Protein AF-A0A3M5K558-F1 (afdb_monomer)

Structure (mmCIF, N/CA/C/O backbone):
data_AF-A0A3M5K558-F1
#
_entry.id   AF-A0A3M5K558-F1
#
loop_
_atom_site.group_PDB
_atom_site.id
_atom_site.type_symbol
_atom_site.label_atom_id
_atom_site.label_alt_id
_atom_site.label_comp_id
_atom_site.label_asym_id
_atom_s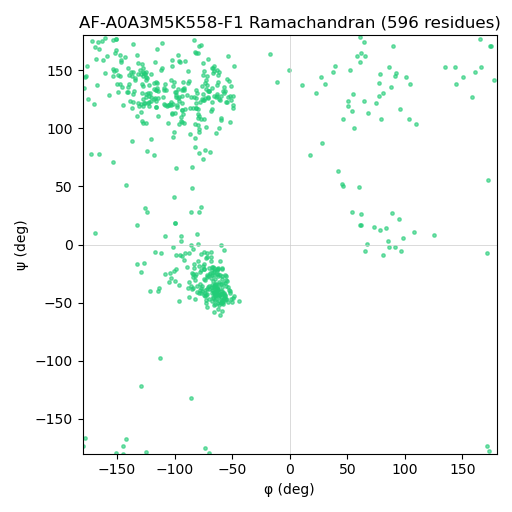ite.label_entity_id
_atom_site.label_seq_id
_atom_site.pdbx_PDB_ins_code
_atom_site.Cartn_x
_atom_site.Cartn_y
_atom_site.Cartn_z
_atom_site.occupancy
_atom_site.B_iso_or_equiv
_atom_site.auth_seq_id
_atom_site.auth_comp_id
_atom_site.auth_asym_id
_atom_site.auth_atom_id
_atom_site.pdbx_PDB_model_num
ATOM 1 N N . MET A 1 1 ? -67.107 19.507 48.117 1.00 39.09 1 MET A N 1
ATOM 2 C CA . MET A 1 1 ? -65.691 19.942 48.020 1.00 39.09 1 MET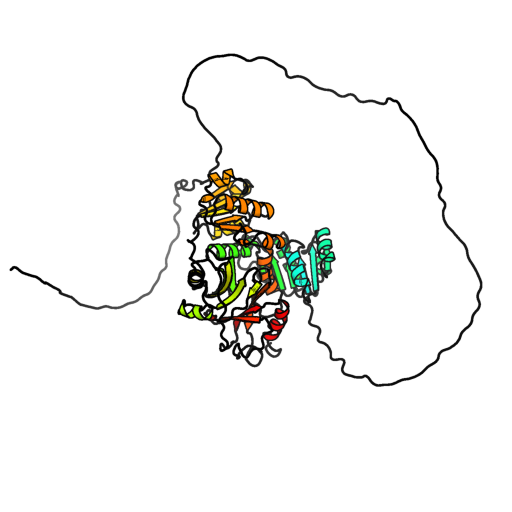 A CA 1
ATOM 3 C C . MET A 1 1 ? -65.473 20.635 46.674 1.00 39.09 1 MET A C 1
ATOM 5 O O . MET A 1 1 ? -66.310 20.473 45.795 1.00 39.09 1 MET A O 1
ATOM 9 N N . VAL A 1 2 ? -64.423 21.449 46.544 1.00 32.69 2 VAL A N 1
ATOM 10 C CA . VAL A 1 2 ? -64.138 22.358 45.405 1.00 32.69 2 VAL A CA 1
ATOM 11 C C . VAL A 1 2 ? -62.897 21.836 44.647 1.00 32.69 2 VAL A C 1
ATOM 13 O O . VAL A 1 2 ? -62.051 21.237 45.298 1.00 32.69 2 VAL A O 1
ATOM 16 N N . GLY A 1 3 ? -62.686 22.005 43.332 1.00 32.62 3 GLY A N 1
ATOM 17 C CA . GLY A 1 3 ? -63.546 22.524 42.250 1.00 32.62 3 GLY A CA 1
ATOM 18 C C . GLY A 1 3 ? -62.777 23.350 41.187 1.00 32.62 3 GLY A C 1
ATOM 19 O O . GLY A 1 3 ? -61.810 24.011 41.543 1.00 32.62 3 GLY A O 1
ATOM 20 N N . ARG A 1 4 ? -63.294 23.391 39.937 1.00 36.47 4 ARG A N 1
ATOM 21 C CA . ARG A 1 4 ? -62.955 24.312 38.801 1.00 36.47 4 ARG A CA 1
ATOM 22 C C . ARG A 1 4 ? -61.612 24.062 38.048 1.00 36.47 4 ARG A C 1
ATOM 24 O O . ARG A 1 4 ? -60.598 23.840 38.684 1.00 36.47 4 ARG A O 1
ATOM 31 N N . GLN A 1 5 ? -61.616 23.827 36.715 1.00 35.97 5 GLN A N 1
ATOM 32 C CA . GLN A 1 5 ? -61.606 24.745 35.523 1.00 35.97 5 GLN A CA 1
ATOM 33 C C . GLN A 1 5 ? -60.172 25.180 35.083 1.00 35.97 5 GLN A C 1
ATOM 35 O O . GLN A 1 5 ? -59.290 25.197 35.926 1.00 35.97 5 GLN A O 1
ATOM 40 N N . ALA A 1 6 ? -59.837 25.524 33.820 1.00 29.94 6 ALA A N 1
ATOM 41 C CA . ALA A 1 6 ? -60.615 25.707 32.571 1.00 29.94 6 ALA A CA 1
ATOM 42 C C . ALA A 1 6 ? -59.795 25.408 31.275 1.00 29.94 6 ALA A C 1
ATOM 44 O O . ALA A 1 6 ? -58.586 25.211 31.332 1.00 29.94 6 ALA A O 1
ATOM 45 N N . VAL A 1 7 ? -60.457 25.484 30.107 1.00 33.44 7 VAL A N 1
ATOM 46 C CA . VAL A 1 7 ? -59.899 25.499 28.727 1.00 33.44 7 VAL A CA 1
ATOM 47 C C . VAL A 1 7 ? -60.238 26.851 28.067 1.00 33.44 7 VAL A C 1
ATOM 49 O O . VAL A 1 7 ? -61.379 27.291 28.228 1.00 33.44 7 VAL A O 1
ATOM 52 N N . PRO A 1 8 ? -59.289 27.556 27.409 1.00 45.12 8 PRO A N 1
ATOM 53 C CA . PRO A 1 8 ? -59.367 27.865 25.951 1.00 45.12 8 PRO A CA 1
ATOM 54 C C . PRO A 1 8 ? -57.977 28.076 25.270 1.00 45.12 8 PRO A C 1
ATOM 56 O O . PRO A 1 8 ? -56.967 28.127 25.960 1.00 45.12 8 PRO A O 1
ATOM 59 N N . ALA A 1 9 ? -57.798 28.289 23.953 1.00 29.23 9 ALA A N 1
ATOM 60 C CA . ALA A 1 9 ? -58.548 27.947 22.727 1.00 29.23 9 ALA A CA 1
ATOM 61 C C . ALA A 1 9 ? -57.636 28.164 21.480 1.00 29.23 9 ALA A C 1
ATOM 63 O O . ALA A 1 9 ? -56.579 28.785 21.577 1.00 29.23 9 ALA A O 1
ATOM 64 N N . HIS A 1 10 ? -58.060 27.686 20.302 1.00 32.03 10 HIS A N 1
ATOM 65 C CA . HIS A 1 10 ? -57.429 27.964 18.993 1.00 32.03 10 HIS A CA 1
ATOM 66 C C . HIS A 1 10 ? -57.870 29.339 18.430 1.00 32.03 10 HIS A C 1
ATOM 68 O O . HIS A 1 10 ? -58.882 29.881 18.879 1.00 32.03 10 HIS A O 1
ATOM 74 N N . PRO A 1 11 ? -57.177 29.896 17.414 1.00 44.09 11 PRO A N 1
ATOM 75 C CA . PRO A 1 11 ? -57.730 29.816 16.048 1.00 44.09 11 PRO A CA 1
ATOM 76 C C . PRO A 1 11 ? -56.653 29.660 14.947 1.00 44.09 11 PRO A C 1
ATOM 78 O O . PRO A 1 11 ? -55.475 29.478 15.247 1.00 44.09 11 PRO A O 1
ATOM 81 N N . ALA A 1 12 ? -57.059 29.712 13.669 1.00 30.52 12 ALA A N 1
ATOM 82 C CA . ALA A 1 12 ? -56.186 29.553 12.498 1.00 30.52 12 ALA A CA 1
ATOM 83 C C . ALA A 1 12 ? -56.535 30.505 11.328 1.00 30.52 12 ALA A C 1
ATOM 85 O O . ALA A 1 12 ? -57.698 30.854 11.124 1.00 30.52 12 ALA A O 1
ATOM 86 N N . ARG A 1 13 ? -55.523 30.852 10.517 1.00 27.67 13 ARG A N 1
ATOM 87 C CA . ARG A 1 13 ? -55.567 31.351 9.117 1.00 27.67 13 ARG A CA 1
ATOM 88 C C . ARG A 1 13 ? -54.268 30.848 8.452 1.00 27.67 13 ARG A C 1
ATOM 90 O O . ARG A 1 13 ? -53.243 30.907 9.117 1.00 27.67 13 ARG A O 1
ATOM 97 N N . ARG A 1 14 ? -54.183 30.226 7.267 1.00 27.56 14 ARG A N 1
ATOM 98 C CA . ARG A 1 14 ? -54.961 30.184 6.003 1.00 27.56 14 ARG A CA 1
ATOM 99 C C . ARG A 1 14 ? -54.678 31.360 5.047 1.00 27.56 14 ARG A C 1
ATOM 101 O O . ARG A 1 14 ? -54.831 32.507 5.446 1.00 27.56 14 ARG A O 1
ATOM 108 N N . ALA A 1 15 ? -54.420 30.989 3.782 1.00 27.69 15 ALA A N 1
ATOM 109 C CA . ALA A 1 15 ? -54.191 31.782 2.557 1.00 27.69 15 ALA A CA 1
ATOM 110 C C . ALA A 1 15 ? -52.723 32.155 2.203 1.00 27.69 15 ALA A C 1
ATOM 112 O O . ALA A 1 15 ? -51.958 32.436 3.117 1.00 27.69 15 ALA A O 1
ATOM 113 N N . VAL A 1 16 ? -52.297 32.277 0.924 1.00 28.77 16 VAL A N 1
ATOM 114 C CA . VAL A 1 16 ? -52.492 31.461 -0.322 1.00 28.77 16 VAL A CA 1
ATOM 115 C C . VAL A 1 16 ? -51.789 32.145 -1.521 1.00 28.77 16 VAL A C 1
ATOM 117 O O . VAL A 1 16 ? -51.934 33.354 -1.651 1.00 28.77 16 VAL A O 1
ATOM 120 N N . LEU A 1 17 ? -51.160 31.362 -2.427 1.00 29.12 17 LEU A N 1
ATOM 121 C CA . LEU A 1 17 ? -50.519 31.784 -3.709 1.00 29.12 17 LEU A CA 1
ATOM 122 C C . LEU A 1 17 ? -49.384 32.830 -3.553 1.00 29.12 17 LEU A C 1
ATOM 124 O O . LEU A 1 17 ? -49.246 33.444 -2.504 1.00 29.12 17 LEU A O 1
ATOM 128 N N . GLY A 1 18 ? -48.482 33.071 -4.508 1.00 26.88 18 GLY A N 1
ATOM 129 C CA . GLY A 1 18 ? -48.136 32.516 -5.835 1.00 26.88 18 GLY A CA 1
ATOM 130 C C . GLY A 1 18 ? -46.931 33.348 -6.349 1.00 26.88 18 GLY A C 1
ATOM 131 O O . GLY A 1 18 ? -46.466 34.216 -5.617 1.00 26.88 18 GLY A O 1
ATOM 132 N N . ASP A 1 19 ? -46.376 33.265 -7.555 1.00 28.80 19 ASP A N 1
ATOM 133 C CA . ASP A 1 19 ? -46.347 32.336 -8.697 1.00 28.80 19 ASP A CA 1
ATOM 134 C C . ASP A 1 19 ? -45.382 33.020 -9.710 1.00 28.80 19 ASP A C 1
ATOM 136 O O . ASP A 1 19 ? -45.445 34.246 -9.808 1.00 28.80 19 ASP A O 1
ATOM 140 N N . ARG A 1 20 ? -44.554 32.290 -10.489 1.00 27.72 20 ARG A N 1
ATOM 141 C CA . ARG A 1 20 ? -43.717 32.830 -11.614 1.00 27.72 20 ARG A CA 1
ATOM 142 C C . ARG A 1 20 ? -42.587 33.835 -11.213 1.00 27.72 20 ARG A C 1
ATOM 144 O O . ARG A 1 20 ? -42.600 34.367 -10.113 1.00 27.72 20 ARG A O 1
ATOM 151 N N . ARG A 1 21 ? -41.544 34.138 -12.016 1.00 27.75 21 ARG A N 1
ATOM 152 C CA . ARG A 1 21 ? -41.014 33.619 -13.310 1.00 27.75 21 ARG A CA 1
ATOM 153 C C . ARG A 1 21 ? -39.550 34.071 -13.535 1.00 27.75 21 ARG A C 1
ATOM 155 O O . ARG A 1 21 ? -39.038 34.842 -12.737 1.00 27.75 21 ARG A O 1
ATOM 162 N N . ASP A 1 22 ? -38.945 33.580 -14.627 1.00 27.45 22 ASP A N 1
ATOM 163 C CA . ASP A 1 22 ? -38.102 34.265 -15.642 1.00 27.45 22 ASP A CA 1
ATOM 164 C C . ASP A 1 22 ? -37.243 35.497 -15.218 1.00 27.45 22 ASP A C 1
ATOM 166 O O . ASP A 1 22 ? -37.753 36.436 -14.626 1.00 27.45 22 ASP A O 1
ATOM 170 N N . SER A 1 23 ? -35.977 35.682 -15.636 1.00 26.41 23 SER A N 1
ATOM 171 C CA . SER A 1 23 ? -35.072 34.888 -16.500 1.00 26.41 23 SER A CA 1
ATOM 172 C C . SER A 1 23 ? -33.675 35.572 -16.613 1.00 26.41 23 SER A C 1
ATOM 174 O O . SER A 1 23 ? -33.357 36.459 -15.827 1.00 26.41 23 SER A O 1
ATOM 176 N N . SER A 1 24 ? -32.849 35.131 -17.578 1.00 26.11 24 SER A N 1
ATOM 177 C CA . SER A 1 24 ? -31.892 35.899 -18.424 1.00 26.11 24 SER A CA 1
ATOM 178 C C . SER A 1 24 ? -31.786 37.434 -18.243 1.00 26.11 24 SER A C 1
ATOM 180 O O . SER A 1 24 ? -32.801 38.093 -18.060 1.00 26.11 24 SER A O 1
ATOM 182 N N . SER A 1 25 ? -30.653 38.123 -18.463 1.00 26.06 25 SER A N 1
ATOM 183 C CA . SER A 1 25 ? -29.321 37.769 -19.021 1.00 26.06 25 SER A CA 1
ATOM 184 C C . SER A 1 25 ? -28.444 39.036 -19.137 1.00 26.06 25 SER A C 1
ATOM 186 O O . SER A 1 25 ? -29.000 40.130 -19.149 1.00 26.06 25 SER A O 1
ATOM 188 N N . SER A 1 26 ? -27.138 38.892 -19.440 1.00 26.05 26 SER A N 1
ATOM 189 C CA . SER A 1 26 ? -26.218 39.952 -19.951 1.00 26.05 26 SER A CA 1
ATOM 190 C C . SER A 1 26 ? -25.977 41.164 -19.018 1.00 26.05 26 SER A C 1
ATOM 192 O O . SER A 1 26 ? -26.685 41.336 -18.038 1.00 26.05 26 SER A O 1
ATOM 194 N N . GLY A 1 27 ? -24.968 42.027 -19.202 1.00 25.53 27 GLY A N 1
ATOM 195 C CA . GLY A 1 27 ? -23.797 42.048 -20.104 1.00 25.53 27 GLY A CA 1
ATOM 196 C C . GLY A 1 27 ? -22.530 42.483 -19.320 1.00 25.53 27 GLY A C 1
ATOM 197 O O . GLY A 1 27 ? -22.626 42.791 -18.140 1.00 25.53 27 GLY A O 1
ATOM 198 N N . HIS A 1 28 ? -21.290 42.452 -19.836 1.00 27.64 28 HIS A N 1
ATOM 199 C CA . HIS A 1 28 ? -20.801 43.314 -20.931 1.00 27.64 28 HIS A CA 1
ATOM 200 C C . HIS A 1 28 ? -21.222 44.781 -20.680 1.00 27.64 28 HIS A C 1
ATOM 202 O O . HIS A 1 28 ? -22.406 45.076 -20.752 1.00 27.64 28 HIS A O 1
ATOM 208 N N . GLN A 1 29 ? -20.333 45.720 -20.322 1.00 27.67 29 GLN A N 1
ATOM 209 C CA . GLN A 1 29 ? -19.121 46.134 -21.058 1.00 27.67 29 GLN A CA 1
ATOM 210 C C . GLN A 1 29 ? -18.182 47.046 -20.218 1.00 27.67 29 GLN A C 1
ATOM 212 O O . GLN A 1 29 ? -18.676 47.756 -19.350 1.00 27.67 29 GLN A O 1
ATOM 217 N N . THR A 1 30 ? -16.893 47.137 -20.610 1.00 26.33 30 THR A N 1
ATOM 218 C CA . THR A 1 30 ? -15.993 48.337 -20.529 1.00 26.33 30 THR A CA 1
ATOM 219 C C . THR A 1 30 ? -15.665 48.972 -19.147 1.00 26.33 30 THR A C 1
ATOM 221 O O . THR A 1 30 ? -16.396 48.806 -18.184 1.00 26.33 30 THR A O 1
ATOM 224 N N . ASP A 1 31 ? -14.567 49.717 -18.934 1.00 25.64 31 ASP A N 1
ATOM 225 C CA . ASP A 1 31 ? -13.365 49.950 -19.758 1.00 25.64 31 ASP A CA 1
ATOM 226 C C . ASP A 1 31 ? -12.085 50.092 -18.893 1.00 25.64 31 ASP A C 1
ATOM 228 O O . ASP A 1 31 ? -12.082 50.010 -17.666 1.00 25.64 31 ASP A O 1
ATOM 232 N N . SER A 1 32 ? -10.988 50.304 -19.606 1.00 26.34 32 SER A N 1
ATOM 233 C CA . SER A 1 32 ? -9.602 50.551 -19.250 1.00 26.34 32 SER A CA 1
ATOM 234 C C . SER A 1 32 ? -9.270 51.703 -18.281 1.00 26.34 32 SER A C 1
ATOM 236 O O . SER A 1 32 ? -9.945 52.720 -18.156 1.00 26.34 32 SER A O 1
ATOM 238 N N . SER A 1 33 ? -8.042 51.580 -17.757 1.00 27.92 33 SER A N 1
ATOM 239 C CA . SER A 1 33 ? -7.151 52.644 -17.263 1.00 27.92 33 SER A CA 1
ATOM 240 C C . SER A 1 33 ? -7.429 53.252 -15.874 1.00 27.92 33 SER A C 1
ATOM 242 O O . SER A 1 33 ? -8.515 53.709 -15.543 1.00 27.92 33 SER A O 1
ATOM 244 N N . GLY A 1 34 ? -6.386 53.281 -15.030 1.00 26.42 34 GLY A N 1
ATOM 245 C CA . GLY A 1 34 ? -6.501 53.785 -13.656 1.00 26.42 34 GLY A CA 1
ATOM 246 C C . GLY A 1 34 ? -5.267 53.572 -12.774 1.00 26.42 34 GLY A C 1
ATOM 247 O O . GLY A 1 34 ? -5.370 52.981 -11.701 1.00 26.42 34 GLY A O 1
ATOM 248 N N . ARG A 1 35 ? -4.080 54.048 -13.186 1.00 30.39 35 ARG A N 1
ATOM 249 C CA . ARG A 1 35 ? -2.891 54.062 -12.304 1.00 30.39 35 ARG A CA 1
ATOM 250 C C . ARG A 1 35 ? -3.171 54.908 -11.049 1.00 30.39 35 ARG A C 1
ATOM 252 O O . ARG A 1 35 ? -3.159 56.134 -11.133 1.00 30.39 35 ARG A O 1
ATOM 259 N N . ARG A 1 36 ? -3.322 54.283 -9.876 1.00 28.36 36 ARG A N 1
ATOM 260 C CA . ARG A 1 36 ? -3.203 54.951 -8.565 1.00 28.36 36 ARG A CA 1
ATOM 261 C C . ARG A 1 36 ? -2.425 54.101 -7.561 1.00 28.36 36 ARG A C 1
ATOM 263 O O . ARG A 1 36 ? -2.437 52.876 -7.614 1.00 28.36 36 ARG A O 1
ATOM 270 N N . HIS A 1 37 ? -1.716 54.789 -6.667 1.00 28.44 37 HIS A N 1
ATOM 271 C CA . HIS A 1 37 ? -0.814 54.203 -5.676 1.00 28.44 37 HIS A CA 1
ATOM 272 C C . HIS A 1 37 ? -1.507 53.171 -4.773 1.00 28.44 37 HIS A C 1
ATOM 274 O O . HIS A 1 37 ? -2.507 53.490 -4.131 1.00 28.44 37 HIS A O 1
ATOM 280 N N . ARG A 1 38 ? -0.886 51.999 -4.585 1.00 27.56 38 ARG A N 1
ATOM 281 C CA . ARG A 1 38 ? -1.040 51.254 -3.328 1.00 27.56 38 ARG A CA 1
ATOM 282 C C . ARG A 1 38 ? -0.035 51.802 -2.315 1.00 27.56 38 ARG A C 1
ATOM 284 O O . ARG A 1 38 ? 1.169 51.747 -2.547 1.00 27.56 38 ARG A O 1
ATOM 291 N N . ARG A 1 39 ? -0.539 52.359 -1.210 1.00 28.52 39 ARG A N 1
ATOM 292 C CA . ARG A 1 39 ? 0.260 52.619 -0.001 1.00 28.52 39 ARG A CA 1
ATOM 293 C C . ARG A 1 39 ? 0.605 51.292 0.683 1.00 28.52 39 ARG A C 1
ATOM 295 O O . ARG A 1 39 ? -0.082 50.294 0.479 1.00 28.52 39 ARG A O 1
ATOM 302 N N . ALA A 1 40 ? 1.645 51.304 1.513 1.00 31.28 40 ALA A N 1
ATOM 303 C CA . ALA A 1 40 ? 1.978 50.180 2.380 1.00 31.28 40 ALA A CA 1
ATOM 304 C C . ALA A 1 40 ? 0.900 49.949 3.459 1.00 31.28 40 ALA A C 1
ATOM 306 O O . ALA A 1 40 ? 0.292 50.899 3.954 1.00 31.28 40 ALA A O 1
ATOM 307 N N . GLY A 1 41 ? 0.712 48.683 3.834 1.00 25.52 41 GLY A N 1
ATOM 308 C CA . GLY A 1 41 ? -0.188 48.223 4.893 1.00 25.52 41 GLY A CA 1
ATOM 309 C C . GLY A 1 41 ? -0.546 46.750 4.677 1.00 25.52 41 GLY A C 1
ATOM 310 O O . GLY A 1 41 ? -0.959 46.395 3.578 1.00 25.52 41 GLY A O 1
ATOM 311 N N . GLY A 1 42 ? -0.359 45.894 5.692 1.00 26.44 42 GLY A N 1
ATOM 312 C CA . GLY A 1 42 ? -0.737 44.470 5.618 1.00 26.44 42 GLY A CA 1
ATOM 313 C C . GLY A 1 42 ? 0.345 43.420 5.918 1.00 26.44 42 GLY A C 1
ATOM 314 O O . GLY A 1 42 ? 0.074 42.238 5.744 1.00 26.44 42 GLY A O 1
ATOM 315 N N . LEU A 1 43 ? 1.541 43.789 6.397 1.00 26.97 43 LEU A N 1
ATOM 316 C CA . LEU A 1 43 ? 2.546 42.826 6.896 1.00 26.97 43 LEU A CA 1
ATOM 317 C C . LEU A 1 43 ? 2.509 42.716 8.430 1.00 26.97 43 LEU A C 1
ATOM 319 O O . LEU A 1 43 ? 3.438 43.110 9.127 1.00 26.97 43 LEU A O 1
ATOM 323 N N . ALA A 1 44 ? 1.396 42.191 8.947 1.00 29.19 44 ALA A N 1
ATOM 324 C CA . ALA A 1 44 ? 1.190 41.891 10.366 1.00 29.19 44 ALA A CA 1
ATOM 325 C C . ALA A 1 44 ? 0.168 40.745 10.515 1.00 29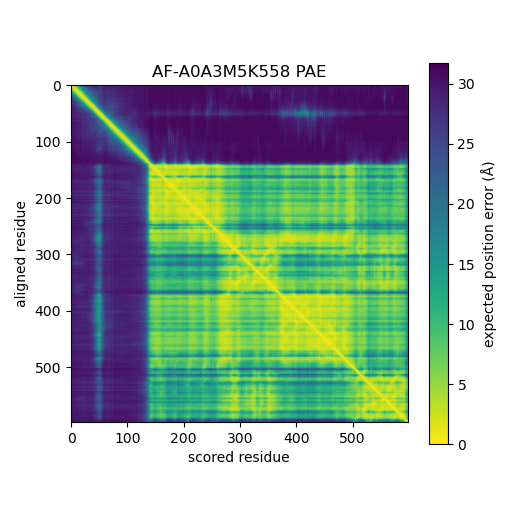.19 44 ALA A C 1
ATOM 327 O O . ALA A 1 44 ? -0.983 40.972 10.877 1.00 29.19 44 ALA A O 1
ATOM 328 N N . GLY A 1 45 ? 0.564 39.518 10.149 1.00 29.67 45 GLY A N 1
ATOM 329 C CA . GLY A 1 45 ? -0.376 38.384 10.079 1.00 29.67 45 GLY A CA 1
ATOM 330 C C . GLY A 1 45 ? 0.218 36.981 9.890 1.00 29.67 45 GLY A C 1
ATOM 331 O O . GLY A 1 45 ? -0.536 36.049 9.643 1.00 29.67 45 GLY A O 1
ATOM 332 N N . ARG A 1 46 ? 1.542 36.801 10.000 1.00 32.19 46 ARG A N 1
ATOM 333 C CA . ARG A 1 46 ? 2.200 35.480 10.035 1.00 32.19 46 ARG A CA 1
ATOM 334 C C . ARG A 1 46 ? 3.290 35.483 11.112 1.00 32.19 46 ARG A C 1
ATOM 336 O O . ARG A 1 46 ? 4.429 35.849 10.848 1.00 32.19 46 ARG A O 1
ATOM 343 N N . ALA A 1 47 ? 2.911 35.130 12.341 1.00 27.62 47 ALA A N 1
ATOM 344 C CA . ALA A 1 47 ? 3.833 34.905 13.453 1.00 27.62 47 ALA A CA 1
ATOM 345 C C . ALA A 1 47 ? 4.000 33.392 13.650 1.00 27.62 47 ALA A C 1
ATOM 347 O O . ALA A 1 47 ? 3.040 32.705 13.997 1.00 27.62 47 ALA A O 1
ATOM 348 N N . ALA A 1 48 ? 5.197 32.870 13.380 1.00 30.31 48 ALA A N 1
ATOM 349 C CA . ALA A 1 48 ? 5.451 31.432 13.370 1.00 30.31 48 ALA A CA 1
ATOM 350 C C . ALA A 1 48 ? 5.345 30.807 14.772 1.00 30.31 48 ALA A C 1
ATOM 352 O O . ALA A 1 48 ? 5.949 31.296 15.729 1.00 30.31 48 ALA A O 1
ATOM 353 N N . ARG A 1 49 ? 4.653 29.665 14.882 1.00 34.44 49 ARG A N 1
ATOM 354 C CA . ARG A 1 49 ? 4.694 28.797 16.071 1.00 34.44 49 ARG A CA 1
ATOM 355 C C . ARG A 1 49 ? 5.890 27.845 16.006 1.00 34.44 49 ARG A C 1
ATOM 357 O O . ARG A 1 49 ? 5.728 26.637 15.907 1.00 34.44 49 ARG A O 1
ATOM 364 N N . CYS A 1 50 ? 7.094 28.405 16.085 1.00 25.03 50 CYS A N 1
ATOM 365 C CA . CYS A 1 50 ? 8.317 27.629 16.272 1.00 25.03 50 CYS A CA 1
ATOM 366 C C . CYS A 1 50 ? 8.725 27.693 17.751 1.00 25.03 50 CYS A C 1
ATOM 368 O O . CYS A 1 50 ? 9.318 28.677 18.197 1.00 25.03 50 CYS A O 1
ATOM 370 N N . VAL A 1 51 ? 8.357 26.673 18.534 1.00 30.03 51 VAL A N 1
ATOM 371 C CA . VAL A 1 51 ? 8.733 26.575 19.955 1.00 30.03 51 VAL A CA 1
ATOM 372 C C . VAL A 1 51 ? 10.143 25.996 20.050 1.00 30.03 51 VAL A C 1
ATOM 374 O O . VAL A 1 51 ? 10.341 24.800 20.233 1.00 30.03 51 VAL A O 1
ATOM 377 N N . VAL A 1 52 ? 11.148 26.861 19.911 1.00 26.89 52 VAL A N 1
ATOM 378 C CA . VAL A 1 52 ? 12.544 26.503 20.197 1.00 26.89 52 VAL A CA 1
ATOM 379 C C . VAL A 1 52 ? 12.777 26.633 21.701 1.00 26.89 52 VAL A C 1
ATOM 381 O O . VAL A 1 52 ? 13.109 27.708 22.202 1.00 26.89 52 VAL A O 1
ATOM 384 N N . ALA A 1 53 ? 12.575 25.540 22.434 1.00 27.41 53 ALA A N 1
ATOM 385 C CA . ALA A 1 53 ? 12.840 25.486 23.865 1.00 27.41 53 ALA A CA 1
ATOM 386 C C . ALA A 1 53 ? 14.357 25.475 24.140 1.00 27.41 53 ALA A C 1
ATOM 388 O O . ALA A 1 53 ? 15.014 24.446 24.024 1.00 27.41 53 ALA A O 1
ATOM 389 N N . TYR A 1 54 ? 14.922 26.624 24.524 1.00 26.06 54 TYR A N 1
ATOM 390 C CA . TYR A 1 54 ? 16.250 26.703 25.144 1.00 26.06 54 TYR A CA 1
ATOM 391 C C . TYR A 1 54 ? 16.259 27.734 26.283 1.00 26.06 54 TYR A C 1
ATOM 393 O O . TYR A 1 54 ? 15.642 28.795 26.197 1.00 26.06 54 TYR A O 1
ATOM 401 N N . ALA A 1 55 ? 16.917 27.387 27.391 1.00 29.03 55 ALA A N 1
ATOM 402 C CA . ALA A 1 55 ? 16.662 28.001 28.694 1.00 29.03 55 ALA A CA 1
ATOM 403 C C . ALA A 1 55 ? 17.205 29.436 28.865 1.00 29.03 55 ALA A C 1
ATOM 405 O O . ALA A 1 55 ? 18.352 29.733 28.532 1.00 29.03 55 ALA A O 1
ATOM 406 N N . ALA A 1 56 ? 16.405 30.303 29.501 1.00 26.36 56 ALA A N 1
ATOM 407 C CA . ALA A 1 56 ? 16.764 31.690 29.823 1.00 26.36 56 ALA A CA 1
ATOM 408 C C . ALA A 1 56 ? 16.231 32.151 31.202 1.00 26.36 56 ALA A C 1
ATOM 410 O O . ALA A 1 56 ? 15.589 33.194 31.328 1.00 26.36 56 ALA A O 1
ATOM 411 N N . GLY A 1 57 ? 16.489 31.377 32.263 1.00 25.17 57 GLY A N 1
ATOM 412 C CA . GLY A 1 57 ? 16.074 31.732 33.627 1.00 25.17 57 GLY A CA 1
ATOM 413 C C . GLY A 1 57 ? 16.806 32.965 34.179 1.00 25.17 57 GLY A C 1
ATOM 414 O O . GLY A 1 57 ? 18.020 32.931 34.386 1.00 25.17 57 GLY A O 1
ATOM 415 N N . ARG A 1 58 ? 16.076 34.053 34.473 1.00 27.89 58 ARG A N 1
ATOM 416 C CA . ARG A 1 58 ? 16.614 35.236 35.171 1.00 27.89 58 ARG A CA 1
ATOM 417 C C . ARG A 1 58 ? 16.165 35.299 36.637 1.00 27.89 58 ARG A C 1
ATOM 419 O O . ARG A 1 58 ? 14.983 35.387 36.933 1.00 27.89 58 ARG A O 1
ATOM 426 N N . ARG A 1 59 ? 17.181 35.309 37.507 1.00 27.59 59 ARG A N 1
ATOM 427 C CA . ARG A 1 59 ? 17.265 35.785 38.906 1.00 27.59 59 ARG A CA 1
ATOM 428 C C . ARG A 1 59 ? 16.077 36.624 39.418 1.00 27.59 59 ARG A C 1
ATOM 430 O O . ARG A 1 59 ? 15.741 37.612 38.777 1.00 27.59 59 ARG A O 1
ATOM 437 N N . HIS A 1 60 ? 15.663 36.394 40.671 1.00 26.92 60 HIS A N 1
ATOM 438 C CA . HIS A 1 60 ? 15.948 37.327 41.785 1.00 26.92 60 HIS A CA 1
ATOM 439 C C . HIS A 1 60 ? 15.483 36.797 43.158 1.00 26.92 60 HIS A C 1
ATOM 441 O O . HIS A 1 60 ? 14.300 36.526 43.316 1.00 26.92 60 HIS A O 1
ATOM 447 N N . ALA A 1 61 ? 16.395 36.727 44.143 1.00 27.25 61 ALA A N 1
ATOM 448 C CA . ALA A 1 61 ? 16.204 36.996 45.588 1.00 27.25 61 ALA A CA 1
ATOM 449 C C . ALA A 1 61 ? 17.402 36.461 46.408 1.00 27.25 61 ALA A C 1
ATOM 451 O O . ALA A 1 61 ? 18.026 35.484 46.006 1.00 27.25 61 ALA A O 1
ATOM 452 N N . GLY A 1 62 ? 17.679 37.066 47.572 1.00 24.48 62 GLY A N 1
ATOM 453 C CA . GLY A 1 62 ? 18.625 36.548 48.575 1.00 24.48 62 GLY A CA 1
ATOM 454 C C . GLY A 1 62 ? 20.045 37.125 48.498 1.00 24.48 62 GLY A C 1
ATOM 455 O O . GLY A 1 62 ? 20.763 36.924 47.524 1.00 24.48 62 GLY A O 1
ATOM 456 N N . VAL A 1 63 ? 20.463 37.822 49.558 1.00 24.94 63 VAL A N 1
ATOM 457 C CA . VAL A 1 63 ? 21.835 38.315 49.770 1.00 24.94 63 VAL A CA 1
ATOM 458 C C . VAL A 1 63 ? 22.320 37.799 51.120 1.00 24.94 63 VAL A C 1
ATOM 460 O O . VAL A 1 63 ? 21.638 38.070 52.107 1.00 24.94 63 VAL A O 1
ATOM 463 N N . ARG A 1 64 ? 23.486 37.131 51.162 1.00 24.86 64 ARG A N 1
ATOM 464 C CA . ARG A 1 64 ? 24.544 37.332 52.179 1.00 24.86 64 ARG A CA 1
ATOM 465 C C . ARG A 1 64 ? 25.797 36.455 51.971 1.00 24.86 64 ARG A C 1
ATOM 467 O O . ARG A 1 64 ? 25.688 35.254 51.774 1.00 24.86 64 ARG A O 1
ATOM 474 N N . ASP A 1 65 ? 26.937 37.132 52.115 1.00 26.38 65 ASP A N 1
ATOM 475 C CA . ASP A 1 65 ? 28.152 36.755 52.860 1.00 26.38 65 ASP A CA 1
ATOM 476 C C . ASP A 1 65 ? 29.216 35.741 52.355 1.00 26.38 65 ASP A C 1
ATOM 478 O O . ASP A 1 65 ? 28.938 34.678 51.818 1.00 26.38 65 ASP A O 1
ATOM 482 N N . LEU A 1 66 ? 30.466 36.165 52.628 1.00 25.34 66 LEU A N 1
ATOM 483 C CA . LEU A 1 66 ? 31.801 35.527 52.626 1.00 25.34 66 LEU A CA 1
ATOM 484 C C . LEU A 1 66 ? 32.361 34.824 51.362 1.00 25.34 66 LEU A C 1
ATOM 486 O O . LEU A 1 66 ? 32.086 33.667 51.077 1.00 25.34 66 LEU A O 1
ATOM 490 N N . LEU A 1 67 ? 33.237 35.569 50.664 1.00 24.50 67 LEU A N 1
ATOM 491 C CA . LEU A 1 67 ? 34.719 35.438 50.634 1.00 24.50 67 LEU A CA 1
ATOM 492 C C . LEU A 1 67 ? 35.417 34.054 50.624 1.00 24.50 67 LEU A C 1
ATOM 494 O O . LEU A 1 67 ? 34.969 33.095 51.231 1.00 24.50 67 LEU A O 1
ATOM 498 N N . ASP A 1 68 ? 36.630 34.078 50.044 1.00 24.88 68 ASP A N 1
ATOM 499 C CA . ASP A 1 68 ? 37.702 33.063 50.055 1.00 24.88 68 ASP A CA 1
ATOM 500 C C . ASP A 1 68 ? 37.394 31.705 49.375 1.00 24.88 68 ASP A C 1
ATOM 502 O O . ASP A 1 68 ? 36.459 30.997 49.712 1.00 24.88 68 ASP A O 1
ATOM 506 N N . THR A 1 69 ? 38.162 31.219 48.392 1.00 26.88 69 THR A N 1
ATOM 507 C CA . THR A 1 69 ? 39.559 31.508 48.003 1.00 26.88 69 THR A CA 1
ATOM 508 C C . THR A 1 69 ? 39.762 31.415 46.485 1.00 26.88 69 THR A C 1
ATOM 510 O O . THR A 1 69 ? 39.065 30.681 45.787 1.00 26.88 69 THR A O 1
ATOM 513 N N . ALA A 1 70 ? 40.794 32.093 45.975 1.00 24.36 70 ALA A N 1
ATOM 514 C CA . ALA A 1 70 ? 41.345 31.838 44.646 1.00 24.36 70 ALA A CA 1
ATOM 515 C C . ALA A 1 70 ? 42.864 31.654 44.741 1.00 24.36 70 ALA A C 1
ATOM 517 O O . ALA A 1 70 ? 43.559 32.585 45.145 1.00 24.36 70 ALA A O 1
ATOM 518 N N . ASP A 1 71 ? 43.396 30.498 44.324 1.00 24.70 71 ASP A N 1
ATOM 519 C CA . ASP A 1 71 ? 44.829 30.389 44.043 1.00 24.70 71 ASP A CA 1
ATOM 520 C C . ASP A 1 71 ? 45.205 29.314 43.002 1.00 24.70 71 ASP A C 1
ATOM 522 O O . ASP A 1 71 ? 44.544 28.292 42.864 1.00 24.70 71 ASP A O 1
ATOM 526 N N . ARG A 1 72 ? 46.297 29.606 42.275 1.00 24.88 72 ARG A N 1
ATOM 527 C CA . ARG A 1 72 ? 47.288 28.715 41.615 1.00 24.88 72 ARG A CA 1
ATOM 528 C C . ARG A 1 72 ? 46.864 27.261 41.259 1.00 24.88 72 ARG A C 1
ATOM 530 O O . ARG A 1 72 ? 46.581 26.455 42.130 1.00 24.88 72 ARG A O 1
ATOM 537 N N . LYS A 1 73 ? 47.083 26.769 40.023 1.00 27.22 73 LYS A N 1
ATOM 538 C CA . LYS A 1 73 ? 48.386 26.828 39.309 1.00 27.22 73 LYS A CA 1
ATOM 539 C C . LYS A 1 73 ? 48.329 26.468 37.798 1.00 27.22 73 LYS A C 1
ATOM 541 O O . LYS A 1 73 ? 47.808 25.434 37.417 1.00 27.22 73 LYS A O 1
ATOM 546 N N . TYR A 1 74 ? 49.049 27.271 37.004 1.00 25.52 74 TYR A N 1
ATOM 547 C CA . TYR A 1 74 ? 49.907 26.904 35.852 1.00 25.52 74 TYR A CA 1
ATOM 548 C C . TYR A 1 74 ? 49.345 26.331 34.523 1.00 25.52 74 TYR A C 1
ATOM 550 O O . TYR A 1 74 ? 48.999 25.165 34.382 1.00 25.52 74 TYR A O 1
ATOM 558 N N . ARG A 1 75 ? 49.493 27.159 33.472 1.00 25.92 75 ARG A N 1
ATOM 559 C CA . ARG A 1 75 ? 49.774 26.769 32.069 1.00 25.92 75 ARG A CA 1
ATOM 560 C C . ARG A 1 75 ? 51.290 26.532 31.857 1.00 25.92 75 ARG A C 1
ATOM 562 O O . ARG A 1 75 ? 52.075 26.980 32.688 1.00 25.92 75 ARG A O 1
ATOM 569 N N . ARG A 1 76 ? 51.653 26.082 30.634 1.00 28.80 76 ARG A N 1
ATOM 570 C CA . ARG A 1 76 ? 52.984 26.059 29.945 1.00 28.80 76 ARG A CA 1
ATOM 571 C C . ARG A 1 76 ? 53.694 24.683 29.978 1.00 28.80 76 ARG A C 1
ATOM 573 O O . ARG A 1 76 ? 53.584 23.992 30.976 1.00 28.80 76 ARG A O 1
ATOM 580 N N . HIS A 1 77 ? 54.423 24.245 28.934 1.00 27.20 77 HIS A N 1
ATOM 581 C CA . HIS A 1 77 ? 54.758 24.895 27.642 1.00 27.20 77 HIS A CA 1
ATOM 582 C C . HIS A 1 77 ? 54.984 23.894 26.478 1.00 27.20 77 HIS A C 1
ATOM 584 O O . HIS A 1 77 ? 54.880 22.687 26.657 1.00 27.20 77 HIS A O 1
ATOM 590 N N . ARG A 1 78 ? 55.295 24.440 25.287 1.00 26.84 78 ARG A N 1
ATOM 591 C CA . ARG A 1 78 ? 55.848 23.770 24.075 1.00 26.84 78 ARG A CA 1
ATOM 592 C C . ARG A 1 78 ? 57.064 22.879 24.449 1.00 26.84 78 ARG A C 1
ATOM 594 O O . ARG A 1 78 ? 57.718 23.191 25.434 1.00 26.84 78 ARG A O 1
ATOM 601 N N . GLY A 1 79 ? 57.470 21.802 23.765 1.00 24.27 79 GLY A N 1
ATOM 602 C CA . GLY A 1 79 ? 57.395 21.435 22.342 1.00 24.27 79 GLY A CA 1
ATOM 603 C C . GLY A 1 79 ? 58.773 21.603 21.664 1.00 24.27 79 GLY A C 1
ATOM 604 O O . GLY A 1 79 ? 59.416 22.608 21.949 1.00 24.27 79 GLY A O 1
ATOM 605 N N . VAL A 1 80 ? 59.194 20.654 20.798 1.00 27.89 80 VAL A N 1
ATOM 606 C CA . VAL A 1 80 ? 59.963 20.793 19.516 1.00 27.89 80 VAL A CA 1
ATOM 607 C C . VAL A 1 80 ? 60.641 19.455 19.099 1.00 27.89 80 VAL A C 1
ATOM 609 O O . VAL A 1 80 ? 60.983 18.646 19.950 1.00 27.89 80 VAL A O 1
ATOM 612 N N . SER A 1 81 ? 60.762 19.245 17.777 1.00 26.38 81 SER A N 1
ATOM 613 C CA . SER A 1 81 ? 61.468 18.238 16.932 1.00 26.38 81 SER A CA 1
ATOM 614 C C . SER A 1 81 ? 62.602 17.345 17.492 1.00 26.38 81 SER A C 1
ATOM 616 O O . SER A 1 81 ? 63.304 17.760 18.405 1.00 26.38 81 SER A O 1
ATOM 618 N N . GLY A 1 82 ? 62.961 16.239 16.787 1.00 24.89 82 GLY A N 1
ATOM 619 C CA . GLY A 1 82 ? 64.409 15.905 16.750 1.00 24.89 82 GLY A CA 1
ATOM 620 C C . GLY A 1 82 ? 65.046 14.611 16.187 1.00 24.89 82 GLY A C 1
ATOM 621 O O . GLY A 1 82 ? 66.259 14.646 16.058 1.00 24.89 82 GLY A O 1
ATOM 622 N N . ALA A 1 83 ? 64.348 13.538 15.780 1.00 26.36 83 ALA A N 1
ATOM 623 C CA . ALA A 1 83 ? 64.912 12.416 14.970 1.00 26.36 83 ALA A CA 1
ATOM 624 C C . ALA A 1 83 ? 66.098 11.531 15.516 1.00 26.36 83 ALA A C 1
ATOM 626 O O . ALA A 1 83 ? 66.631 11.734 16.597 1.00 26.36 83 ALA A O 1
ATOM 627 N N . TYR A 1 84 ? 66.484 10.531 14.693 1.00 25.39 84 TYR A N 1
ATOM 628 C CA . TYR A 1 84 ? 67.712 9.683 14.661 1.00 25.39 84 TYR A CA 1
ATOM 629 C C . TYR A 1 84 ? 67.961 8.452 15.601 1.00 25.39 84 TYR A C 1
ATOM 631 O O . TYR A 1 84 ? 68.358 8.561 16.749 1.00 25.39 84 TYR A O 1
ATOM 639 N N . LEU A 1 85 ? 67.878 7.261 14.967 1.00 26.59 85 LEU A N 1
ATOM 640 C CA . LEU A 1 85 ? 68.668 5.997 15.070 1.00 26.59 85 LEU A CA 1
ATOM 641 C C . LEU A 1 85 ? 68.996 5.234 16.397 1.00 26.59 85 LEU A C 1
ATOM 643 O O . LEU A 1 85 ? 69.823 5.639 17.198 1.00 26.59 85 LEU A O 1
ATOM 647 N N . ARG A 1 86 ? 68.582 3.946 16.386 1.00 24.25 86 ARG A N 1
ATOM 648 C CA . ARG A 1 86 ? 69.323 2.682 16.709 1.00 24.25 86 ARG A CA 1
ATOM 649 C C . ARG A 1 86 ? 70.075 2.475 18.055 1.00 24.25 86 ARG A C 1
ATOM 651 O O . ARG A 1 86 ? 71.223 2.871 18.206 1.00 24.25 86 ARG A O 1
ATOM 658 N N . GLY A 1 87 ? 69.569 1.510 18.837 1.00 24.67 87 GLY A N 1
ATOM 659 C CA . GLY A 1 87 ? 70.309 0.586 19.735 1.00 24.67 87 GLY A CA 1
ATOM 660 C C . GLY A 1 87 ? 69.334 -0.498 20.240 1.00 24.67 87 GLY A C 1
ATOM 661 O O . GLY A 1 87 ? 68.223 -0.154 20.611 1.00 24.67 87 GLY A O 1
ATOM 662 N N . GLN A 1 88 ? 69.516 -1.813 20.030 1.00 28.42 88 GLN A N 1
ATOM 663 C CA . GLN A 1 88 ? 70.443 -2.754 20.702 1.00 28.42 88 GLN A CA 1
ATOM 664 C C . GLN A 1 88 ? 70.288 -2.769 22.246 1.00 28.42 88 GLN A C 1
ATOM 666 O O . GLN A 1 88 ? 70.361 -1.711 22.849 1.00 28.42 88 GLN A O 1
ATOM 671 N N . ARG A 1 89 ? 70.136 -3.912 22.949 1.00 28.38 89 ARG A N 1
ATOM 672 C CA . ARG A 1 89 ? 70.200 -5.341 22.540 1.00 28.38 89 ARG A CA 1
ATOM 673 C C . ARG A 1 89 ? 69.630 -6.298 23.623 1.00 28.38 89 ARG A C 1
ATOM 675 O O . ARG A 1 89 ? 69.471 -5.902 24.768 1.00 28.38 89 ARG A O 1
ATOM 682 N N . THR A 1 90 ? 69.556 -7.589 23.251 1.00 28.50 90 THR A N 1
ATOM 683 C CA . THR A 1 90 ? 69.303 -8.84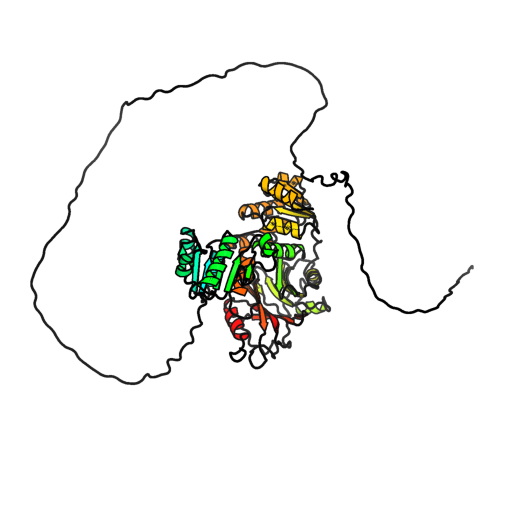7 24.023 1.00 28.50 90 THR A CA 1
ATOM 684 C C . THR A 1 90 ? 67.831 -9.278 24.110 1.00 28.50 90 THR A C 1
ATOM 686 O O . THR A 1 90 ? 66.958 -8.428 24.110 1.00 28.50 90 THR A O 1
ATOM 689 N N . GLY A 1 91 ? 67.449 -10.564 24.103 1.00 27.91 91 GLY A N 1
ATOM 690 C CA . GLY A 1 91 ? 68.140 -11.874 24.153 1.00 27.91 91 GLY A CA 1
ATOM 691 C C . GLY A 1 91 ? 67.174 -12.868 24.849 1.00 27.91 91 GLY A C 1
ATOM 692 O O . GLY A 1 91 ? 66.448 -12.429 25.724 1.00 27.91 91 GLY A O 1
ATOM 693 N N . TYR A 1 92 ? 67.035 -14.165 24.536 1.00 29.06 92 TYR A N 1
ATOM 694 C CA . TYR A 1 92 ? 67.978 -15.160 24.001 1.00 29.06 92 TYR A CA 1
ATOM 695 C C . TYR A 1 92 ? 67.228 -16.377 23.368 1.00 29.06 92 TYR A C 1
ATOM 697 O O . TYR A 1 92 ? 66.195 -16.747 23.898 1.00 29.06 92 TYR A O 1
ATOM 705 N N . ARG A 1 93 ? 67.798 -17.002 22.307 1.00 28.19 93 ARG A N 1
ATOM 706 C CA . ARG A 1 93 ? 67.833 -18.457 21.894 1.00 28.19 93 ARG A CA 1
ATOM 707 C C . ARG A 1 93 ? 66.597 -19.390 22.094 1.00 28.19 93 ARG A C 1
ATOM 709 O O . ARG A 1 93 ? 65.955 -19.333 23.122 1.00 28.19 93 ARG A O 1
ATOM 716 N N . ARG A 1 94 ? 66.296 -20.423 21.275 1.00 30.39 94 ARG A N 1
ATOM 717 C CA . ARG A 1 94 ? 66.804 -21.076 20.018 1.00 30.39 94 ARG A CA 1
ATOM 718 C C . ARG A 1 94 ? 65.707 -22.091 19.555 1.00 30.39 94 ARG A C 1
ATOM 720 O O . ARG A 1 94 ? 64.835 -22.381 20.356 1.00 30.39 94 ARG A O 1
ATOM 727 N N . ALA A 1 95 ? 65.680 -22.740 18.379 1.00 29.69 95 ALA A N 1
ATOM 728 C CA . ALA A 1 95 ? 66.509 -22.724 17.155 1.00 29.69 95 ALA A CA 1
ATOM 729 C C . ALA A 1 95 ? 65.584 -22.555 15.903 1.00 29.69 95 ALA A C 1
ATOM 731 O O . ALA A 1 95 ? 64.907 -21.538 15.882 1.00 29.69 95 ALA A O 1
ATOM 732 N N . GLY A 1 96 ? 65.452 -23.369 14.831 1.00 28.38 96 GLY A N 1
ATOM 733 C CA . GLY A 1 96 ? 66.147 -24.558 14.273 1.00 28.38 96 GLY A CA 1
ATOM 734 C C . GLY A 1 96 ? 65.164 -25.555 13.604 1.00 28.38 96 GLY A C 1
ATOM 735 O O . GLY A 1 96 ? 64.117 -25.797 14.182 1.00 28.38 96 GLY A O 1
ATOM 736 N N . ARG A 1 97 ? 65.421 -26.184 12.439 1.00 30.53 97 ARG A N 1
ATOM 737 C CA . ARG A 1 97 ? 66.496 -26.002 11.430 1.00 30.53 97 ARG A CA 1
ATOM 738 C C . ARG A 1 97 ? 66.039 -26.535 10.037 1.00 30.53 97 ARG A C 1
ATOM 740 O O . ARG A 1 97 ? 65.684 -27.698 9.970 1.00 30.53 97 ARG A O 1
ATOM 747 N N . THR A 1 98 ? 66.161 -25.723 8.966 1.00 29.27 98 THR A N 1
ATOM 748 C CA . THR A 1 98 ? 66.477 -26.069 7.530 1.00 29.27 98 THR A CA 1
ATOM 749 C C . THR A 1 98 ? 65.681 -27.139 6.727 1.00 29.27 98 THR A C 1
ATOM 751 O O . THR A 1 98 ? 65.329 -28.165 7.277 1.00 29.27 98 THR A O 1
ATOM 754 N N . ALA A 1 99 ? 65.513 -27.087 5.386 1.00 30.33 99 ALA A N 1
ATOM 755 C CA . ALA A 1 99 ? 65.617 -26.025 4.353 1.00 30.33 99 ALA A CA 1
ATOM 756 C C . ALA A 1 99 ? 65.195 -26.545 2.936 1.00 30.33 99 ALA A C 1
ATOM 758 O O . ALA A 1 99 ? 65.377 -27.720 2.662 1.00 30.33 99 ALA A O 1
ATOM 759 N N . THR A 1 100 ? 64.716 -25.643 2.052 1.00 27.45 100 THR A N 1
ATOM 760 C CA . THR A 1 100 ? 64.808 -25.561 0.549 1.00 27.45 100 THR A CA 1
ATOM 761 C C . THR A 1 100 ? 64.971 -26.829 -0.338 1.00 27.45 100 THR A C 1
ATOM 763 O O . THR A 1 100 ? 65.821 -27.660 -0.054 1.00 27.45 100 THR A O 1
ATOM 766 N N . ARG A 1 101 ? 64.388 -26.935 -1.556 1.00 27.97 101 ARG A N 1
ATOM 767 C CA . ARG A 1 101 ? 64.691 -26.107 -2.769 1.00 27.97 101 ARG A CA 1
ATOM 768 C C . ARG A 1 101 ? 63.700 -26.340 -3.952 1.00 27.97 101 ARG A C 1
ATOM 770 O O . ARG A 1 101 ? 62.845 -27.210 -3.878 1.00 27.97 101 ARG A O 1
ATOM 777 N N . ARG A 1 102 ? 63.838 -25.562 -5.046 1.00 26.77 102 ARG A N 1
ATOM 778 C CA . ARG A 1 102 ? 63.090 -25.649 -6.338 1.00 26.77 102 ARG A CA 1
ATOM 779 C C . ARG A 1 102 ? 63.620 -26.753 -7.280 1.00 26.77 102 ARG A C 1
ATOM 781 O O . ARG A 1 102 ? 64.799 -27.068 -7.164 1.00 26.77 102 ARG A O 1
ATOM 788 N N . TYR A 1 103 ? 62.845 -27.133 -8.315 1.00 27.77 103 TYR A N 1
ATOM 789 C CA . TYR A 1 103 ? 63.302 -27.175 -9.732 1.00 27.77 103 TYR A CA 1
ATOM 790 C C . TYR A 1 103 ? 62.130 -27.175 -10.754 1.00 27.77 103 TYR A C 1
ATOM 792 O O . TYR A 1 103 ? 60.974 -27.102 -10.342 1.00 27.77 103 TYR A O 1
ATOM 800 N N . GLN A 1 104 ? 62.420 -27.168 -12.067 1.00 27.19 104 GLN A N 1
ATOM 801 C CA . GLN A 1 104 ? 61.473 -26.969 -13.185 1.00 27.19 104 GLN A CA 1
ATOM 802 C C . GLN A 1 104 ? 61.622 -28.028 -14.306 1.00 27.19 104 GLN A C 1
ATOM 804 O O . GLN A 1 104 ? 62.737 -28.422 -14.616 1.00 27.19 104 GLN A O 1
ATOM 809 N N . ALA A 1 105 ? 60.486 -28.364 -14.935 1.00 25.91 105 ALA A N 1
ATOM 810 C CA . ALA A 1 105 ? 60.239 -28.655 -16.365 1.00 25.91 105 ALA A CA 1
ATOM 811 C C . ALA A 1 105 ? 61.091 -29.661 -17.200 1.00 25.91 105 ALA A C 1
ATOM 813 O O . ALA A 1 105 ? 62.223 -29.365 -17.556 1.00 25.91 105 ALA A O 1
ATOM 814 N N . SER A 1 106 ? 60.380 -30.700 -17.695 1.00 25.95 106 SER A N 1
ATOM 815 C CA . SER A 1 106 ? 60.381 -31.254 -19.083 1.00 25.95 106 SER A CA 1
ATOM 816 C C . SER A 1 106 ? 61.664 -31.898 -19.673 1.00 25.95 106 SER A C 1
ATOM 818 O O . SER A 1 106 ? 62.726 -31.824 -19.064 1.00 25.95 106 SER A O 1
ATOM 820 N N . PRO A 1 107 ? 61.626 -32.500 -20.892 1.00 46.41 107 PRO A N 1
ATOM 821 C CA . PRO A 1 107 ? 60.584 -33.305 -21.581 1.00 46.41 107 PRO A CA 1
ATOM 822 C C . PRO A 1 107 ? 61.111 -34.705 -22.036 1.00 46.41 107 PRO A C 1
ATOM 824 O O . PRO A 1 107 ? 62.288 -34.979 -21.849 1.00 46.41 107 PRO A O 1
ATOM 827 N N . TRP A 1 108 ? 60.292 -35.552 -22.703 1.00 25.56 108 TRP A N 1
ATOM 828 C CA . TRP A 1 108 ? 60.603 -36.237 -23.999 1.00 25.56 108 TRP A CA 1
ATOM 829 C C . TRP A 1 108 ? 59.532 -37.266 -24.460 1.00 25.56 108 TRP A C 1
ATOM 831 O O . TRP A 1 108 ? 58.577 -37.587 -23.758 1.00 25.56 108 TRP A O 1
ATOM 841 N N . SER A 1 109 ? 59.687 -37.738 -25.699 1.00 25.06 109 SER A N 1
ATOM 842 C CA . SER A 1 109 ? 58.991 -38.817 -26.442 1.00 25.06 109 SER A CA 1
ATOM 843 C C . SER A 1 109 ? 60.027 -39.390 -27.456 1.00 25.06 109 SER A C 1
ATOM 845 O O . SER A 1 109 ? 61.113 -38.803 -27.493 1.00 25.06 109 SER A O 1
ATOM 847 N N . PRO A 1 110 ? 59.806 -40.441 -28.297 1.00 40.66 110 PRO A N 1
ATOM 848 C CA . PRO A 1 110 ? 58.542 -41.094 -28.703 1.00 40.66 110 PRO A CA 1
ATOM 849 C C . PRO A 1 110 ? 58.604 -42.648 -28.872 1.00 40.66 110 PRO A C 1
ATOM 851 O O . PRO A 1 110 ? 59.601 -43.270 -28.525 1.00 40.66 110 PRO A O 1
ATOM 854 N N . ALA A 1 111 ? 57.559 -43.243 -29.488 1.00 27.53 111 ALA A N 1
ATOM 855 C CA . ALA A 1 111 ? 57.620 -44.189 -30.639 1.00 27.53 111 ALA A CA 1
ATOM 856 C C . ALA A 1 111 ? 56.754 -45.482 -30.574 1.00 27.53 111 ALA A C 1
ATOM 858 O O . ALA A 1 111 ? 56.529 -46.061 -29.519 1.00 27.53 111 ALA A O 1
ATOM 859 N N . ALA A 1 112 ? 56.398 -45.957 -31.782 1.00 26.78 112 ALA A N 1
ATOM 860 C CA . ALA A 1 112 ? 55.890 -47.287 -32.178 1.00 26.78 112 ALA A CA 1
ATOM 861 C C . ALA A 1 112 ? 54.404 -47.675 -31.935 1.00 26.78 112 ALA A C 1
ATOM 863 O O . ALA A 1 112 ? 53.744 -47.275 -30.984 1.00 26.78 112 ALA A O 1
ATOM 864 N N . CYS A 1 113 ? 53.883 -48.483 -32.871 1.00 25.12 113 CYS A N 1
ATOM 865 C CA . CYS A 1 113 ? 52.519 -49.033 -32.985 1.00 25.12 113 CYS A CA 1
ATOM 866 C C . CYS A 1 113 ? 52.634 -50.483 -33.532 1.00 25.12 113 CYS A C 1
ATOM 868 O O . CYS A 1 113 ? 53.688 -50.788 -34.100 1.00 25.12 113 CYS A O 1
ATOM 870 N N . PRO A 1 114 ? 51.625 -51.385 -33.416 1.00 36.91 114 PRO A N 1
ATOM 871 C CA . PRO A 1 114 ? 50.731 -51.568 -34.578 1.00 36.91 114 PRO A CA 1
ATOM 872 C C . PRO A 1 114 ? 49.275 -52.070 -34.327 1.00 36.91 114 PRO A C 1
ATOM 874 O O . PRO A 1 114 ? 48.999 -52.947 -33.517 1.00 36.91 114 PRO A O 1
ATOM 877 N N . ALA A 1 115 ? 48.369 -51.549 -35.163 1.00 28.89 115 ALA A N 1
ATOM 878 C CA . ALA A 1 115 ? 47.103 -52.076 -35.719 1.00 28.89 115 ALA A CA 1
ATOM 879 C C . ALA A 1 115 ? 46.409 -53.385 -35.229 1.00 28.89 115 ALA A C 1
ATOM 881 O O . ALA A 1 115 ? 46.977 -54.473 -35.294 1.00 28.89 115 ALA A O 1
ATOM 882 N N . ARG A 1 116 ? 45.064 -53.310 -35.083 1.00 26.58 116 ARG A N 1
ATOM 883 C CA . ARG A 1 116 ? 44.063 -54.258 -35.664 1.00 26.58 116 ARG A CA 1
ATOM 884 C C . ARG A 1 116 ? 42.625 -53.672 -35.687 1.00 26.58 116 ARG A C 1
ATOM 886 O O . ARG A 1 116 ? 42.327 -52.741 -34.951 1.00 26.58 116 ARG A O 1
ATOM 893 N N . ARG A 1 117 ? 41.739 -54.205 -36.551 1.00 29.91 117 ARG A N 1
ATOM 894 C CA . ARG A 1 117 ? 40.273 -53.920 -36.650 1.00 29.91 117 ARG A CA 1
ATOM 895 C C . ARG A 1 117 ? 39.465 -55.200 -36.346 1.00 29.91 117 ARG A C 1
ATOM 897 O O . ARG A 1 117 ? 40.002 -56.281 -36.588 1.00 29.91 117 ARG A O 1
ATOM 904 N N . PRO A 1 118 ? 38.186 -55.112 -35.917 1.00 36.06 118 PRO A N 1
ATOM 905 C CA . PRO A 1 118 ? 37.072 -55.452 -36.838 1.00 36.06 118 PRO A CA 1
ATOM 906 C C . PRO A 1 118 ? 35.785 -54.593 -36.638 1.00 36.06 118 PRO A C 1
ATOM 908 O O . PRO A 1 118 ? 35.457 -54.204 -35.529 1.00 36.06 118 PRO A O 1
ATOM 911 N N . ARG A 1 119 ? 35.145 -54.110 -37.720 1.00 28.67 119 ARG A N 1
ATOM 912 C CA . ARG A 1 119 ? 33.878 -54.572 -38.373 1.00 28.67 119 ARG A CA 1
ATOM 913 C C . ARG A 1 119 ? 32.557 -53.968 -37.838 1.00 28.67 119 ARG A C 1
ATOM 915 O O . ARG A 1 119 ? 32.311 -53.913 -36.645 1.00 28.67 119 ARG A O 1
ATOM 922 N N . ARG A 1 120 ? 31.682 -53.576 -38.781 1.00 27.11 120 ARG A N 1
ATOM 923 C CA . ARG A 1 120 ? 30.249 -53.264 -38.578 1.00 27.11 120 ARG A CA 1
ATOM 924 C C . ARG A 1 120 ? 29.432 -54.551 -38.402 1.00 27.11 120 ARG A C 1
ATOM 926 O O . ARG A 1 120 ? 29.772 -55.561 -39.015 1.00 27.11 120 ARG A O 1
ATOM 933 N N . PHE A 1 121 ? 28.281 -54.442 -37.740 1.00 27.38 121 PHE A N 1
ATOM 934 C CA . PHE A 1 121 ? 27.097 -55.260 -38.025 1.00 27.38 121 PHE A CA 1
ATOM 935 C C . PHE A 1 121 ? 25.852 -54.363 -38.121 1.00 27.38 121 PHE A C 1
ATOM 937 O O . PHE A 1 121 ? 25.903 -53.194 -37.739 1.00 27.38 121 PHE A O 1
ATOM 944 N N . LEU A 1 122 ? 24.774 -54.880 -38.710 1.00 28.55 122 LEU A N 1
ATOM 945 C CA . LEU A 1 122 ? 23.589 -54.122 -39.123 1.00 28.55 122 LEU A CA 1
ATOM 946 C C . LEU A 1 122 ? 22.340 -54.960 -38.822 1.00 28.55 122 LEU A C 1
ATOM 948 O O . LEU A 1 122 ? 22.330 -56.140 -39.159 1.00 28.55 122 LEU A O 1
ATOM 952 N N . LEU A 1 123 ? 21.293 -54.363 -38.250 1.00 27.58 123 LEU A N 1
ATOM 953 C CA . LEU A 1 123 ? 19.953 -54.956 -38.183 1.00 27.58 123 LEU A CA 1
ATOM 954 C C . LEU A 1 123 ? 18.879 -53.855 -38.212 1.00 27.58 123 LEU A C 1
ATOM 956 O O . LEU A 1 123 ? 19.101 -52.753 -37.716 1.00 27.58 123 LEU A O 1
ATOM 960 N N . ARG A 1 124 ? 17.733 -54.157 -38.833 1.00 26.41 124 ARG A N 1
ATOM 961 C CA . ARG A 1 124 ? 16.555 -53.280 -38.948 1.00 26.41 124 ARG A CA 1
ATOM 962 C C . ARG A 1 124 ? 15.434 -53.781 -38.042 1.00 26.41 124 ARG A C 1
ATOM 964 O O . ARG A 1 124 ? 15.041 -54.933 -38.188 1.00 26.41 124 ARG A O 1
ATOM 971 N N . GLN A 1 125 ? 14.832 -52.875 -37.282 1.00 28.17 125 GLN A N 1
ATOM 972 C CA . GLN A 1 125 ? 13.430 -52.888 -36.839 1.00 28.17 125 GLN A CA 1
ATOM 973 C C . GLN A 1 125 ? 13.032 -51.407 -36.681 1.00 28.17 125 GLN A C 1
ATOM 975 O O . GLN A 1 125 ? 13.855 -50.645 -36.184 1.00 28.17 125 GLN A O 1
ATOM 980 N N . THR A 1 126 ? 11.883 -50.847 -37.054 1.00 27.58 126 THR A N 1
ATOM 981 C CA . THR A 1 126 ? 10.674 -51.172 -37.842 1.00 27.58 126 THR A CA 1
ATOM 982 C C . THR A 1 126 ? 9.862 -49.861 -37.799 1.00 27.58 126 THR A C 1
ATOM 984 O O . THR A 1 126 ? 9.900 -49.177 -36.776 1.00 27.58 126 THR A O 1
ATOM 987 N N . ASP A 1 127 ? 9.129 -49.477 -38.847 1.00 32.28 127 ASP A N 1
ATOM 988 C CA . ASP A 1 127 ? 8.228 -48.311 -38.767 1.00 32.28 127 ASP A CA 1
ATOM 989 C C . ASP A 1 127 ? 7.045 -48.599 -37.831 1.00 32.28 127 ASP A C 1
ATOM 991 O O . ASP A 1 127 ? 6.213 -49.438 -38.170 1.00 32.28 127 ASP A O 1
ATOM 995 N N . GLN A 1 128 ? 6.940 -47.881 -36.705 1.00 32.41 128 GLN A N 1
ATOM 996 C CA . GLN A 1 128 ? 5.675 -47.592 -36.005 1.00 32.41 128 GLN A CA 1
ATOM 997 C C . GLN A 1 128 ? 5.888 -46.588 -34.855 1.00 32.41 128 GLN A C 1
ATOM 999 O O . GLN A 1 128 ? 5.934 -46.973 -33.696 1.00 32.41 128 GLN A O 1
ATOM 1004 N N . ASP A 1 129 ? 6.010 -45.290 -35.177 1.00 27.61 129 ASP A N 1
ATOM 1005 C CA . ASP A 1 129 ? 5.464 -44.224 -34.310 1.00 27.61 129 ASP A CA 1
ATOM 1006 C C . ASP A 1 129 ? 5.398 -42.848 -35.012 1.00 27.61 129 ASP A C 1
ATOM 1008 O O . ASP A 1 129 ? 6.213 -41.945 -34.811 1.00 27.61 129 ASP A O 1
ATOM 1012 N N . ARG A 1 130 ? 4.387 -42.659 -35.872 1.00 30.08 130 ARG A N 1
ATOM 1013 C CA . ARG A 1 130 ? 3.973 -41.324 -36.359 1.00 30.08 130 ARG A CA 1
ATOM 1014 C C . ARG A 1 130 ? 2.732 -40.819 -35.607 1.00 30.08 130 ARG A C 1
ATOM 1016 O O . ARG A 1 130 ? 1.830 -40.230 -36.196 1.00 30.08 130 ARG A O 1
ATOM 1023 N N . GLY A 1 131 ? 2.703 -41.048 -34.293 1.00 25.05 131 GLY A N 1
ATOM 1024 C CA . GLY A 1 131 ? 1.664 -40.575 -33.379 1.00 25.05 131 GLY A CA 1
ATOM 1025 C C . GLY A 1 131 ? 1.848 -39.108 -32.977 1.00 25.05 131 GLY A C 1
ATOM 1026 O O . GLY A 1 131 ? 2.762 -38.763 -32.234 1.00 25.05 131 GLY A O 1
ATOM 1027 N N . SER A 1 132 ? 0.968 -38.240 -33.481 1.00 29.27 132 SER A N 1
ATOM 1028 C CA . SER A 1 132 ? 0.600 -36.918 -32.940 1.00 29.27 132 SER A CA 1
ATOM 1029 C C . SER A 1 132 ? 1.545 -36.264 -31.905 1.00 29.27 132 SER A C 1
ATOM 1031 O O . SER A 1 132 ? 1.198 -36.135 -30.726 1.00 29.27 132 SER A O 1
ATOM 1033 N N . ARG A 1 133 ? 2.678 -35.693 -32.347 1.00 26.80 133 ARG A N 1
ATOM 1034 C CA . ARG A 1 133 ? 3.340 -34.612 -31.588 1.00 26.80 133 ARG A CA 1
ATOM 1035 C C . ARG A 1 133 ? 2.479 -33.351 -31.646 1.00 26.80 133 ARG A C 1
ATOM 1037 O O . ARG A 1 133 ? 2.736 -32.434 -32.425 1.00 26.80 133 ARG A O 1
ATOM 1044 N N . SER A 1 134 ? 1.440 -33.326 -30.812 1.00 27.39 134 SER A N 1
ATOM 1045 C CA . SER A 1 134 ? 0.646 -32.130 -30.548 1.00 27.39 134 SER A CA 1
ATOM 1046 C C . SER A 1 134 ? 1.586 -30.986 -30.174 1.00 27.39 134 SER A C 1
ATOM 1048 O O . SER A 1 134 ? 2.396 -31.109 -29.249 1.00 27.39 134 SER A O 1
ATOM 1050 N N . ARG A 1 135 ? 1.496 -29.869 -30.904 1.00 28.47 135 ARG A N 1
ATOM 1051 C CA . ARG A 1 135 ? 2.183 -28.631 -30.534 1.00 28.47 135 ARG A CA 1
ATOM 1052 C C . ARG A 1 135 ? 1.589 -28.156 -29.210 1.00 28.47 135 ARG A C 1
ATOM 1054 O O . ARG A 1 135 ? 0.580 -27.453 -29.212 1.00 28.47 135 ARG A O 1
ATOM 1061 N N . ARG A 1 136 ? 2.237 -28.495 -28.088 1.00 30.05 136 ARG A N 1
ATOM 1062 C CA . ARG A 1 136 ? 2.067 -27.754 -26.832 1.00 30.05 136 ARG A CA 1
ATOM 1063 C C . ARG A 1 136 ? 2.306 -26.282 -27.169 1.00 30.05 136 ARG A C 1
ATOM 1065 O O . ARG A 1 136 ? 3.442 -25.896 -27.432 1.00 30.05 136 ARG A O 1
ATOM 1072 N N . ARG A 1 137 ? 1.235 -25.483 -27.221 1.00 33.09 137 ARG A N 1
ATOM 1073 C CA . ARG A 1 137 ? 1.334 -24.022 -27.279 1.00 33.09 137 ARG A CA 1
ATOM 1074 C C . ARG A 1 137 ? 2.034 -23.603 -25.992 1.00 33.09 137 ARG A C 1
ATOM 1076 O O . ARG A 1 137 ? 1.409 -23.608 -24.935 1.00 33.09 137 ARG A O 1
ATOM 1083 N N . GLY A 1 138 ? 3.332 -23.323 -26.075 1.00 33.00 138 GLY A N 1
ATOM 1084 C CA . GLY A 1 138 ? 4.052 -22.711 -24.968 1.00 33.00 138 GLY A CA 1
ATOM 1085 C C . GLY A 1 138 ? 3.361 -21.398 -24.623 1.00 33.00 138 GLY A C 1
ATOM 1086 O O . GLY A 1 138 ? 3.064 -20.606 -25.518 1.00 33.00 138 GLY A O 1
ATOM 1087 N N . SER A 1 139 ? 3.068 -21.186 -23.344 1.00 44.84 139 SER A N 1
ATOM 1088 C CA . SER A 1 139 ? 2.708 -19.862 -22.846 1.00 44.84 139 SER A CA 1
ATOM 1089 C C . SER A 1 139 ? 3.839 -18.905 -23.214 1.00 44.84 139 SER A C 1
ATOM 1091 O O . SER A 1 139 ? 4.984 -19.168 -22.845 1.00 44.84 139 SER A O 1
ATOM 1093 N N . LYS A 1 140 ? 3.538 -17.830 -23.956 1.00 55.25 140 LYS A N 1
ATOM 1094 C CA . LYS A 1 140 ? 4.527 -16.791 -24.270 1.00 55.25 140 LYS A CA 1
ATOM 1095 C C . LYS A 1 140 ? 5.010 -16.206 -22.939 1.00 55.25 140 LYS A C 1
ATOM 1097 O O . LYS A 1 140 ? 4.234 -15.517 -22.280 1.00 55.25 140 LYS A O 1
ATOM 1102 N N . GLN A 1 141 ? 6.243 -16.523 -22.538 1.00 68.62 141 GLN A N 1
ATOM 1103 C CA . GLN A 1 141 ? 6.862 -15.927 -21.353 1.00 68.62 141 GLN A CA 1
ATOM 1104 C C . GLN A 1 141 ? 6.878 -14.408 -21.531 1.00 68.62 141 GLN A C 1
ATOM 1106 O O . GLN A 1 141 ? 7.159 -13.920 -22.629 1.00 68.62 141 GLN A O 1
ATOM 1111 N N . VAL A 1 142 ? 6.521 -13.677 -20.477 1.00 82.00 142 VAL A N 1
ATOM 1112 C CA . VAL A 1 142 ? 6.515 -12.212 -20.508 1.00 82.00 142 VAL A CA 1
ATOM 1113 C C . VAL A 1 142 ? 7.936 -11.726 -20.274 1.00 82.00 142 VAL A C 1
ATOM 1115 O O . VAL A 1 142 ? 8.544 -12.109 -19.276 1.00 82.00 142 VAL A O 1
ATOM 1118 N N . LYS A 1 143 ? 8.458 -10.894 -21.178 1.00 89.12 143 LYS A N 1
ATOM 1119 C CA . LYS A 1 143 ? 9.794 -10.297 -21.039 1.00 89.12 143 LYS A CA 1
ATOM 1120 C C . LYS A 1 143 ? 9.726 -8.960 -20.310 1.00 89.12 143 LYS A C 1
ATOM 1122 O O . LYS A 1 143 ? 9.111 -8.021 -20.820 1.00 89.12 143 LYS A O 1
ATOM 1127 N N . ILE A 1 144 ? 10.350 -8.877 -19.137 1.00 91.44 144 ILE A N 1
ATOM 1128 C CA . ILE A 1 144 ? 10.246 -7.740 -18.216 1.00 91.44 144 ILE A CA 1
ATOM 1129 C C . ILE A 1 144 ? 11.646 -7.221 -17.876 1.00 91.44 144 ILE A C 1
ATOM 1131 O O . ILE A 1 144 ? 12.475 -7.947 -17.328 1.00 91.44 144 ILE A O 1
ATOM 1135 N N . ILE A 1 145 ? 11.898 -5.943 -18.158 1.00 94.56 145 ILE A N 1
ATOM 1136 C CA . ILE A 1 145 ? 13.131 -5.259 -17.753 1.00 94.56 145 ILE A CA 1
ATOM 1137 C C . ILE A 1 145 ? 12.833 -4.371 -16.544 1.00 94.56 145 ILE A C 1
ATOM 1139 O O . ILE A 1 145 ? 11.988 -3.480 -16.620 1.00 94.56 145 ILE A O 1
ATOM 1143 N N . ILE A 1 146 ? 13.546 -4.584 -15.438 1.00 94.44 146 ILE A N 1
ATOM 1144 C CA . ILE A 1 146 ? 13.430 -3.795 -14.204 1.00 94.44 146 ILE A CA 1
ATOM 1145 C C . ILE A 1 146 ? 14.683 -2.926 -14.066 1.00 94.44 146 ILE A C 1
ATOM 1147 O O . ILE A 1 146 ? 15.796 -3.443 -13.990 1.00 94.44 146 ILE A O 1
ATOM 1151 N N . LEU A 1 147 ? 14.521 -1.603 -14.018 1.00 94.75 147 LEU A N 1
ATOM 1152 C CA . LEU A 1 147 ? 15.624 -0.662 -13.810 1.00 94.75 147 LEU A CA 1
ATOM 1153 C C . LEU A 1 147 ? 15.663 -0.223 -12.343 1.00 94.75 147 LEU A C 1
ATOM 1155 O O . LEU A 1 147 ? 14.774 0.493 -11.880 1.00 94.75 147 LEU A O 1
ATOM 1159 N N . GLY A 1 148 ? 16.721 -0.617 -11.640 1.00 92.31 148 GLY A N 1
ATOM 1160 C CA . GLY A 1 148 ? 16.965 -0.340 -10.229 1.00 92.31 148 GLY A CA 1
ATOM 1161 C C . GLY A 1 148 ? 16.842 -1.591 -9.356 1.00 92.31 148 GLY A C 1
ATOM 1162 O O . GLY A 1 148 ? 15.743 -1.963 -8.958 1.00 92.31 148 GLY A O 1
ATOM 1163 N N . ALA A 1 149 ? 17.976 -2.155 -8.938 1.00 89.44 149 ALA A N 1
ATOM 1164 C CA . ALA A 1 149 ? 18.108 -3.167 -7.883 1.00 89.44 149 ALA A CA 1
ATOM 1165 C C . ALA A 1 149 ? 17.990 -2.547 -6.467 1.00 89.44 149 ALA A C 1
ATOM 1167 O O . ALA A 1 149 ? 18.635 -2.966 -5.504 1.00 89.44 149 ALA A O 1
ATOM 1168 N N . GLY A 1 150 ? 17.183 -1.491 -6.329 1.00 85.12 150 GLY A N 1
ATOM 1169 C CA . GLY A 1 150 ? 16.755 -0.965 -5.035 1.00 85.12 150 GLY A CA 1
ATOM 1170 C C . GLY A 1 150 ? 15.628 -1.814 -4.443 1.00 85.12 150 GLY A C 1
ATOM 1171 O O . GLY A 1 150 ? 15.045 -2.635 -5.140 1.00 85.12 150 GLY A O 1
ATOM 1172 N N . GLN A 1 151 ? 15.271 -1.562 -3.179 1.00 78.25 151 GLN A N 1
ATOM 1173 C CA . GLN A 1 151 ? 14.267 -2.335 -2.424 1.00 78.25 151 GLN A CA 1
ATOM 1174 C C . GLN A 1 151 ? 12.992 -2.663 -3.232 1.00 78.25 151 GLN A C 1
ATOM 1176 O O . GLN A 1 151 ? 12.601 -3.816 -3.316 1.00 78.25 151 GLN A O 1
ATOM 1181 N N . VAL A 1 152 ? 12.388 -1.679 -3.914 1.00 82.00 152 VAL A N 1
ATOM 1182 C CA . VAL A 1 152 ? 11.172 -1.908 -4.726 1.00 82.00 152 VAL A CA 1
ATOM 1183 C C . VAL A 1 152 ? 11.424 -2.830 -5.928 1.00 82.00 152 VAL A C 1
ATOM 1185 O O . VAL A 1 152 ? 10.596 -3.689 -6.208 1.00 82.00 152 VAL A O 1
ATOM 1188 N N . GLY A 1 153 ? 12.542 -2.669 -6.643 1.00 86.31 153 GLY A N 1
ATOM 1189 C CA . GLY A 1 153 ? 12.852 -3.472 -7.832 1.00 86.31 153 GLY A CA 1
ATOM 1190 C C . GLY A 1 153 ? 13.359 -4.876 -7.503 1.00 86.31 153 GLY A C 1
ATOM 1191 O O . GLY A 1 153 ? 13.018 -5.818 -8.212 1.00 86.31 153 GLY A O 1
ATOM 1192 N N . GLY A 1 154 ? 1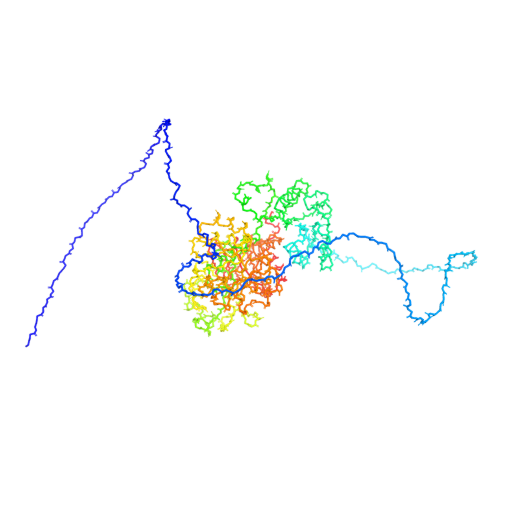4.095 -5.030 -6.398 1.00 85.75 154 GLY A N 1
ATOM 1193 C CA . GLY A 1 154 ? 14.507 -6.328 -5.861 1.00 85.75 154 GLY A CA 1
ATOM 1194 C C . GLY A 1 154 ? 13.301 -7.178 -5.467 1.00 85.75 154 GLY A C 1
ATOM 1195 O O . GLY A 1 154 ? 13.114 -8.257 -6.019 1.00 85.75 154 GLY A O 1
ATOM 1196 N N . THR A 1 155 ? 12.418 -6.667 -4.605 1.00 79.38 155 THR A N 1
ATOM 1197 C CA . THR A 1 155 ? 11.231 -7.420 -4.163 1.00 79.38 155 THR A CA 1
ATOM 1198 C C . THR A 1 155 ? 10.215 -7.629 -5.300 1.00 79.38 155 THR A C 1
ATOM 1200 O O . THR A 1 155 ? 9.538 -8.654 -5.343 1.00 79.38 155 THR A O 1
ATOM 1203 N N . LEU A 1 156 ? 10.146 -6.721 -6.287 1.00 82.81 156 LEU A N 1
ATOM 1204 C CA . LEU A 1 156 ? 9.393 -6.959 -7.528 1.00 82.81 156 LEU A CA 1
ATOM 1205 C C . LEU A 1 156 ? 9.984 -8.126 -8.340 1.00 82.81 156 LEU A C 1
ATOM 1207 O O . LEU A 1 156 ? 9.228 -8.968 -8.822 1.00 82.81 156 LEU A O 1
ATOM 1211 N N . ALA A 1 157 ? 11.313 -8.202 -8.473 1.00 86.56 157 ALA A N 1
ATOM 1212 C CA . ALA A 1 157 ? 11.982 -9.323 -9.129 1.00 86.56 157 ALA A CA 1
ATOM 1213 C C . ALA A 1 157 ? 11.763 -10.641 -8.364 1.00 86.56 157 ALA A C 1
ATOM 1215 O O . ALA A 1 157 ? 11.445 -11.641 -8.996 1.00 86.56 157 ALA A O 1
ATOM 1216 N N . GLU A 1 158 ? 11.836 -10.641 -7.026 1.00 82.44 158 GLU A N 1
ATOM 1217 C CA . GLU A 1 158 ? 11.529 -11.817 -6.191 1.00 82.44 158 GLU A CA 1
ATOM 1218 C C . GLU A 1 158 ? 10.104 -12.342 -6.443 1.00 82.44 158 GLU A C 1
ATOM 1220 O O . GLU A 1 158 ? 9.913 -13.533 -6.694 1.00 82.44 158 GLU A O 1
ATOM 1225 N N . HIS A 1 159 ? 9.103 -11.454 -6.441 1.00 76.00 159 HIS A N 1
ATOM 1226 C CA . HIS A 1 159 ? 7.708 -11.828 -6.698 1.00 76.00 159 HIS A CA 1
ATOM 1227 C C . HIS A 1 159 ? 7.476 -12.339 -8.129 1.00 76.00 159 HIS A C 1
ATOM 1229 O O . HIS A 1 159 ? 6.727 -13.297 -8.320 1.00 76.00 159 HIS A O 1
ATOM 1235 N N . LEU A 1 160 ? 8.099 -11.717 -9.135 1.00 78.25 160 LEU A N 1
ATOM 1236 C CA . LEU A 1 160 ? 7.897 -12.081 -10.540 1.00 78.25 160 LEU A CA 1
ATOM 1237 C C . LEU A 1 160 ? 8.732 -13.291 -10.988 1.00 78.25 160 LEU A C 1
ATOM 1239 O O . LEU A 1 160 ? 8.316 -13.974 -11.922 1.00 78.25 160 LEU A O 1
ATOM 1243 N N . ALA A 1 161 ? 9.869 -13.581 -10.346 1.00 77.31 161 ALA A N 1
ATOM 1244 C CA . ALA A 1 161 ? 10.710 -14.749 -10.641 1.00 77.31 161 ALA A CA 1
ATOM 1245 C C . ALA A 1 161 ? 10.105 -16.062 -10.110 1.00 77.31 161 ALA A C 1
ATOM 1247 O O . ALA A 1 161 ? 10.387 -17.136 -10.633 1.00 77.31 161 ALA A O 1
ATOM 1248 N N . GLY A 1 162 ? 9.200 -15.985 -9.126 1.00 66.19 162 GLY A N 1
ATOM 1249 C CA . GLY A 1 162 ? 8.304 -17.095 -8.778 1.00 66.19 162 GLY A CA 1
ATOM 1250 C C . GLY A 1 162 ? 7.250 -17.399 -9.858 1.00 66.19 162 GLY A C 1
ATOM 1251 O O . GLY A 1 162 ? 6.498 -18.372 -9.744 1.00 66.19 162 GLY A O 1
ATOM 1252 N N . GLU A 1 163 ? 7.171 -16.578 -10.909 1.00 69.06 163 GLU A N 1
ATOM 1253 C CA . GLU A 1 163 ? 6.255 -16.732 -12.030 1.00 69.06 163 GLU A CA 1
ATOM 1254 C C . GLU A 1 163 ? 6.966 -17.111 -13.351 1.00 69.06 163 GLU A C 1
ATOM 1256 O O . GLU A 1 163 ? 8.182 -17.192 -13.432 1.00 69.06 163 GLU A O 1
ATOM 1261 N N . ALA A 1 164 ? 6.204 -17.411 -14.412 1.00 67.19 164 ALA A N 1
ATOM 1262 C CA . ALA A 1 164 ? 6.740 -17.904 -15.690 1.00 67.19 164 ALA A CA 1
ATOM 1263 C C . ALA A 1 164 ? 7.189 -16.752 -16.617 1.00 67.19 164 ALA A C 1
ATOM 1265 O O . ALA A 1 164 ? 6.810 -16.697 -17.791 1.00 67.19 164 ALA A O 1
ATOM 1266 N N . ASN A 1 165 ? 7.963 -15.822 -16.061 1.00 80.12 165 ASN A N 1
ATOM 1267 C CA . ASN A 1 165 ? 8.403 -14.584 -16.698 1.00 80.12 165 ASN A CA 1
ATOM 1268 C C . ASN A 1 165 ? 9.916 -14.628 -16.968 1.00 80.12 165 ASN A C 1
ATOM 1270 O O . ASN A 1 165 ? 10.653 -15.307 -16.263 1.00 80.12 165 ASN A O 1
ATOM 1274 N N . ASP A 1 166 ? 10.373 -13.914 -17.994 1.00 87.00 166 ASP A N 1
ATOM 1275 C CA . ASP A 1 166 ? 11.793 -13.715 -18.301 1.00 87.00 166 ASP A CA 1
ATOM 1276 C C . ASP A 1 166 ? 12.178 -12.307 -17.827 1.00 87.00 166 ASP A C 1
ATOM 1278 O O . ASP A 1 166 ? 11.639 -11.309 -18.316 1.00 87.00 166 ASP A O 1
ATOM 1282 N N . ILE A 1 167 ? 13.029 -12.231 -16.802 1.00 91.75 167 ILE A N 1
ATOM 1283 C CA . ILE A 1 167 ? 13.288 -11.005 -16.040 1.00 91.75 167 ILE A CA 1
ATOM 1284 C C . ILE A 1 167 ? 14.745 -10.600 -16.196 1.00 91.75 167 ILE A C 1
ATOM 1286 O O . ILE A 1 167 ? 15.654 -11.366 -15.875 1.00 91.75 167 ILE A O 1
ATOM 1290 N N . THR A 1 168 ? 14.964 -9.353 -16.617 1.00 94.38 168 THR A N 1
ATOM 1291 C CA . THR A 1 168 ? 16.288 -8.726 -16.603 1.00 94.38 168 THR A CA 1
ATOM 1292 C C . THR A 1 168 ? 16.315 -7.523 -15.662 1.00 94.38 168 THR A C 1
ATOM 1294 O O . THR A 1 168 ? 15.612 -6.540 -15.890 1.00 94.38 168 THR A O 1
ATOM 1297 N N . VAL A 1 169 ? 17.151 -7.570 -14.621 1.00 95.56 169 VAL A N 1
ATOM 1298 C CA . VAL A 1 169 ? 17.367 -6.451 -13.687 1.00 95.56 169 VAL A CA 1
ATOM 1299 C C . VAL A 1 169 ? 18.613 -5.656 -14.085 1.00 95.56 169 VAL A C 1
ATOM 1301 O O . VAL A 1 169 ? 19.673 -6.223 -14.360 1.00 95.56 169 VAL A O 1
ATOM 1304 N N . VAL A 1 170 ? 18.490 -4.328 -14.104 1.00 95.88 170 VAL A N 1
ATOM 1305 C CA . VAL A 1 170 ? 19.552 -3.387 -14.483 1.00 95.88 170 VAL A CA 1
ATOM 1306 C C . VAL A 1 170 ? 19.851 -2.436 -13.327 1.00 95.88 170 VAL A C 1
ATOM 1308 O O . VAL A 1 170 ? 18.960 -1.714 -12.886 1.00 95.88 170 VAL A O 1
ATOM 1311 N N . ASP A 1 171 ? 21.101 -2.367 -12.872 1.00 95.44 171 ASP A N 1
ATOM 1312 C CA . ASP A 1 171 ? 21.561 -1.358 -11.903 1.00 95.44 171 ASP A CA 1
ATOM 1313 C C . ASP A 1 171 ? 23.028 -0.972 -12.148 1.00 95.44 171 ASP A C 1
ATOM 1315 O O . ASP A 1 171 ? 23.782 -1.669 -12.820 1.00 95.44 171 ASP A O 1
ATOM 1319 N N . THR A 1 172 ? 23.455 0.149 -11.585 1.00 93.62 172 THR A N 1
ATOM 1320 C CA . THR A 1 172 ? 24.864 0.532 -11.464 1.00 93.62 172 THR A CA 1
ATOM 1321 C C . THR A 1 172 ? 25.621 -0.256 -10.388 1.00 93.62 172 THR A C 1
ATOM 1323 O O . THR A 1 172 ? 26.827 -0.461 -10.535 1.00 93.62 172 THR A O 1
ATOM 1326 N N . ASP A 1 173 ? 24.939 -0.694 -9.327 1.00 93.69 173 ASP A N 1
ATOM 1327 C CA . ASP A 1 173 ? 25.498 -1.452 -8.204 1.00 93.69 173 ASP A CA 1
ATOM 1328 C C . ASP A 1 173 ? 25.711 -2.926 -8.597 1.00 93.69 173 ASP A C 1
ATOM 1330 O O . ASP A 1 173 ? 24.765 -3.690 -8.788 1.00 93.69 173 ASP A O 1
ATOM 1334 N N . GLY A 1 174 ? 26.977 -3.316 -8.760 1.00 92.88 174 GLY A N 1
ATOM 1335 C CA . GLY A 1 174 ? 27.354 -4.664 -9.184 1.00 92.88 174 GLY A CA 1
ATOM 1336 C C . GLY A 1 174 ? 27.317 -5.714 -8.073 1.00 92.88 174 GLY A C 1
ATOM 1337 O O . GLY A 1 174 ? 27.354 -6.900 -8.393 1.00 92.88 174 GLY A O 1
ATOM 1338 N N . ASP A 1 175 ? 27.249 -5.311 -6.802 1.00 92.75 175 ASP A N 1
ATOM 1339 C CA . ASP A 1 175 ? 27.139 -6.236 -5.671 1.00 92.75 175 ASP A CA 1
ATOM 1340 C C . ASP A 1 175 ? 25.679 -6.659 -5.488 1.00 92.75 175 ASP A C 1
ATOM 1342 O O . ASP A 1 175 ? 25.385 -7.850 -5.520 1.00 92.75 175 ASP A O 1
ATOM 1346 N N . ARG A 1 176 ? 24.732 -5.710 -5.503 1.00 90.62 176 ARG A N 1
ATOM 1347 C CA . ARG A 1 176 ? 23.288 -6.034 -5.465 1.00 90.62 176 ARG A CA 1
ATOM 1348 C C . ARG A 1 176 ? 22.827 -6.903 -6.633 1.00 90.62 176 ARG A C 1
ATOM 1350 O O . ARG A 1 176 ? 21.927 -7.723 -6.475 1.00 90.62 176 ARG A O 1
ATOM 1357 N N . LEU A 1 177 ? 23.420 -6.719 -7.815 1.00 92.62 177 LEU A N 1
ATOM 1358 C CA . LEU A 1 177 ? 23.128 -7.557 -8.981 1.00 92.62 177 LEU A CA 1
ATOM 1359 C C . LEU A 1 177 ? 23.694 -8.981 -8.847 1.00 92.62 177 LEU A C 1
ATOM 1361 O O . LEU A 1 177 ? 23.121 -9.895 -9.436 1.00 92.62 177 LEU A O 1
ATOM 1365 N N . ARG A 1 178 ? 24.771 -9.188 -8.074 1.00 91.75 178 ARG A N 1
ATOM 1366 C CA . ARG A 1 178 ? 25.215 -10.534 -7.677 1.00 91.75 178 ARG A CA 1
ATOM 1367 C C . ARG A 1 178 ? 24.252 -11.123 -6.652 1.00 91.75 178 ARG A C 1
ATOM 1369 O O . ARG A 1 178 ? 23.665 -12.159 -6.927 1.00 91.75 178 ARG A O 1
ATOM 1376 N N . ASP A 1 179 ? 23.984 -10.407 -5.561 1.00 90.88 179 ASP A N 1
ATOM 1377 C CA . ASP A 1 179 ? 23.106 -10.872 -4.477 1.00 90.88 179 ASP A CA 1
ATOM 1378 C C . ASP A 1 179 ? 21.698 -11.266 -4.963 1.00 90.88 179 ASP A C 1
ATOM 1380 O O . ASP A 1 179 ? 21.104 -12.212 -4.448 1.00 90.88 179 ASP A O 1
ATOM 1384 N N . LEU A 1 180 ? 21.143 -10.558 -5.956 1.00 89.38 180 LEU A N 1
ATOM 1385 C CA . LEU A 1 180 ? 19.866 -10.921 -6.581 1.00 89.38 180 LEU A CA 1
ATOM 1386 C C . LEU A 1 180 ? 19.994 -12.093 -7.569 1.00 89.38 180 LEU A C 1
ATOM 1388 O O . LEU A 1 180 ? 19.129 -12.964 -7.564 1.00 89.38 180 LEU A O 1
ATOM 1392 N N . GLY A 1 181 ? 21.048 -12.134 -8.392 1.00 89.56 181 GLY A N 1
ATOM 1393 C CA . GLY A 1 181 ? 21.270 -13.204 -9.377 1.00 89.56 181 GLY A CA 1
ATOM 1394 C C . GLY A 1 181 ? 21.671 -14.553 -8.764 1.00 89.56 181 GLY A C 1
ATOM 1395 O O . GLY A 1 181 ? 21.339 -15.596 -9.312 1.00 89.56 181 GLY A O 1
ATOM 1396 N N . ASP A 1 182 ? 22.317 -14.547 -7.597 1.00 90.31 182 ASP A N 1
ATOM 1397 C CA . ASP A 1 182 ? 22.639 -15.760 -6.833 1.00 90.31 182 ASP A CA 1
ATOM 1398 C C . ASP A 1 182 ? 21.414 -16.297 -6.057 1.00 90.31 182 ASP A C 1
ATOM 1400 O O . ASP A 1 182 ? 21.393 -17.459 -5.643 1.00 90.31 182 ASP A O 1
ATOM 1404 N N . ARG A 1 183 ? 20.379 -15.464 -5.852 1.00 88.25 183 ARG A N 1
ATOM 1405 C CA . ARG A 1 183 ? 19.138 -15.809 -5.127 1.00 88.25 183 ARG A CA 1
ATOM 1406 C C . ARG A 1 183 ? 17.947 -16.136 -6.031 1.00 88.25 183 ARG A C 1
ATOM 1408 O O . ARG A 1 183 ? 17.014 -16.784 -5.558 1.00 88.25 183 ARG A O 1
ATOM 1415 N N . LEU A 1 184 ? 17.940 -15.672 -7.280 1.00 86.69 184 LEU A N 1
ATOM 1416 C CA . LEU A 1 184 ? 16.805 -15.753 -8.204 1.00 86.69 184 LEU A CA 1
ATOM 1417 C C . LEU A 1 184 ? 17.265 -16.164 -9.608 1.00 86.69 184 LEU A C 1
ATOM 1419 O O . LEU A 1 184 ? 18.302 -15.706 -10.077 1.00 86.69 184 LEU A O 1
ATOM 1423 N N . ASP A 1 185 ? 16.446 -16.946 -10.315 1.00 86.75 185 ASP A N 1
ATOM 1424 C CA . ASP A 1 185 ? 16.664 -17.290 -11.730 1.00 86.75 185 ASP A CA 1
ATOM 1425 C C . ASP A 1 185 ? 16.304 -16.091 -12.631 1.00 86.75 185 ASP A C 1
ATOM 1427 O O . ASP A 1 185 ? 15.238 -16.026 -13.244 1.00 86.75 185 ASP A O 1
ATOM 1431 N N . ILE A 1 186 ? 17.169 -15.074 -12.613 1.00 91.31 186 ILE A N 1
ATOM 1432 C CA . ILE A 1 186 ? 17.021 -13.816 -13.349 1.00 91.31 186 ILE A CA 1
ATOM 1433 C C . ILE A 1 186 ? 18.304 -13.455 -14.090 1.00 91.31 186 ILE A C 1
ATOM 1435 O O . ILE A 1 186 ? 19.419 -13.795 -13.693 1.00 91.31 186 ILE A O 1
ATOM 1439 N N . ARG A 1 187 ? 18.157 -12.660 -15.146 1.00 93.19 187 ARG A N 1
ATOM 1440 C CA . ARG A 1 187 ? 19.283 -12.050 -15.842 1.00 93.19 187 ARG A CA 1
ATOM 1441 C C . ARG A 1 187 ? 19.641 -10.716 -15.189 1.00 93.19 187 ARG A C 1
ATOM 1443 O O . ARG A 1 187 ? 18.762 -9.932 -14.838 1.00 93.19 187 ARG A O 1
ATOM 1450 N N . THR A 1 188 ? 20.930 -10.409 -15.076 1.00 94.81 188 THR A N 1
ATOM 1451 C CA . THR A 1 188 ? 21.399 -9.124 -14.537 1.00 94.81 188 THR A CA 1
ATOM 1452 C C . THR A 1 188 ? 22.332 -8.402 -15.506 1.00 94.81 188 THR A C 1
ATOM 1454 O O . THR A 1 188 ? 23.086 -9.019 -16.261 1.00 94.81 188 THR A O 1
ATOM 1457 N N . VAL A 1 189 ? 22.243 -7.069 -15.538 1.00 95.56 189 VAL A N 1
ATOM 1458 C CA . VAL A 1 189 ? 23.046 -6.202 -16.416 1.00 95.56 189 VAL A CA 1
ATOM 1459 C C . VAL A 1 189 ? 23.532 -4.990 -15.626 1.00 95.56 189 VAL A C 1
ATOM 1461 O O . VAL A 1 189 ? 22.730 -4.168 -15.187 1.00 95.56 189 VAL A O 1
ATOM 1464 N N . GLN A 1 190 ? 24.850 -4.845 -15.474 1.00 96.06 190 GLN A N 1
ATOM 1465 C CA . GLN A 1 190 ? 25.413 -3.678 -14.798 1.00 96.06 190 GLN A CA 1
ATOM 1466 C C . GLN A 1 190 ? 25.490 -2.474 -15.752 1.00 96.06 190 GLN A C 1
ATOM 1468 O O . GLN A 1 190 ? 26.151 -2.531 -16.788 1.00 96.06 190 GLN A O 1
ATOM 1473 N N . GLY A 1 191 ? 24.836 -1.366 -15.401 1.00 93.50 191 GLY A N 1
ATOM 1474 C CA . GLY A 1 191 ? 24.850 -0.129 -16.178 1.00 93.50 191 GLY A CA 1
ATOM 1475 C C . GLY A 1 191 ? 23.767 0.874 -15.776 1.00 93.50 191 GLY A C 1
ATOM 1476 O O . GLY A 1 191 ? 22.919 0.620 -14.925 1.00 93.50 191 GLY A O 1
ATOM 1477 N N . LYS A 1 192 ? 23.775 2.048 -16.417 1.00 92.31 192 LYS A N 1
ATOM 1478 C CA . LYS A 1 192 ? 22.704 3.045 -16.266 1.00 92.31 192 LYS A CA 1
ATOM 1479 C C . LYS A 1 192 ? 21.526 2.685 -17.170 1.00 92.31 192 LYS A C 1
ATOM 1481 O O . LYS A 1 192 ? 21.663 2.726 -18.390 1.00 92.31 192 LYS A O 1
ATOM 1486 N N . GLY A 1 193 ? 20.364 2.406 -16.580 1.00 89.62 193 GLY A N 1
ATOM 1487 C CA . GLY A 1 193 ? 19.146 2.014 -17.305 1.00 89.62 193 GLY A CA 1
ATOM 1488 C C . GLY A 1 193 ? 18.601 3.041 -18.310 1.00 89.62 193 GLY A C 1
ATOM 1489 O O . GLY A 1 193 ? 17.801 2.683 -19.162 1.00 89.62 193 GLY A O 1
ATOM 1490 N N . SER A 1 194 ? 19.054 4.296 -18.265 1.00 92.25 194 SER A N 1
ATOM 1491 C CA . SER A 1 194 ? 18.715 5.332 -19.251 1.00 92.25 194 SER A CA 1
ATOM 1492 C C . SER A 1 194 ? 19.589 5.318 -20.516 1.00 92.25 194 SER A C 1
ATOM 1494 O O . SER A 1 194 ? 19.357 6.111 -21.426 1.00 92.25 194 SER A O 1
ATOM 1496 N N . TYR A 1 195 ? 20.613 4.459 -20.601 1.00 94.81 195 TYR A N 1
ATOM 1497 C CA . TYR A 1 195 ? 21.542 4.431 -21.736 1.00 94.81 195 TYR A CA 1
ATOM 1498 C C . TYR A 1 195 ? 21.101 3.400 -22.800 1.00 94.81 195 TYR A C 1
ATOM 1500 O O . TYR A 1 195 ? 20.962 2.220 -22.467 1.00 94.81 195 TYR A O 1
ATOM 1508 N N . PRO A 1 196 ? 20.984 3.773 -24.096 1.00 94.31 196 PRO A N 1
ATOM 1509 C CA . PRO A 1 196 ? 20.547 2.866 -25.166 1.00 94.31 196 PRO A CA 1
ATOM 1510 C C . PRO A 1 196 ? 21.327 1.547 -25.261 1.00 94.31 196 PRO A C 1
ATOM 1512 O O . PRO A 1 196 ? 20.742 0.496 -25.499 1.00 94.31 196 PRO A O 1
ATOM 1515 N N . ALA A 1 197 ? 22.648 1.580 -25.051 1.00 95.38 197 ALA A N 1
ATOM 1516 C CA . ALA A 1 197 ? 23.484 0.379 -25.095 1.00 95.38 197 ALA A CA 1
ATOM 1517 C C . ALA A 1 197 ? 23.160 -0.609 -23.958 1.00 95.38 197 ALA A C 1
ATOM 1519 O O . ALA A 1 197 ? 23.168 -1.817 -24.179 1.00 95.38 197 ALA A O 1
ATOM 1520 N N . VAL A 1 198 ? 22.827 -0.096 -22.768 1.00 95.12 198 VAL A N 1
ATOM 1521 C CA . VAL A 1 198 ? 22.476 -0.904 -21.589 1.00 95.12 198 VAL A CA 1
ATOM 1522 C C . VAL A 1 198 ? 21.080 -1.507 -21.758 1.00 95.12 198 VAL A C 1
ATOM 1524 O O . VAL A 1 198 ? 20.899 -2.693 -21.504 1.00 95.12 198 VAL A O 1
ATOM 1527 N N . LEU A 1 199 ? 20.116 -0.732 -22.270 1.00 94.25 199 LEU A N 1
ATOM 1528 C CA . LEU A 1 199 ? 18.776 -1.232 -22.601 1.00 94.25 199 LEU A CA 1
ATOM 1529 C C . LEU A 1 199 ? 18.820 -2.328 -23.678 1.00 94.25 199 LEU A C 1
ATOM 1531 O O . LEU A 1 199 ? 18.206 -3.378 -23.501 1.00 94.25 199 LEU A O 1
ATOM 1535 N N . ARG A 1 200 ? 19.621 -2.153 -24.740 1.00 94.19 200 ARG A N 1
ATOM 1536 C CA . ARG A 1 200 ? 19.860 -3.211 -25.739 1.00 94.19 200 ARG A CA 1
ATOM 1537 C C . ARG A 1 200 ? 20.504 -4.452 -25.123 1.00 94.19 200 ARG A C 1
ATOM 1539 O O . ARG A 1 200 ? 20.055 -5.565 -25.373 1.00 94.19 200 ARG A O 1
ATOM 1546 N N . GLN A 1 201 ? 21.524 -4.282 -24.278 1.00 93.50 201 GLN A N 1
ATOM 1547 C CA . GLN A 1 201 ? 22.142 -5.401 -23.561 1.00 93.50 201 GLN A CA 1
ATOM 1548 C C . GLN A 1 201 ? 21.120 -6.141 -22.681 1.00 93.50 201 GLN A C 1
ATOM 1550 O O . GLN A 1 201 ? 21.158 -7.371 -22.621 1.00 93.50 201 GLN A O 1
ATOM 1555 N N . ALA A 1 202 ? 20.180 -5.421 -22.066 1.00 92.81 202 ALA A N 1
ATOM 1556 C CA . ALA A 1 202 ? 19.086 -5.974 -21.272 1.00 92.81 202 ALA A CA 1
ATOM 1557 C C . ALA A 1 202 ? 17.950 -6.623 -22.092 1.00 92.81 202 ALA A C 1
ATOM 1559 O O . ALA A 1 202 ? 17.096 -7.275 -21.503 1.00 92.81 202 ALA A O 1
ATOM 1560 N N . GLY A 1 203 ? 17.962 -6.529 -23.428 1.00 92.38 203 GLY A N 1
ATOM 1561 C CA . GLY A 1 203 ? 16.938 -7.122 -24.299 1.00 92.38 203 GLY A CA 1
ATOM 1562 C C . GLY A 1 203 ? 15.731 -6.219 -24.574 1.00 92.38 203 GLY A C 1
ATOM 1563 O O . GLY A 1 203 ? 14.642 -6.720 -24.829 1.00 92.38 203 GLY A O 1
ATOM 1564 N N . ALA A 1 204 ? 15.890 -4.891 -24.519 1.00 92.44 204 ALA A N 1
ATOM 1565 C CA . ALA A 1 204 ? 14.779 -3.964 -24.750 1.00 92.44 204 ALA A CA 1
ATOM 1566 C C . ALA A 1 204 ? 14.130 -4.116 -26.138 1.00 92.44 204 ALA A C 1
ATOM 1568 O O . ALA A 1 204 ? 12.936 -3.852 -26.262 1.00 92.44 204 ALA A O 1
ATOM 1569 N N . ASP A 1 205 ? 14.880 -4.583 -27.148 1.00 91.50 205 ASP A N 1
ATOM 1570 C CA . ASP A 1 205 ? 14.391 -4.825 -28.513 1.00 91.50 205 ASP A CA 1
ATOM 1571 C C . ASP A 1 205 ? 13.283 -5.910 -28.589 1.00 91.50 205 ASP A C 1
ATOM 1573 O O . ASP A 1 205 ? 12.539 -5.932 -29.568 1.00 91.50 205 ASP A O 1
ATOM 1577 N N . ASP A 1 206 ? 13.141 -6.795 -27.584 1.00 91.00 206 ASP A N 1
ATOM 1578 C CA . ASP A 1 206 ? 12.054 -7.793 -27.510 1.00 91.00 206 ASP A CA 1
ATOM 1579 C C . ASP A 1 206 ? 11.329 -7.878 -26.147 1.00 91.00 206 ASP A C 1
ATOM 1581 O O . ASP A 1 206 ? 10.575 -8.822 -25.887 1.00 91.00 206 ASP A O 1
ATOM 1585 N N . ALA A 1 207 ? 11.494 -6.858 -25.300 1.00 91.00 207 ALA A N 1
ATOM 1586 C CA . ALA A 1 207 ? 10.792 -6.731 -24.026 1.00 91.00 207 ALA A CA 1
ATOM 1587 C C . ALA A 1 207 ? 9.292 -6.430 -24.211 1.00 91.00 207 ALA A C 1
ATOM 1589 O O . ALA A 1 207 ? 8.909 -5.500 -24.920 1.00 91.00 207 ALA A O 1
ATOM 1590 N N . ASP A 1 208 ? 8.430 -7.171 -23.505 1.00 88.38 208 ASP A N 1
ATOM 1591 C CA . ASP A 1 208 ? 7.004 -6.842 -23.395 1.00 88.38 208 ASP A CA 1
ATOM 1592 C C . ASP A 1 208 ? 6.787 -5.620 -22.472 1.00 88.38 208 ASP A C 1
ATOM 1594 O O . ASP A 1 208 ? 5.831 -4.865 -22.667 1.00 88.38 208 ASP A O 1
ATOM 1598 N N . MET A 1 209 ? 7.658 -5.423 -21.469 1.00 90.31 209 MET A N 1
ATOM 1599 C CA . MET A 1 209 ? 7.514 -4.382 -20.445 1.00 90.31 209 MET A CA 1
ATOM 1600 C C . MET A 1 209 ? 8.849 -3.822 -19.923 1.00 90.31 209 MET A C 1
ATOM 1602 O O . MET A 1 209 ? 9.810 -4.563 -19.712 1.00 90.31 209 MET A O 1
ATOM 1606 N N . LEU A 1 210 ? 8.860 -2.519 -19.621 1.00 93.56 210 LEU A N 1
ATOM 1607 C CA . LEU A 1 210 ? 9.885 -1.830 -18.832 1.00 93.56 210 LEU A CA 1
ATOM 1608 C C . LEU A 1 210 ? 9.292 -1.300 -17.517 1.00 93.56 210 LEU A C 1
ATOM 1610 O O . LEU A 1 210 ? 8.245 -0.653 -17.528 1.00 93.56 210 LEU A O 1
ATOM 1614 N N . VAL A 1 211 ? 9.997 -1.503 -16.403 1.00 93.00 211 VAL A N 1
ATOM 1615 C CA . VAL A 1 211 ? 9.650 -0.977 -15.075 1.00 93.00 211 VAL A CA 1
ATOM 1616 C C . VAL A 1 211 ? 10.826 -0.177 -14.508 1.00 93.00 211 VAL A C 1
ATOM 1618 O O . VAL A 1 211 ? 11.823 -0.741 -14.065 1.00 93.00 211 VAL A O 1
ATOM 1621 N N . ALA A 1 212 ? 10.727 1.152 -14.524 1.00 93.81 212 ALA A N 1
ATOM 1622 C CA . ALA A 1 212 ? 11.774 2.065 -14.078 1.00 93.81 212 ALA A CA 1
ATOM 1623 C C . ALA A 1 212 ? 11.550 2.521 -12.625 1.00 93.81 212 ALA A C 1
ATOM 1625 O O . ALA A 1 212 ? 10.695 3.362 -12.353 1.00 93.81 212 ALA A O 1
ATOM 1626 N N . VAL A 1 213 ? 12.312 1.963 -11.679 1.00 91.56 213 VAL A N 1
ATOM 1627 C CA . VAL A 1 213 ? 12.131 2.129 -10.220 1.00 91.56 213 VAL A CA 1
ATOM 1628 C C . VAL A 1 213 ? 13.404 2.614 -9.509 1.00 91.56 213 VAL A C 1
ATOM 1630 O O . VAL A 1 213 ? 13.639 2.305 -8.338 1.00 91.56 213 VAL A O 1
ATOM 1633 N N . THR A 1 214 ? 14.227 3.409 -10.202 1.00 91.00 214 THR A N 1
ATOM 1634 C CA . THR A 1 214 ? 15.520 3.895 -9.691 1.00 91.00 214 THR A CA 1
ATOM 1635 C C . THR A 1 214 ? 15.384 4.989 -8.609 1.00 91.00 214 THR A C 1
ATOM 1637 O O . THR A 1 214 ? 14.294 5.324 -8.123 1.00 91.00 214 THR A O 1
ATOM 1640 N N . SER A 1 215 ? 16.518 5.547 -8.177 1.00 86.38 215 SER A N 1
ATOM 1641 C CA . SER A 1 215 ? 16.597 6.652 -7.214 1.00 86.38 215 SER A CA 1
ATOM 1642 C C . SER A 1 215 ? 16.228 8.029 -7.780 1.00 86.38 215 SER A C 1
ATOM 1644 O O . SER A 1 215 ? 15.928 8.910 -6.981 1.00 86.38 215 SER A O 1
ATOM 1646 N N . SER A 1 216 ? 16.226 8.214 -9.105 1.00 90.56 216 SER A N 1
ATOM 1647 C CA . SER A 1 216 ? 15.978 9.498 -9.780 1.00 90.56 216 SER A CA 1
ATOM 1648 C C . SER A 1 216 ? 14.769 9.390 -10.710 1.00 90.56 216 SER A C 1
ATOM 1650 O O . SER A 1 216 ? 14.705 8.506 -11.568 1.00 90.56 216 SER A O 1
ATOM 1652 N N . ASP A 1 217 ? 13.819 10.307 -10.544 1.00 90.56 217 ASP A N 1
ATOM 1653 C CA . ASP A 1 217 ? 12.614 10.386 -11.373 1.00 90.56 217 ASP A CA 1
ATOM 1654 C C . ASP A 1 217 ? 12.984 10.750 -12.821 1.00 90.56 217 ASP A C 1
ATOM 1656 O O . ASP A 1 217 ? 12.431 10.204 -13.773 1.00 90.56 217 ASP A O 1
ATOM 1660 N N . GLU A 1 218 ? 13.997 11.599 -13.002 1.00 92.44 218 GLU A N 1
ATOM 1661 C CA . GLU A 1 218 ? 14.550 12.000 -14.296 1.00 92.44 218 GLU A CA 1
ATOM 1662 C C . GLU A 1 218 ? 15.189 10.813 -15.027 1.00 92.44 218 GLU A C 1
ATOM 1664 O O . GLU A 1 218 ? 14.970 10.623 -16.224 1.00 92.44 218 GLU A O 1
ATOM 1669 N N . ALA A 1 219 ? 15.939 9.971 -14.310 1.00 93.44 219 ALA A N 1
ATOM 1670 C CA . ALA A 1 219 ? 16.503 8.745 -14.864 1.00 93.44 219 ALA A CA 1
ATOM 1671 C C . ALA A 1 219 ? 15.405 7.756 -15.289 1.00 93.44 219 ALA A C 1
ATOM 1673 O O . ALA A 1 219 ? 15.549 7.115 -16.332 1.00 93.44 219 ALA A O 1
ATOM 1674 N N . ASN A 1 220 ? 14.304 7.671 -14.532 1.00 94.06 220 ASN A N 1
ATOM 1675 C CA . ASN A 1 220 ? 13.150 6.841 -14.883 1.00 94.06 220 ASN A CA 1
ATOM 1676 C C . ASN A 1 220 ? 12.435 7.380 -16.139 1.00 94.06 220 ASN A C 1
ATOM 1678 O O . ASN A 1 220 ? 12.222 6.628 -17.090 1.00 94.06 220 ASN A O 1
ATOM 1682 N N . MET A 1 221 ? 12.139 8.686 -16.190 1.00 93.19 221 MET A N 1
ATOM 1683 C CA . MET A 1 221 ? 11.505 9.345 -17.342 1.00 93.19 221 MET A CA 1
ATOM 1684 C C . MET A 1 221 ? 12.329 9.192 -18.629 1.00 93.19 221 MET A C 1
ATOM 1686 O O . MET A 1 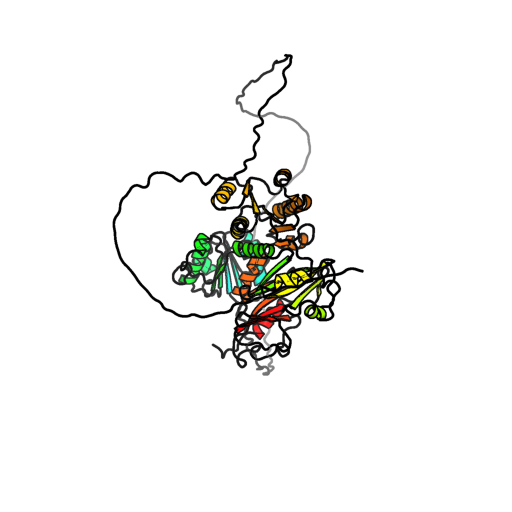221 ? 11.794 8.787 -19.662 1.00 93.19 221 MET A O 1
ATOM 1690 N N . ILE A 1 222 ? 13.641 9.448 -18.572 1.00 94.75 222 ILE A N 1
ATOM 1691 C CA . ILE A 1 222 ? 14.527 9.316 -19.739 1.00 94.75 222 ILE A CA 1
ATOM 1692 C C . ILE A 1 222 ? 14.683 7.851 -20.170 1.00 94.75 222 ILE A C 1
ATOM 1694 O O . ILE A 1 222 ? 14.751 7.580 -21.367 1.00 94.75 222 ILE A O 1
ATOM 1698 N N . ALA A 1 223 ? 14.690 6.887 -19.244 1.00 95.06 223 ALA A N 1
ATOM 1699 C CA . ALA A 1 223 ? 14.718 5.475 -19.621 1.00 95.06 223 ALA A CA 1
ATOM 1700 C C . ALA A 1 223 ? 13.448 5.048 -20.378 1.00 95.06 223 ALA A C 1
ATOM 1702 O O . ALA A 1 223 ? 13.554 4.399 -21.420 1.00 95.06 223 ALA A O 1
ATOM 1703 N N . CYS A 1 224 ? 12.264 5.476 -19.925 1.00 94.50 224 CYS A N 1
ATOM 1704 C CA . CYS A 1 224 ? 11.006 5.245 -20.642 1.00 94.50 224 CYS A CA 1
ATOM 1705 C C . CYS A 1 224 ? 10.984 5.939 -22.014 1.00 94.50 224 CYS A C 1
ATOM 1707 O O . CYS A 1 224 ? 10.567 5.322 -22.996 1.00 94.50 224 CYS A O 1
ATOM 1709 N N . GLN A 1 225 ? 11.515 7.165 -22.122 1.00 94.19 225 GLN A N 1
ATOM 1710 C CA . GLN A 1 225 ? 11.694 7.848 -23.407 1.00 94.19 225 GLN A CA 1
ATOM 1711 C C . GLN A 1 225 ? 12.562 7.032 -24.372 1.00 94.19 225 GLN A C 1
ATOM 1713 O O . GLN A 1 225 ? 12.157 6.790 -25.505 1.00 94.19 225 GLN A O 1
ATOM 1718 N N . VAL A 1 226 ? 13.745 6.587 -23.939 1.00 94.00 226 VAL A N 1
ATOM 1719 C CA . VAL A 1 226 ? 14.679 5.826 -24.785 1.00 94.00 226 VAL A CA 1
ATOM 1720 C C . VAL A 1 226 ? 14.083 4.475 -25.195 1.00 94.00 226 VAL A C 1
ATOM 1722 O O . VAL A 1 226 ? 14.200 4.086 -26.359 1.00 94.00 226 VAL A O 1
ATOM 1725 N N . ALA A 1 227 ? 13.402 3.789 -24.274 1.00 94.00 227 ALA A N 1
ATOM 1726 C CA . ALA A 1 227 ? 12.689 2.542 -24.542 1.00 94.00 227 ALA A CA 1
ATOM 1727 C C . ALA A 1 227 ? 11.566 2.717 -25.573 1.00 94.00 227 ALA A C 1
ATOM 1729 O O . ALA A 1 227 ? 11.462 1.929 -26.510 1.00 94.00 227 ALA A O 1
ATOM 1730 N N . HIS A 1 228 ? 10.772 3.784 -25.465 1.00 93.25 228 HIS A N 1
ATOM 1731 C CA . HIS A 1 228 ? 9.744 4.091 -26.455 1.00 93.25 228 HIS A CA 1
ATOM 1732 C C . HIS A 1 228 ? 10.347 4.438 -27.825 1.00 93.25 228 HIS A C 1
ATOM 1734 O O . HIS A 1 228 ? 9.988 3.816 -28.820 1.00 93.25 228 HIS A O 1
ATOM 1740 N N . THR A 1 229 ? 11.294 5.382 -27.875 1.00 92.06 229 THR A N 1
ATOM 1741 C CA . THR A 1 229 ? 11.813 5.950 -29.131 1.00 92.06 229 THR A CA 1
ATOM 1742 C C . THR A 1 229 ? 12.673 4.974 -29.939 1.00 92.06 229 THR A C 1
ATOM 1744 O O . THR A 1 229 ? 12.657 5.028 -31.166 1.00 92.06 229 THR A O 1
ATOM 1747 N N . LEU A 1 230 ? 13.463 4.112 -29.286 1.00 92.38 230 LEU A N 1
ATOM 1748 C CA . LEU A 1 230 ? 14.405 3.219 -29.982 1.00 92.38 230 LEU A CA 1
ATOM 1749 C C . LEU A 1 230 ? 13.933 1.765 -30.050 1.00 92.38 230 LEU A C 1
ATOM 1751 O O . LEU A 1 230 ? 14.256 1.069 -31.011 1.00 92.38 230 LEU A O 1
ATOM 1755 N N . PHE A 1 231 ? 13.195 1.307 -29.038 1.00 92.12 231 PHE A N 1
ATOM 1756 C CA . PHE A 1 231 ? 12.847 -0.104 -28.855 1.00 92.12 231 PHE A CA 1
ATOM 1757 C C . PHE A 1 231 ? 11.336 -0.366 -28.932 1.00 92.12 231 PHE A C 1
ATOM 1759 O O . PHE A 1 231 ? 10.920 -1.518 -28.958 1.00 92.12 231 PHE A O 1
ATOM 1766 N N . HIS A 1 232 ? 10.513 0.688 -29.011 1.00 91.38 232 HIS A N 1
ATOM 1767 C CA . HIS A 1 232 ? 9.052 0.617 -29.114 1.00 91.38 232 HIS A CA 1
ATOM 1768 C C . HIS A 1 232 ? 8.390 -0.216 -27.996 1.00 91.38 232 HIS A C 1
ATOM 1770 O O . HIS A 1 232 ? 7.309 -0.770 -28.191 1.00 91.38 232 HIS A O 1
ATOM 1776 N N . THR A 1 233 ? 9.023 -0.291 -26.814 1.00 89.69 233 THR A N 1
ATOM 1777 C CA . THR A 1 233 ? 8.599 -1.167 -25.709 1.00 89.69 233 THR A CA 1
ATOM 1778 C C . THR A 1 233 ? 7.128 -0.911 -25.332 1.00 89.69 233 THR A C 1
ATOM 1780 O O . THR A 1 233 ? 6.794 0.240 -25.004 1.00 89.69 233 THR A O 1
ATOM 1783 N N . PRO A 1 234 ? 6.241 -1.934 -25.365 1.00 86.31 234 PRO A N 1
ATOM 1784 C CA . PRO A 1 234 ? 4.794 -1.733 -25.270 1.00 86.31 234 PRO A CA 1
ATOM 1785 C C . PRO A 1 234 ? 4.359 -1.029 -23.986 1.00 86.31 234 PRO A C 1
ATOM 1787 O O . PRO A 1 234 ? 3.787 0.057 -24.064 1.00 86.31 234 PRO A O 1
ATOM 1790 N N . THR A 1 235 ? 4.698 -1.592 -22.823 1.00 89.19 235 THR A N 1
ATOM 1791 C CA . THR A 1 235 ? 4.302 -1.061 -21.510 1.00 89.19 235 THR A CA 1
ATOM 1792 C C . THR A 1 235 ? 5.507 -0.490 -20.768 1.00 89.19 235 THR A C 1
ATOM 1794 O O . THR A 1 235 ? 6.520 -1.170 -20.603 1.00 89.19 235 THR A O 1
ATOM 1797 N N . LYS A 1 236 ? 5.402 0.760 -20.313 1.00 92.06 236 LYS A N 1
ATOM 1798 C CA . LYS A 1 236 ? 6.462 1.519 -19.634 1.00 92.06 236 LYS A CA 1
ATOM 1799 C C . LYS A 1 236 ? 5.923 2.075 -18.317 1.00 92.06 236 LYS A C 1
ATOM 1801 O O . LYS A 1 236 ? 5.157 3.037 -18.311 1.00 92.06 236 LYS A O 1
ATOM 1806 N N . ILE A 1 237 ? 6.324 1.458 -17.210 1.00 91.25 237 ILE A N 1
ATOM 1807 C CA . ILE A 1 237 ? 5.957 1.854 -15.846 1.00 91.25 237 ILE A CA 1
ATOM 1808 C C . ILE A 1 237 ? 7.110 2.671 -15.253 1.00 91.25 237 ILE A C 1
ATOM 1810 O O . ILE A 1 237 ? 8.253 2.219 -15.306 1.00 91.25 237 ILE A O 1
ATOM 1814 N N . ALA A 1 238 ? 6.843 3.839 -14.664 1.00 91.56 238 ALA A N 1
ATOM 1815 C CA . ALA A 1 238 ? 7.870 4.659 -14.015 1.00 91.56 238 ALA A CA 1
ATOM 1816 C C . ALA A 1 238 ? 7.500 5.037 -12.576 1.00 91.56 238 ALA A C 1
ATOM 1818 O O . ALA A 1 238 ? 6.381 5.473 -12.295 1.00 91.56 238 ALA A O 1
ATOM 1819 N N . ARG A 1 239 ? 8.477 4.936 -11.666 1.00 89.12 239 ARG A N 1
ATOM 1820 C CA . ARG A 1 239 ? 8.396 5.556 -10.344 1.00 89.12 239 ARG A CA 1
ATOM 1821 C C . ARG A 1 239 ? 8.625 7.058 -10.467 1.00 89.12 239 ARG A C 1
ATOM 1823 O O . ARG A 1 239 ? 9.688 7.461 -10.935 1.00 89.12 239 ARG A O 1
ATOM 1830 N N . ILE A 1 240 ? 7.668 7.841 -9.974 1.00 88.62 240 ILE A N 1
ATOM 1831 C CA . ILE A 1 240 ? 7.772 9.293 -9.802 1.00 88.62 240 ILE A CA 1
ATOM 1832 C C . ILE A 1 240 ? 7.425 9.632 -8.346 1.00 88.62 240 ILE A C 1
ATOM 1834 O O . ILE A 1 240 ? 6.355 9.284 -7.840 1.00 88.62 240 ILE A O 1
ATOM 1838 N N . ARG A 1 241 ? 8.354 10.277 -7.645 1.00 81.62 241 ARG A N 1
ATOM 1839 C CA . ARG A 1 241 ? 8.269 10.659 -6.229 1.00 81.62 241 ARG A CA 1
ATOM 1840 C C . ARG A 1 241 ? 7.889 12.123 -6.052 1.00 81.62 241 ARG A C 1
ATOM 1842 O O . ARG A 1 241 ? 7.264 12.465 -5.048 1.00 81.62 241 ARG A O 1
ATOM 1849 N N . GLU A 1 242 ? 8.287 12.974 -6.991 1.00 82.31 242 GLU A N 1
ATOM 1850 C CA . GLU A 1 242 ? 8.125 14.423 -6.900 1.00 82.31 242 GLU A CA 1
ATOM 1851 C C . GLU A 1 242 ? 6.714 14.872 -7.338 1.00 82.31 242 GLU A C 1
ATOM 1853 O O . GLU A 1 242 ? 6.227 14.532 -8.419 1.00 82.31 242 GLU A O 1
ATOM 1858 N N . ALA A 1 243 ? 6.031 15.647 -6.487 1.00 74.69 243 ALA A N 1
ATOM 1859 C CA . ALA A 1 243 ? 4.689 16.170 -6.753 1.00 74.69 243 ALA A CA 1
ATOM 1860 C C . ALA A 1 243 ? 4.679 17.192 -7.903 1.00 74.69 243 ALA A C 1
ATOM 1862 O O . ALA A 1 243 ? 3.702 17.269 -8.655 1.00 74.69 243 ALA A O 1
ATOM 1863 N N . ALA A 1 244 ? 5.769 17.945 -8.079 1.00 80.38 244 ALA A N 1
ATOM 1864 C CA . ALA A 1 244 ? 5.892 18.942 -9.145 1.00 80.38 244 ALA A CA 1
ATOM 1865 C C . ALA A 1 244 ? 5.730 18.349 -10.562 1.00 80.38 244 ALA A C 1
ATOM 1867 O O . ALA A 1 244 ? 5.218 19.032 -11.449 1.00 80.38 244 ALA A O 1
ATOM 1868 N N . TYR A 1 245 ? 6.098 17.079 -10.779 1.00 82.62 245 TYR A N 1
ATOM 1869 C CA . TYR A 1 245 ? 5.856 16.399 -12.057 1.00 82.62 245 TYR A CA 1
ATOM 1870 C C . TYR A 1 245 ? 4.403 15.924 -12.197 1.00 82.62 245 TYR A C 1
ATOM 1872 O O . TYR A 1 245 ? 3.795 16.094 -13.252 1.00 82.62 245 TYR A O 1
ATOM 1880 N N . LEU A 1 246 ? 3.817 15.372 -11.128 1.00 75.31 246 LEU A N 1
ATOM 1881 C CA . LEU A 1 246 ? 2.463 14.800 -11.147 1.00 75.31 246 LEU A CA 1
ATOM 1882 C C . LEU A 1 246 ? 1.350 15.852 -11.306 1.00 75.31 246 LEU A C 1
ATOM 1884 O O . LEU A 1 246 ? 0.281 15.544 -11.821 1.00 75.31 246 LEU A O 1
ATOM 1888 N N . THR A 1 247 ? 1.592 17.101 -10.900 1.00 72.06 247 THR A N 1
ATOM 1889 C CA . THR A 1 247 ? 0.616 18.206 -11.022 1.00 72.06 247 THR A CA 1
ATOM 1890 C C . THR A 1 247 ? 0.494 18.784 -12.440 1.00 72.06 247 THR A C 1
ATOM 1892 O O . THR A 1 247 ? -0.386 19.611 -12.691 1.00 72.06 247 THR A O 1
ATOM 1895 N N . ARG A 1 248 ? 1.354 18.381 -13.388 1.00 73.56 248 ARG A N 1
ATOM 1896 C CA . ARG A 1 248 ? 1.423 18.978 -14.729 1.00 73.56 248 ARG A CA 1
ATOM 1897 C C . ARG A 1 248 ? 0.714 18.117 -15.780 1.00 73.56 248 ARG A C 1
ATOM 1899 O O . ARG A 1 248 ? 1.317 17.243 -16.399 1.00 73.56 248 ARG A O 1
ATOM 1906 N N . ALA A 1 249 ? -0.567 18.406 -16.016 1.00 68.56 249 ALA A N 1
ATOM 1907 C CA . ALA A 1 249 ? -1.347 17.777 -17.086 1.00 68.56 249 ALA A CA 1
ATOM 1908 C C . ALA A 1 249 ? -0.617 17.846 -18.447 1.00 68.56 249 ALA A C 1
ATOM 1910 O O . ALA A 1 249 ? -0.040 18.878 -18.795 1.00 68.56 249 ALA A O 1
ATOM 1911 N N . GLY A 1 250 ? -0.632 16.735 -19.189 1.00 75.12 250 GLY A N 1
ATOM 1912 C CA . GLY A 1 250 ? 0.031 16.577 -20.490 1.00 75.12 250 GLY A CA 1
ATOM 1913 C C . GLY A 1 250 ? 1.539 16.274 -20.453 1.00 75.12 250 GLY A C 1
ATOM 1914 O O . GLY A 1 250 ? 2.110 15.932 -21.484 1.00 75.12 250 GLY A O 1
ATOM 1915 N N . LEU A 1 251 ? 2.214 16.343 -19.294 1.00 83.00 251 LEU A N 1
ATOM 1916 C CA . LEU A 1 251 ? 3.657 16.045 -19.210 1.00 83.00 251 LEU A CA 1
ATOM 1917 C C . LEU A 1 251 ? 3.983 14.592 -19.602 1.00 83.00 251 LEU A C 1
ATOM 1919 O O . LEU A 1 251 ? 4.989 14.338 -20.262 1.00 83.00 251 LEU A O 1
ATOM 1923 N N . PHE A 1 252 ? 3.112 13.661 -19.214 1.00 82.94 252 PHE A N 1
ATOM 1924 C CA . PHE A 1 252 ? 3.249 12.222 -19.456 1.00 82.94 252 PHE A CA 1
ATOM 1925 C C . PHE A 1 252 ? 2.419 11.724 -20.653 1.00 82.94 252 PHE A C 1
ATOM 1927 O O . PHE A 1 252 ? 2.151 10.530 -20.777 1.00 82.94 252 PHE A O 1
ATOM 1934 N N . ASP A 1 253 ? 2.000 12.627 -21.546 1.00 81.06 253 ASP A N 1
ATOM 1935 C CA . ASP A 1 253 ? 1.384 12.222 -22.810 1.00 81.06 253 ASP A CA 1
ATOM 1936 C C . ASP A 1 253 ? 2.386 11.431 -23.661 1.00 81.06 253 ASP A C 1
ATOM 1938 O O . ASP A 1 253 ? 3.588 11.698 -23.660 1.00 81.06 253 ASP A O 1
ATOM 1942 N N . LYS A 1 254 ? 1.884 10.501 -24.483 1.00 73.19 254 LYS A N 1
ATOM 1943 C CA . LYS A 1 254 ? 2.714 9.652 -25.364 1.00 73.19 254 LYS A CA 1
ATOM 1944 C C . LYS A 1 254 ? 3.571 10.441 -26.368 1.00 73.19 254 LYS A C 1
ATOM 1946 O O . LYS A 1 254 ? 4.578 9.926 -26.839 1.00 73.19 254 LYS A O 1
ATOM 1951 N N . ASN A 1 255 ? 3.193 11.690 -26.651 1.00 78.31 255 ASN A N 1
ATOM 1952 C CA . ASN A 1 255 ? 3.929 12.622 -27.513 1.00 78.31 255 ASN A CA 1
ATOM 1953 C C . ASN A 1 255 ? 4.944 13.502 -26.748 1.00 78.31 255 ASN A C 1
ATOM 1955 O O . ASN A 1 255 ? 5.681 14.257 -27.379 1.00 78.31 255 ASN A O 1
ATOM 1959 N N . ALA A 1 256 ? 4.949 13.442 -25.413 1.00 84.81 256 ALA A N 1
ATOM 1960 C CA . ALA A 1 256 ? 5.830 14.181 -24.514 1.00 84.81 256 ALA A CA 1
ATOM 1961 C C . ALA A 1 256 ? 6.788 13.205 -23.808 1.00 84.81 256 ALA A C 1
ATOM 1963 O O . ALA A 1 256 ? 7.785 12.822 -24.411 1.00 84.81 256 ALA A O 1
ATOM 1964 N N . ILE A 1 257 ? 6.492 12.778 -22.573 1.00 87.31 257 ILE A N 1
ATOM 1965 C CA . ILE A 1 257 ? 7.258 11.751 -21.849 1.00 87.31 257 ILE A CA 1
ATOM 1966 C C . ILE A 1 257 ? 6.442 10.443 -21.831 1.00 87.31 257 ILE A C 1
ATOM 1968 O O . ILE A 1 257 ? 5.495 10.334 -21.053 1.00 87.31 257 ILE A O 1
ATOM 1972 N N . PRO A 1 258 ? 6.791 9.426 -22.644 1.00 89.00 258 PRO A N 1
ATOM 1973 C CA . PRO A 1 258 ? 5.964 8.239 -22.867 1.00 89.00 258 PRO A CA 1
ATOM 1974 C C . PRO A 1 258 ? 6.080 7.224 -21.718 1.00 89.00 258 PRO A C 1
ATOM 1976 O O . PRO A 1 258 ? 6.765 6.202 -21.817 1.00 89.00 258 PRO A O 1
ATOM 1979 N N . VAL A 1 259 ? 5.381 7.509 -20.622 1.00 89.69 259 VAL A N 1
ATOM 1980 C CA . VAL A 1 259 ? 5.149 6.606 -19.489 1.00 89.69 259 VAL A CA 1
ATOM 1981 C C . VAL A 1 259 ? 3.678 6.198 -19.513 1.00 89.69 259 VAL A C 1
ATOM 1983 O O . VAL A 1 259 ? 2.807 7.055 -19.436 1.00 89.69 259 VAL A O 1
ATOM 1986 N N . ASP A 1 260 ? 3.388 4.900 -19.613 1.00 86.81 260 ASP A N 1
ATOM 1987 C CA . ASP A 1 260 ? 2.001 4.412 -19.652 1.00 86.81 260 ASP A CA 1
ATOM 1988 C C . ASP A 1 260 ? 1.393 4.288 -18.245 1.00 86.81 260 ASP A C 1
ATOM 1990 O O . ASP A 1 260 ? 0.177 4.377 -18.095 1.00 86.81 260 ASP A O 1
ATOM 1994 N N . VAL A 1 261 ? 2.226 4.081 -17.214 1.00 85.06 261 VAL A N 1
ATOM 1995 C CA . VAL A 1 261 ? 1.797 3.958 -15.810 1.00 85.06 261 VAL A CA 1
ATOM 1996 C C . VAL A 1 261 ? 2.758 4.703 -14.881 1.00 85.06 261 VAL A C 1
ATOM 1998 O O . VAL A 1 261 ? 3.957 4.412 -14.834 1.00 85.06 261 VAL A O 1
ATOM 2001 N N . LEU A 1 262 ? 2.216 5.635 -14.098 1.00 86.50 262 LEU A N 1
ATOM 2002 C CA . LEU A 1 262 ? 2.931 6.406 -13.079 1.00 86.50 262 LEU A CA 1
ATOM 2003 C C . LEU A 1 262 ? 2.690 5.791 -11.700 1.00 86.50 262 LEU A C 1
ATOM 2005 O O . LEU A 1 262 ? 1.543 5.622 -11.294 1.00 86.50 262 LEU A O 1
ATOM 2009 N N . ILE A 1 263 ? 3.756 5.494 -10.954 1.00 83.00 263 ILE A N 1
ATOM 2010 C CA . ILE A 1 263 ? 3.649 4.933 -9.600 1.00 83.00 263 ILE A CA 1
ATOM 2011 C C . ILE A 1 263 ? 4.418 5.811 -8.615 1.00 83.00 263 ILE A C 1
ATOM 2013 O O . ILE A 1 263 ? 5.596 6.102 -8.806 1.00 83.00 263 ILE A O 1
ATOM 2017 N N . SER A 1 264 ? 3.765 6.194 -7.519 1.00 83.38 264 SER A N 1
ATOM 2018 C CA . SER A 1 264 ? 4.390 6.933 -6.421 1.00 83.38 264 SER A CA 1
ATOM 2019 C C . SER A 1 264 ? 4.258 6.127 -5.123 1.00 83.38 264 SER A C 1
ATOM 2021 O O . SER A 1 264 ? 3.238 6.244 -4.441 1.00 83.38 264 SER A O 1
ATOM 2023 N N . PRO A 1 265 ? 5.241 5.265 -4.786 1.00 79.75 265 PRO A N 1
ATOM 2024 C CA . PRO A 1 265 ? 5.211 4.403 -3.596 1.00 79.75 265 PRO A CA 1
ATOM 2025 C C . PRO A 1 265 ? 4.919 5.183 -2.312 1.00 79.75 265 PRO A C 1
ATOM 2027 O O . PRO A 1 265 ? 4.098 4.780 -1.492 1.00 79.75 265 PRO A O 1
ATOM 2030 N N . GLU A 1 266 ? 5.546 6.352 -2.191 1.00 83.56 266 GLU A N 1
ATOM 2031 C CA . GLU A 1 266 ? 5.336 7.318 -1.124 1.00 83.56 266 GLU A CA 1
ATOM 2032 C C . GLU A 1 266 ? 3.850 7.723 -1.006 1.00 83.56 266 GLU A C 1
ATOM 2034 O O . GLU A 1 266 ? 3.287 7.658 0.086 1.00 83.56 266 GLU A O 1
ATOM 2039 N N . GLN A 1 267 ? 3.178 8.051 -2.118 1.00 85.12 267 GLN A N 1
ATOM 2040 C CA . GLN A 1 267 ? 1.757 8.421 -2.117 1.00 85.12 267 GLN A CA 1
ATOM 2041 C C . GLN A 1 267 ? 0.826 7.231 -1.837 1.00 85.12 267 GLN A C 1
ATOM 2043 O O . GLN A 1 267 ? -0.181 7.404 -1.152 1.00 85.12 267 GLN A O 1
ATOM 2048 N N . VAL A 1 268 ? 1.149 6.025 -2.324 1.00 84.00 268 VAL A N 1
ATOM 2049 C CA . VAL A 1 268 ? 0.387 4.796 -2.018 1.00 84.00 268 VAL A CA 1
ATOM 2050 C C . VAL A 1 268 ? 0.386 4.541 -0.507 1.00 84.00 268 VAL A C 1
ATOM 2052 O O . VAL A 1 268 ? -0.672 4.297 0.076 1.00 84.00 268 VAL A O 1
ATOM 2055 N N . VAL A 1 269 ? 1.544 4.680 0.148 1.00 87.81 269 VAL A N 1
ATOM 2056 C CA . VAL A 1 269 ? 1.675 4.543 1.607 1.00 87.81 269 VAL A CA 1
ATOM 2057 C C . VAL A 1 269 ? 0.948 5.663 2.352 1.00 87.81 269 VAL A C 1
ATOM 2059 O O . VAL A 1 269 ? 0.185 5.368 3.271 1.00 87.81 269 VAL A O 1
ATOM 2062 N N . THR A 1 270 ? 1.110 6.928 1.948 1.00 90.50 270 THR A N 1
ATOM 2063 C CA . THR A 1 270 ? 0.370 8.055 2.545 1.00 90.50 270 THR A CA 1
ATOM 2064 C C . THR A 1 270 ? -1.146 7.845 2.455 1.00 90.50 270 THR A C 1
ATOM 2066 O O . THR A 1 270 ? -1.848 8.023 3.451 1.00 90.50 270 THR A O 1
ATOM 2069 N N . ASN A 1 271 ? -1.662 7.401 1.304 1.00 88.19 271 ASN A N 1
ATOM 2070 C CA . ASN A 1 271 ? -3.086 7.110 1.116 1.00 88.19 271 ASN A CA 1
ATOM 2071 C C . ASN A 1 271 ? -3.554 5.939 2.000 1.00 88.19 271 ASN A C 1
ATOM 2073 O O . ASN A 1 271 ? -4.627 6.012 2.597 1.00 88.19 271 ASN A O 1
ATOM 2077 N N . TYR A 1 272 ? -2.750 4.879 2.126 1.00 87.56 272 TYR A N 1
ATOM 2078 C CA . TYR A 1 272 ? -3.055 3.734 2.989 1.00 87.56 272 TYR A CA 1
ATOM 2079 C C . TYR A 1 272 ? -3.110 4.122 4.477 1.00 87.56 272 TYR A C 1
ATOM 2081 O O . TYR A 1 272 ? -4.090 3.817 5.156 1.00 87.56 272 TYR A O 1
ATOM 2089 N N . ILE A 1 273 ? -2.119 4.872 4.975 1.00 91.94 273 ILE A N 1
ATOM 2090 C CA . ILE A 1 273 ? -2.110 5.362 6.364 1.00 91.94 273 ILE A CA 1
ATOM 2091 C C . ILE A 1 273 ? -3.285 6.324 6.600 1.00 91.94 273 ILE A C 1
ATOM 2093 O O . ILE A 1 273 ? -3.971 6.217 7.616 1.00 91.94 273 ILE A O 1
ATOM 2097 N N . LYS A 1 274 ? -3.598 7.207 5.642 1.00 92.62 274 LYS A N 1
ATOM 2098 C CA . LYS A 1 274 ? -4.769 8.093 5.721 1.00 92.62 274 LYS A CA 1
ATOM 2099 C C . LYS A 1 274 ? -6.085 7.319 5.865 1.00 92.62 274 LYS A C 1
ATOM 2101 O O . LYS A 1 274 ? -6.903 7.697 6.698 1.00 92.62 274 LYS A O 1
ATOM 2106 N N . ARG A 1 275 ? -6.282 6.212 5.138 1.00 89.44 275 ARG A N 1
ATOM 2107 C CA . ARG A 1 275 ? -7.469 5.345 5.309 1.00 89.44 275 ARG A CA 1
ATOM 2108 C C . ARG A 1 275 ? -7.551 4.765 6.729 1.00 89.44 275 ARG A C 1
ATOM 2110 O O . ARG A 1 275 ? -8.617 4.807 7.335 1.00 89.44 275 ARG A O 1
ATOM 2117 N N . LEU A 1 276 ? -6.434 4.308 7.302 1.00 89.81 276 LEU A N 1
ATOM 2118 C CA . LEU A 1 276 ? -6.382 3.823 8.694 1.00 89.81 276 LEU A CA 1
ATOM 2119 C C . LEU A 1 276 ? -6.657 4.928 9.741 1.00 89.81 276 LEU A C 1
ATOM 2121 O O . LEU A 1 276 ? -7.101 4.632 10.850 1.00 89.81 276 LEU A O 1
ATOM 2125 N N . ILE A 1 277 ? -6.430 6.200 9.393 1.00 91.25 277 ILE A N 1
ATOM 2126 C CA . ILE A 1 277 ? -6.782 7.379 10.207 1.00 91.25 277 ILE A CA 1
ATOM 2127 C C . ILE A 1 277 ? -8.276 7.745 10.066 1.00 91.25 277 ILE A C 1
ATOM 2129 O O . ILE A 1 277 ? -8.906 8.157 11.044 1.00 91.25 277 ILE A O 1
ATOM 2133 N N . GLU A 1 278 ? -8.865 7.577 8.876 1.00 88.56 278 GLU A N 1
ATOM 2134 C CA . GLU A 1 278 ? -10.297 7.814 8.616 1.00 88.56 278 GLU A CA 1
ATOM 2135 C C . GLU A 1 278 ? -11.209 6.739 9.253 1.00 88.56 278 GLU A C 1
ATOM 2137 O O . GLU A 1 278 ? -12.348 7.046 9.633 1.00 88.56 278 GLU A O 1
ATOM 2142 N N . TYR A 1 279 ? -10.692 5.519 9.458 1.00 88.19 279 TYR A N 1
ATOM 2143 C CA . TYR A 1 279 ? -11.383 4.388 10.098 1.00 88.19 279 TYR A CA 1
ATOM 2144 C C . TYR A 1 279 ? -10.685 3.919 11.401 1.00 88.19 279 TYR A C 1
ATOM 2146 O O . TYR A 1 279 ? -10.020 2.878 11.408 1.00 88.19 279 TYR A O 1
ATOM 2154 N N . PRO A 1 280 ? -10.842 4.652 12.528 1.00 85.19 280 PRO A N 1
ATOM 2155 C CA . PRO A 1 280 ? -10.292 4.271 13.830 1.00 85.19 280 PRO A CA 1
ATOM 2156 C C . PRO A 1 280 ? -10.605 2.824 14.217 1.00 85.19 280 PRO A C 1
ATOM 2158 O O . PRO A 1 280 ? -11.759 2.393 14.204 1.00 85.19 280 PRO A O 1
ATOM 2161 N N . GLY A 1 281 ? -9.565 2.070 14.571 1.00 82.38 281 GLY A N 1
ATOM 2162 C CA . GLY A 1 281 ? -9.699 0.675 14.978 1.00 82.38 281 GLY A CA 1
ATOM 2163 C C . GLY A 1 281 ? -9.720 -0.368 13.851 1.00 82.38 281 GLY A C 1
ATOM 2164 O O . GLY A 1 281 ? -9.861 -1.554 14.164 1.00 82.38 281 GLY A O 1
ATOM 2165 N N . ALA A 1 282 ? -9.553 0.031 12.584 1.00 86.94 282 ALA A N 1
ATOM 2166 C CA . ALA A 1 282 ? -9.194 -0.878 11.493 1.00 86.94 282 ALA A CA 1
ATOM 2167 C C . ALA A 1 282 ? -7.705 -1.276 11.562 1.00 86.94 282 ALA A C 1
ATOM 2169 O O . ALA A 1 282 ? -6.858 -0.475 11.957 1.00 86.94 282 ALA A O 1
ATOM 2170 N N . LEU A 1 283 ? -7.387 -2.511 11.160 1.00 82.50 283 LEU A N 1
ATOM 2171 C CA . LEU A 1 283 ? -6.013 -3.023 11.025 1.00 82.50 283 LEU A CA 1
ATOM 2172 C C . LEU A 1 283 ? -5.490 -2.917 9.584 1.00 82.50 283 LEU A C 1
ATOM 2174 O O . LEU A 1 283 ? -4.305 -2.682 9.364 1.00 82.50 283 LEU A O 1
ATOM 2178 N N . GLN A 1 284 ? -6.378 -3.103 8.606 1.00 84.31 284 GLN A N 1
ATOM 2179 C CA . GLN A 1 284 ? -6.088 -3.047 7.173 1.00 84.31 284 GLN A CA 1
ATOM 2180 C C . GLN A 1 284 ? -7.327 -2.513 6.443 1.00 84.31 284 GLN A C 1
ATOM 2182 O O . GLN A 1 284 ? -8.447 -2.905 6.772 1.00 84.31 284 GLN A O 1
ATOM 2187 N N . VAL A 1 285 ? -7.126 -1.628 5.463 1.00 86.56 285 VAL A N 1
ATOM 2188 C CA . VAL A 1 285 ? -8.179 -1.112 4.570 1.00 86.56 285 VAL A CA 1
ATOM 2189 C C . VAL A 1 285 ? -7.681 -1.209 3.130 1.00 86.56 285 VAL A C 1
ATOM 2191 O O . VAL A 1 285 ? -6.639 -0.645 2.790 1.00 86.56 285 VAL A O 1
ATOM 2194 N N . ILE A 1 286 ? -8.418 -1.938 2.297 1.00 82.81 286 ILE A N 1
ATOM 2195 C CA . ILE A 1 286 ? -8.159 -2.130 0.867 1.00 82.81 286 ILE A CA 1
ATOM 2196 C C . ILE A 1 286 ? -9.347 -1.564 0.089 1.00 82.81 286 ILE A C 1
ATOM 2198 O O . ILE A 1 286 ? -10.490 -1.857 0.429 1.00 82.81 286 ILE A O 1
ATOM 2202 N N . ASP A 1 287 ? -9.077 -0.788 -0.956 1.00 83.62 287 ASP A N 1
ATOM 2203 C CA . ASP A 1 287 ? -10.096 -0.194 -1.826 1.00 83.62 287 ASP A CA 1
ATOM 2204 C C . ASP A 1 287 ? -10.216 -1.017 -3.109 1.00 83.62 287 ASP A C 1
ATOM 2206 O O . ASP A 1 287 ? -9.197 -1.401 -3.677 1.00 83.62 287 ASP A O 1
ATOM 2210 N N . PHE A 1 288 ? -11.445 -1.213 -3.583 1.00 82.50 288 PHE A N 1
ATOM 2211 C CA . PHE A 1 288 ? -11.749 -1.856 -4.863 1.00 82.50 288 PHE A CA 1
ATOM 2212 C C . PHE A 1 288 ? -12.628 -0.944 -5.724 1.00 82.50 288 PHE A C 1
ATOM 2214 O O . PHE A 1 288 ? -13.406 -0.151 -5.180 1.00 82.50 288 PHE A O 1
ATOM 2221 N N . ALA A 1 289 ? -12.477 -1.032 -7.049 1.00 77.31 289 ALA A N 1
ATOM 2222 C CA . ALA A 1 289 ? -13.093 -0.145 -8.041 1.00 77.31 289 ALA A CA 1
ATOM 2223 C C . ALA A 1 289 ? -13.046 1.327 -7.592 1.00 77.31 289 ALA A C 1
ATOM 2225 O O . ALA A 1 289 ? -14.066 1.945 -7.292 1.00 77.31 289 ALA A O 1
ATOM 2226 N N . GLU A 1 290 ? -11.831 1.863 -7.453 1.00 75.44 290 GLU A N 1
ATOM 2227 C CA . GLU A 1 290 ? -11.565 3.262 -7.064 1.00 75.44 290 GLU A CA 1
ATOM 2228 C C . GLU A 1 290 ? -12.098 3.670 -5.667 1.00 75.44 290 GLU A C 1
ATOM 2230 O O . GLU A 1 290 ? -12.156 4.854 -5.332 1.00 75.44 290 GLU A O 1
ATOM 2235 N N . GLY A 1 291 ? -12.428 2.694 -4.811 1.00 79.06 291 GLY A N 1
ATOM 2236 C CA . GLY A 1 291 ? -12.878 2.913 -3.430 1.00 79.06 291 GLY A CA 1
ATOM 2237 C C . GLY A 1 291 ? -14.396 2.959 -3.255 1.00 79.06 291 GLY A C 1
ATOM 2238 O O . GLY A 1 291 ? -14.875 3.524 -2.269 1.00 79.06 291 GLY A O 1
ATOM 2239 N N . LYS A 1 292 ? -15.153 2.373 -4.193 1.00 84.31 292 LYS A N 1
ATOM 2240 C CA . LYS A 1 292 ? -16.619 2.217 -4.122 1.00 84.31 292 LYS A CA 1
ATOM 2241 C C . LYS A 1 292 ? -16.994 1.141 -3.095 1.00 84.31 292 LYS A C 1
ATOM 2243 O O . LYS A 1 292 ? -17.781 1.399 -2.180 1.00 84.31 292 LYS A O 1
ATOM 2248 N N . ALA A 1 293 ? -16.333 -0.016 -3.174 1.00 87.25 293 ALA A N 1
ATOM 2249 C CA . ALA A 1 293 ? -16.253 -0.978 -2.075 1.00 87.25 293 ALA A CA 1
ATOM 2250 C C . ALA A 1 293 ? -14.892 -0.888 -1.383 1.00 87.25 293 ALA A C 1
ATOM 2252 O O . ALA A 1 293 ? -13.881 -0.541 -2.001 1.00 87.25 293 ALA A O 1
ATOM 2253 N N . GLN A 1 294 ? -14.852 -1.263 -0.107 1.00 89.44 294 GLN A N 1
ATOM 2254 C CA . GLN A 1 294 ? -13.595 -1.487 0.600 1.00 89.44 294 GLN A CA 1
ATOM 2255 C C . GLN A 1 294 ? -13.677 -2.788 1.402 1.00 89.44 294 GLN A C 1
ATOM 2257 O O . GLN A 1 294 ? -14.720 -3.132 1.965 1.00 89.44 294 GLN A O 1
ATOM 2262 N N . LEU A 1 295 ? -12.561 -3.511 1.455 1.00 89.31 295 LEU A N 1
ATOM 2263 C CA . LEU A 1 295 ? -12.354 -4.634 2.360 1.00 89.31 295 LEU A CA 1
ATOM 2264 C C . LEU A 1 295 ? -11.612 -4.122 3.593 1.00 89.31 295 LEU A C 1
ATOM 2266 O O . LEU A 1 295 ? -10.515 -3.567 3.484 1.00 89.31 295 LEU A O 1
ATOM 2270 N N . VAL A 1 296 ? -12.205 -4.328 4.763 1.00 89.44 296 VAL A N 1
ATOM 2271 C CA . VAL A 1 296 ? -11.687 -3.832 6.038 1.00 89.44 296 VAL A CA 1
ATOM 2272 C C . VAL A 1 296 ? -11.443 -5.000 6.982 1.00 89.44 296 VAL A C 1
ATOM 2274 O O . VAL A 1 296 ? -12.308 -5.854 7.176 1.00 89.44 296 VAL A O 1
ATOM 2277 N N . ALA A 1 297 ? -10.252 -5.026 7.578 1.00 87.31 297 ALA A N 1
ATOM 2278 C CA . ALA A 1 297 ? -9.905 -5.936 8.659 1.00 87.31 297 ALA A CA 1
ATOM 2279 C C . ALA A 1 297 ? -10.083 -5.231 10.006 1.00 87.31 297 ALA A C 1
ATOM 2281 O O . ALA A 1 297 ? -9.493 -4.171 10.239 1.00 87.31 297 ALA A O 1
ATOM 2282 N N . VAL A 1 298 ? -10.848 -5.833 10.913 1.00 87.75 298 VAL A N 1
ATOM 2283 C CA . VAL A 1 298 ? -10.978 -5.386 12.307 1.00 87.75 298 VAL A CA 1
ATOM 2284 C C . VAL A 1 298 ? -10.7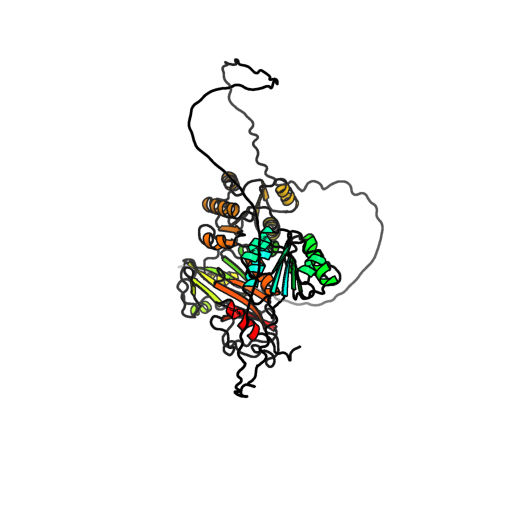05 -6.531 13.267 1.00 87.75 298 VAL A C 1
ATOM 2286 O O . VAL A 1 298 ? -11.028 -7.683 12.986 1.00 87.75 298 VAL A O 1
ATOM 2289 N N . LYS A 1 299 ? -10.150 -6.202 14.434 1.00 85.75 299 LYS A N 1
ATOM 2290 C CA . LYS A 1 299 ? -10.058 -7.144 15.547 1.00 85.75 299 LYS A CA 1
ATOM 2291 C C . LYS A 1 299 ? -11.346 -7.111 16.370 1.00 85.75 299 LYS A C 1
ATOM 2293 O O . LYS A 1 299 ? -11.768 -6.038 16.807 1.00 85.75 299 LYS A O 1
ATOM 2298 N N . ALA A 1 300 ? -11.950 -8.275 16.579 1.00 85.31 300 ALA A N 1
ATOM 2299 C CA . ALA A 1 300 ? -13.101 -8.468 17.447 1.00 85.31 300 ALA A CA 1
ATOM 2300 C C . ALA A 1 300 ? -12.691 -8.313 18.921 1.00 85.31 300 ALA A C 1
ATOM 2302 O O . ALA A 1 300 ? -11.710 -8.905 19.377 1.00 85.31 300 ALA A O 1
ATOM 2303 N N . TYR A 1 301 ? -13.456 -7.531 19.683 1.00 81.12 301 TYR A N 1
ATOM 2304 C CA . TYR A 1 301 ? -13.199 -7.265 21.103 1.00 81.12 301 TYR A CA 1
ATOM 2305 C C . TYR A 1 301 ? -14.425 -7.597 21.957 1.00 81.12 301 TYR A C 1
ATOM 2307 O O . TYR A 1 301 ? -15.562 -7.375 21.540 1.00 81.12 301 TYR A O 1
ATOM 2315 N N . TYR A 1 302 ? -14.191 -8.067 23.187 1.00 72.88 302 TYR A N 1
ATOM 2316 C CA . TYR A 1 302 ? -15.244 -8.285 24.183 1.00 72.88 302 TYR A CA 1
ATOM 2317 C C . TYR A 1 302 ? -16.148 -7.046 24.316 1.00 72.88 302 TYR A C 1
ATOM 2319 O O . TYR A 1 302 ? -15.683 -5.955 24.648 1.00 72.88 302 TYR A O 1
ATOM 2327 N N . GLY A 1 303 ? -17.446 -7.224 24.052 1.00 69.25 303 GLY A N 1
ATOM 2328 C CA . GLY A 1 303 ? -18.436 -6.142 24.047 1.00 69.25 303 GLY A CA 1
ATOM 2329 C C . GLY A 1 303 ? -18.785 -5.559 22.670 1.00 69.25 303 GLY A C 1
ATOM 2330 O O . GLY A 1 303 ? -19.544 -4.593 22.629 1.00 69.25 303 GLY A O 1
ATOM 2331 N N . GLY A 1 304 ? -18.273 -6.117 21.565 1.00 75.69 304 GLY A N 1
ATOM 2332 C CA . GLY A 1 304 ? -18.920 -6.010 20.248 1.00 75.69 304 GLY A CA 1
ATOM 2333 C C . GLY A 1 304 ? -20.172 -6.896 20.182 1.00 75.69 304 GLY A C 1
ATOM 2334 O O . GLY A 1 304 ? -20.167 -7.999 20.730 1.00 75.69 304 GLY A O 1
ATOM 2335 N N . ALA A 1 305 ? -21.241 -6.427 19.535 1.00 71.94 305 ALA A N 1
ATOM 2336 C CA . ALA A 1 305 ? -22.546 -7.099 19.502 1.00 71.94 305 ALA A CA 1
ATOM 2337 C C . ALA A 1 305 ? -22.524 -8.462 18.784 1.00 71.94 305 ALA A C 1
ATOM 2339 O O . ALA A 1 305 ? -23.282 -9.366 19.136 1.00 71.94 305 ALA A O 1
ATOM 2340 N N . LEU A 1 306 ? -21.629 -8.619 17.805 1.00 74.69 306 LEU A N 1
ATOM 2341 C CA . LEU A 1 306 ? -21.475 -9.842 17.012 1.00 74.69 306 LEU A CA 1
ATOM 2342 C C . LEU A 1 306 ? -20.528 -10.882 17.636 1.00 74.69 306 LEU A C 1
ATOM 2344 O O . LEU A 1 306 ? -20.429 -11.999 17.128 1.00 74.69 306 LEU A O 1
ATOM 2348 N N . VAL A 1 307 ? -19.827 -10.551 18.724 1.00 82.62 307 VAL A N 1
ATOM 2349 C CA . VAL A 1 307 ? -18.891 -11.483 19.370 1.00 82.62 307 VAL A CA 1
ATOM 2350 C C . VAL A 1 307 ? -19.678 -12.553 20.129 1.00 82.62 307 VAL A C 1
ATOM 2352 O O . VAL A 1 307 ? -20.517 -12.246 20.973 1.00 82.62 307 VAL A O 1
ATOM 2355 N N . GLY A 1 308 ? -19.419 -13.820 19.809 1.00 83.50 308 GLY A N 1
ATOM 2356 C CA . GLY A 1 308 ? -20.205 -14.972 20.254 1.00 83.50 308 GLY A CA 1
ATOM 2357 C C . GLY A 1 308 ? -21.418 -15.302 19.373 1.00 83.50 308 GLY A C 1
ATOM 2358 O O . GLY A 1 308 ? -22.086 -16.298 19.643 1.00 83.50 308 GLY A O 1
ATOM 2359 N N . GLN A 1 309 ? -21.699 -14.525 18.317 1.00 85.06 309 GLN A N 1
ATOM 2360 C CA . GLN A 1 309 ? -22.783 -14.801 17.363 1.00 85.06 309 GLN A CA 1
ATOM 2361 C C . GLN A 1 309 ? -22.278 -15.543 16.115 1.00 85.06 309 GLN A C 1
ATOM 2363 O O . GLN A 1 309 ? -21.095 -15.495 15.766 1.00 85.06 309 GLN A O 1
ATOM 2368 N N . GLN A 1 310 ? -23.195 -16.228 15.428 1.00 88.06 310 GLN A N 1
ATOM 2369 C CA . GLN A 1 310 ? -22.954 -16.937 14.169 1.00 88.06 310 GLN A CA 1
ATOM 2370 C C . GLN A 1 310 ? -23.159 -16.022 12.959 1.00 88.06 310 GLN A C 1
ATOM 2372 O O . GLN A 1 310 ? -24.034 -15.154 12.974 1.00 88.06 310 GLN A O 1
ATOM 2377 N N . LEU A 1 311 ? -22.432 -16.252 11.861 1.00 84.50 311 LEU A N 1
ATOM 2378 C CA . LEU A 1 311 ? -22.456 -15.330 10.713 1.00 84.50 311 LEU A CA 1
ATOM 2379 C C . LEU A 1 311 ? -23.836 -15.187 10.053 1.00 84.50 311 LEU A C 1
ATOM 2381 O O . LEU A 1 311 ? -24.132 -14.141 9.485 1.00 84.50 311 LEU A O 1
ATOM 2385 N N . ARG A 1 312 ? -24.728 -16.180 10.167 1.00 83.38 312 ARG A N 1
ATOM 2386 C CA . ARG A 1 312 ? -26.125 -16.062 9.704 1.00 83.38 312 ARG A CA 1
ATOM 2387 C C . ARG A 1 312 ? -26.939 -14.997 10.444 1.00 83.38 312 ARG A C 1
ATOM 2389 O O . ARG A 1 312 ? -27.936 -14.528 9.905 1.00 83.38 312 ARG A O 1
ATOM 2396 N N . GLN A 1 313 ? -26.523 -14.597 11.645 1.00 81.38 313 GLN A N 1
ATOM 2397 C CA . GLN A 1 313 ? -27.205 -13.579 12.446 1.00 81.38 313 GLN A CA 1
ATOM 2398 C C . GLN A 1 313 ? -26.814 -12.147 12.036 1.00 81.38 313 GLN A C 1
ATOM 2400 O O . GLN A 1 313 ? -27.575 -11.230 12.326 1.00 81.38 313 GLN A O 1
ATOM 2405 N N . LEU A 1 314 ? -25.712 -11.934 11.297 1.00 78.38 314 LEU A N 1
ATOM 2406 C CA . LEU A 1 314 ? -25.266 -10.600 10.844 1.00 78.38 314 LEU A CA 1
ATOM 2407 C C . LEU A 1 314 ? -26.386 -9.779 10.188 1.00 78.38 314 LEU A C 1
ATOM 2409 O O . LEU A 1 314 ? -26.580 -8.622 10.545 1.00 78.38 314 LEU A O 1
ATOM 2413 N N . ARG A 1 315 ? -27.168 -10.394 9.289 1.00 73.62 315 ARG A N 1
ATOM 2414 C CA . ARG A 1 315 ? -28.298 -9.736 8.600 1.00 73.62 315 ARG A CA 1
ATOM 2415 C C . ARG A 1 315 ? -29.471 -9.384 9.521 1.00 73.62 315 ARG A C 1
ATOM 2417 O O . ARG A 1 315 ? -30.271 -8.526 9.175 1.00 73.62 315 ARG A O 1
ATOM 2424 N N . ALA A 1 316 ? -29.596 -10.046 10.672 1.00 76.19 316 ALA A N 1
ATOM 2425 C CA . ALA A 1 316 ? -30.616 -9.725 11.670 1.00 76.19 316 ALA A CA 1
ATOM 2426 C C . ALA A 1 316 ? -30.191 -8.544 12.563 1.00 76.19 316 ALA A C 1
ATOM 2428 O O . ALA A 1 316 ? -31.046 -7.776 12.993 1.00 76.19 316 ALA A O 1
ATOM 2429 N N . HIS A 1 317 ? -28.885 -8.378 12.802 1.00 73.31 317 HIS A N 1
ATOM 2430 C CA . HIS A 1 317 ? -28.324 -7.198 13.472 1.00 73.31 317 HIS A CA 1
ATOM 2431 C C . HIS A 1 317 ? -28.272 -5.977 12.537 1.00 73.31 317 HIS A C 1
ATOM 2433 O O . HIS A 1 317 ? -28.598 -4.867 12.946 1.00 73.31 317 HIS A O 1
ATOM 2439 N N . MET A 1 318 ? -27.919 -6.186 11.265 1.00 77.50 318 MET A N 1
ATOM 2440 C CA . MET A 1 318 ? -27.813 -5.146 10.239 1.00 77.50 318 MET A CA 1
ATOM 2441 C C . MET A 1 318 ? -28.695 -5.466 9.017 1.00 77.50 318 MET A C 1
ATOM 2443 O O . MET A 1 318 ? -28.186 -5.941 8.002 1.00 77.50 318 MET A O 1
ATOM 2447 N N . PRO A 1 319 ? -30.014 -5.199 9.075 1.00 72.31 319 PRO A N 1
ATOM 2448 C CA . PRO A 1 319 ? -30.925 -5.453 7.953 1.00 72.31 319 PRO A CA 1
ATOM 2449 C C . PRO A 1 319 ? -30.798 -4.438 6.803 1.00 72.31 319 PRO A C 1
ATOM 2451 O O . PRO A 1 319 ? -31.268 -4.712 5.704 1.00 72.31 319 PRO A O 1
ATOM 2454 N N . ASN A 1 320 ? -30.175 -3.279 7.052 1.00 78.00 320 ASN A N 1
ATOM 2455 C CA . ASN A 1 320 ? -30.069 -2.162 6.103 1.00 78.00 320 ASN A CA 1
ATOM 2456 C C . ASN A 1 320 ? -28.650 -1.978 5.524 1.00 78.00 320 ASN A C 1
ATOM 2458 O O . ASN A 1 320 ? -28.393 -0.958 4.895 1.00 78.00 320 ASN A O 1
ATOM 2462 N N . VAL A 1 321 ? -27.718 -2.900 5.795 1.00 80.94 321 VAL A N 1
ATOM 2463 C CA . VAL A 1 321 ? -26.312 -2.800 5.369 1.00 80.94 321 VAL A CA 1
ATOM 2464 C C . VAL A 1 321 ? -25.900 -4.087 4.670 1.00 80.94 321 VAL A C 1
ATOM 2466 O O . VAL A 1 321 ? -25.797 -5.145 5.293 1.00 80.94 321 VAL A O 1
ATOM 2469 N N . ASP A 1 322 ? -25.610 -3.978 3.377 1.00 80.88 322 ASP A N 1
ATOM 2470 C CA . ASP A 1 322 ? -25.092 -5.083 2.583 1.00 80.88 322 ASP A CA 1
ATOM 2471 C C . ASP A 1 322 ? -23.586 -5.260 2.831 1.00 80.88 322 ASP A C 1
ATOM 2473 O O . ASP A 1 322 ? -22.732 -4.522 2.339 1.00 80.88 322 ASP A O 1
ATOM 2477 N N . THR A 1 323 ? -23.263 -6.274 3.636 1.00 86.00 323 THR A N 1
ATOM 2478 C CA . THR A 1 323 ? -21.896 -6.646 4.018 1.00 86.00 323 THR A CA 1
ATOM 2479 C C . THR A 1 323 ? -21.697 -8.159 3.959 1.00 86.00 323 THR A C 1
ATOM 2481 O O . THR A 1 323 ? -22.618 -8.941 4.219 1.00 86.00 323 THR A O 1
ATOM 2484 N N . ARG A 1 324 ? -20.476 -8.598 3.637 1.00 84.56 324 ARG A N 1
ATOM 2485 C CA . ARG A 1 324 ? -20.078 -10.013 3.671 1.00 84.56 324 ARG A CA 1
ATOM 2486 C C . ARG A 1 324 ? -18.713 -10.170 4.321 1.00 84.56 324 ARG A C 1
ATOM 2488 O O . ARG A 1 324 ? -17.755 -9.502 3.945 1.00 84.56 324 ARG A O 1
ATOM 2495 N N . ILE A 1 325 ? -18.599 -11.107 5.261 1.00 86.25 325 ILE A N 1
ATOM 2496 C CA . ILE A 1 325 ? -17.290 -11.541 5.758 1.00 86.25 325 ILE A CA 1
ATOM 2497 C C . ILE A 1 325 ? -16.594 -12.345 4.654 1.00 86.25 325 ILE A C 1
ATOM 2499 O O . ILE A 1 325 ? -17.155 -13.293 4.102 1.00 86.25 325 ILE A O 1
ATOM 2503 N N . ALA A 1 326 ? -15.375 -11.924 4.335 1.00 81.81 326 ALA A N 1
ATOM 2504 C CA . ALA A 1 326 ? -14.480 -12.509 3.347 1.00 81.81 326 ALA A CA 1
ATOM 2505 C C . ALA A 1 326 ? -13.626 -13.631 3.953 1.00 81.81 326 ALA A C 1
ATOM 2507 O O . ALA A 1 326 ? -13.495 -14.706 3.373 1.00 81.81 326 ALA A O 1
ATOM 2508 N N . ALA A 1 327 ? -13.071 -13.376 5.140 1.00 81.88 327 ALA A N 1
ATOM 2509 C CA . ALA A 1 327 ? -12.238 -14.302 5.894 1.00 81.88 327 ALA A CA 1
ATOM 2510 C C . ALA A 1 327 ? -12.322 -13.995 7.394 1.00 81.88 327 ALA A C 1
ATOM 2512 O O . ALA A 1 327 ? -12.499 -12.841 7.791 1.00 81.88 327 ALA A O 1
ATOM 2513 N N . ILE A 1 328 ? -12.143 -15.018 8.226 1.00 85.38 328 ILE A N 1
ATOM 2514 C CA . ILE A 1 328 ? -11.880 -14.861 9.661 1.00 85.38 328 ILE A CA 1
ATOM 2515 C C . ILE A 1 328 ? -10.504 -15.455 9.938 1.00 85.38 328 ILE A C 1
ATOM 2517 O O . ILE A 1 328 ? -10.161 -16.507 9.401 1.00 85.38 328 ILE A O 1
ATOM 2521 N N . TYR A 1 329 ? -9.709 -14.793 10.770 1.00 84.25 329 TYR A N 1
ATOM 2522 C CA . TYR A 1 329 ? -8.406 -15.285 11.191 1.00 84.25 329 TYR A CA 1
ATOM 2523 C C . TYR A 1 329 ? -8.337 -15.404 12.709 1.00 84.25 329 TYR A C 1
ATOM 2525 O O . TYR A 1 329 ? -8.446 -14.412 13.428 1.00 84.25 329 TYR A O 1
ATOM 2533 N N . ARG A 1 330 ? -8.103 -16.630 13.185 1.00 85.69 330 ARG A N 1
ATOM 2534 C CA . ARG A 1 330 ? -8.031 -16.980 14.608 1.00 85.69 330 ARG A CA 1
ATOM 2535 C C . ARG A 1 330 ? -6.686 -17.619 14.907 1.00 85.69 330 ARG A C 1
ATOM 2537 O O . ARG A 1 330 ? -6.356 -18.645 14.316 1.00 85.69 330 ARG A O 1
ATOM 2544 N N . ARG A 1 331 ? -5.913 -17.032 15.831 1.00 80.88 331 ARG A N 1
ATOM 2545 C CA . ARG A 1 331 ? -4.596 -17.547 16.278 1.00 80.88 331 ARG A CA 1
ATOM 2546 C C . ARG A 1 331 ? -3.707 -17.993 15.104 1.00 80.88 331 ARG A C 1
ATOM 2548 O O . ARG A 1 331 ? -3.229 -19.124 15.055 1.00 80.88 331 ARG A O 1
ATOM 2555 N N . ASP A 1 332 ? -3.553 -17.097 14.133 1.00 72.81 332 ASP A N 1
ATOM 2556 C CA . ASP A 1 332 ? -2.741 -17.282 12.925 1.00 72.81 332 ASP A CA 1
ATOM 2557 C C . ASP A 1 332 ? -3.155 -18.415 11.975 1.00 72.81 332 ASP A C 1
ATOM 2559 O O . ASP A 1 332 ? -2.357 -18.896 11.172 1.00 72.81 332 ASP A O 1
ATOM 2563 N N . ARG A 1 333 ? -4.444 -18.775 11.986 1.00 77.25 333 ARG A N 1
ATOM 2564 C CA . ARG A 1 333 ? -5.062 -19.673 11.001 1.00 77.25 333 ARG A CA 1
ATOM 2565 C C . ARG A 1 333 ? -6.236 -18.998 10.303 1.00 77.25 333 ARG A C 1
ATOM 2567 O O . ARG A 1 333 ? -7.047 -18.343 10.956 1.00 77.25 333 ARG A O 1
ATOM 2574 N N . ALA A 1 334 ? -6.323 -19.183 8.987 1.00 76.38 334 ALA A N 1
ATOM 2575 C CA . ALA A 1 334 ? -7.486 -18.791 8.199 1.00 76.38 334 ALA A CA 1
ATOM 2576 C C . ALA A 1 334 ? -8.668 -19.728 8.490 1.00 76.38 334 ALA A C 1
ATOM 2578 O O . ALA A 1 334 ? -8.504 -20.948 8.554 1.00 76.38 334 ALA A O 1
ATOM 2579 N N . ILE A 1 335 ? -9.856 -19.150 8.626 1.00 81.62 335 ILE A N 1
ATOM 2580 C CA . ILE A 1 335 ? -11.144 -19.830 8.737 1.00 81.62 335 ILE A CA 1
ATOM 2581 C C . ILE A 1 335 ? -12.019 -19.300 7.598 1.00 81.62 335 ILE A C 1
ATOM 2583 O O . ILE A 1 335 ? -12.240 -18.090 7.480 1.00 81.62 335 ILE A O 1
ATOM 2587 N N . LEU A 1 336 ? -12.507 -20.206 6.747 1.00 74.62 336 LEU A N 1
ATOM 2588 C CA . LEU A 1 336 ? -13.455 -19.853 5.693 1.00 74.62 336 LEU A CA 1
ATOM 2589 C C . LEU A 1 336 ? -14.816 -19.530 6.344 1.00 74.62 336 LEU A C 1
ATOM 2591 O O . LEU A 1 336 ? -15.308 -20.344 7.128 1.00 74.62 336 LEU A O 1
ATOM 2595 N N . PRO A 1 337 ? -15.427 -18.364 6.074 1.00 77.25 337 PRO A N 1
ATOM 2596 C CA . PRO A 1 337 ? -16.646 -17.946 6.757 1.00 77.25 337 PRO A CA 1
ATOM 2597 C C . PRO A 1 337 ? -17.870 -18.725 6.255 1.00 77.25 337 PRO A C 1
ATOM 2599 O O . PRO A 1 337 ? -18.376 -18.476 5.159 1.00 77.25 337 PRO A O 1
ATOM 2602 N N . HIS A 1 338 ? -18.384 -19.631 7.087 1.00 79.88 338 HIS A N 1
ATOM 2603 C CA . HIS A 1 338 ? -19.664 -20.312 6.881 1.00 79.88 338 HIS A CA 1
ATOM 2604 C C . HIS A 1 338 ? -20.765 -19.696 7.763 1.00 79.88 338 HIS A C 1
ATOM 2606 O O . HIS A 1 338 ? -20.487 -19.041 8.767 1.00 79.88 338 HIS A O 1
ATOM 2612 N N . GLY A 1 339 ? -22.039 -19.887 7.402 1.00 79.25 339 GLY A N 1
ATOM 2613 C CA . GLY A 1 339 ? -23.174 -19.252 8.095 1.00 79.25 339 GLY A CA 1
ATOM 2614 C C . GLY A 1 339 ? -23.340 -19.646 9.572 1.00 79.25 339 GLY A C 1
ATOM 2615 O O . GLY A 1 339 ? -23.969 -18.923 10.337 1.00 79.25 339 GLY A O 1
ATOM 2616 N N . ASP A 1 340 ? -22.774 -20.775 9.980 1.00 84.88 340 ASP A N 1
ATOM 2617 C CA . ASP A 1 340 ? -22.725 -21.304 11.344 1.00 84.88 340 ASP A CA 1
ATOM 2618 C C . ASP A 1 340 ? -21.432 -20.949 12.103 1.00 84.88 340 ASP A C 1
ATOM 2620 O O . ASP A 1 340 ? -21.359 -21.172 13.311 1.00 84.88 340 ASP A O 1
ATOM 2624 N N . THR A 1 341 ? -20.430 -20.373 11.429 1.00 86.88 341 THR A N 1
ATOM 2625 C CA . THR A 1 341 ? -19.161 -19.964 12.048 1.00 86.88 341 THR A CA 1
ATOM 2626 C C . THR A 1 341 ? -19.417 -18.885 13.101 1.00 86.88 341 THR A C 1
ATOM 2628 O O . THR A 1 341 ? -20.092 -17.894 12.826 1.00 86.88 341 THR A O 1
ATOM 2631 N N . VAL A 1 342 ? -18.882 -19.076 14.309 1.00 89.62 342 VAL A N 1
ATOM 2632 C CA . VAL A 1 342 ? -18.992 -18.126 15.429 1.00 89.62 342 VAL A CA 1
ATOM 2633 C C . VAL A 1 342 ? -17.778 -17.202 15.445 1.00 89.62 342 VAL A C 1
ATOM 2635 O O . VAL A 1 342 ? -16.650 -17.693 15.370 1.00 89.62 342 VAL A O 1
ATOM 2638 N N . ILE A 1 343 ? -17.998 -15.891 15.587 1.00 88.44 343 ILE A N 1
ATOM 2639 C CA . ILE A 1 343 ? -16.926 -14.908 15.820 1.00 88.44 343 ILE A CA 1
ATOM 2640 C C . ILE A 1 343 ? -16.513 -14.974 17.294 1.00 88.44 343 ILE A C 1
ATOM 2642 O O . ILE A 1 343 ? -17.343 -14.774 18.180 1.00 88.44 343 ILE A O 1
ATOM 2646 N N . GLU A 1 344 ? -15.239 -15.231 17.572 1.00 89.06 344 GLU A N 1
ATOM 2647 C CA . GLU A 1 344 ? -14.673 -15.198 18.925 1.00 89.06 344 GLU A CA 1
ATOM 2648 C C . GLU A 1 344 ? -13.994 -13.850 19.207 1.00 89.06 344 GLU A C 1
ATOM 2650 O O . GLU A 1 344 ? -13.706 -13.061 18.306 1.00 89.06 344 GLU A O 1
ATOM 2655 N N . ALA A 1 345 ? -13.744 -13.555 20.484 1.00 86.69 345 ALA A N 1
ATOM 2656 C CA . ALA A 1 345 ? -12.896 -12.424 20.839 1.00 86.69 345 ALA A CA 1
ATOM 2657 C C . ALA A 1 345 ? -11.454 -12.670 20.362 1.00 86.69 345 ALA A C 1
ATOM 2659 O O . ALA A 1 345 ? -10.997 -13.810 20.293 1.00 86.69 345 ALA A O 1
ATOM 2660 N N . ASP A 1 346 ? -10.754 -11.584 20.039 1.00 85.75 346 ASP A N 1
ATOM 2661 C CA . ASP A 1 346 ? -9.429 -11.572 19.416 1.00 85.75 346 ASP A CA 1
ATOM 2662 C C . ASP A 1 346 ? -9.351 -12.098 17.964 1.00 85.75 346 ASP A C 1
ATOM 2664 O O . ASP A 1 346 ? -8.269 -12.029 17.379 1.00 85.75 346 ASP A O 1
ATOM 2668 N N . ASP A 1 347 ? -10.462 -12.524 17.345 1.00 88.00 347 ASP A N 1
ATOM 2669 C CA . ASP A 1 347 ? -10.516 -12.817 15.904 1.00 88.00 347 ASP A CA 1
ATOM 2670 C C . ASP A 1 347 ? -10.232 -11.570 15.056 1.00 88.00 347 ASP A C 1
ATOM 2672 O O . ASP A 1 347 ? -10.750 -10.482 15.317 1.00 88.00 347 ASP A O 1
ATOM 2676 N N . GLU A 1 348 ? -9.481 -11.743 13.972 1.00 86.81 348 GLU A N 1
ATOM 2677 C CA . GLU A 1 348 ? -9.357 -10.744 12.912 1.00 86.81 348 GLU A CA 1
ATOM 2678 C C . GLU A 1 348 ? -10.373 -11.043 11.804 1.00 86.81 348 GLU A C 1
ATOM 2680 O O . GLU A 1 348 ? -10.232 -11.998 11.035 1.00 86.81 348 GLU A O 1
ATOM 2685 N N . VAL A 1 349 ? -11.420 -10.224 11.739 1.00 88.12 349 VAL A N 1
ATOM 2686 C CA . VAL A 1 349 ? -12.534 -10.360 10.798 1.00 88.12 349 VAL A CA 1
ATOM 2687 C C . VAL A 1 349 ? -12.303 -9.431 9.611 1.00 88.12 349 VAL A C 1
ATOM 2689 O O . VAL A 1 349 ? -12.227 -8.213 9.772 1.00 88.12 349 VAL A O 1
ATOM 2692 N N . PHE A 1 350 ? -12.220 -10.012 8.415 1.00 88.12 350 PHE A N 1
ATOM 2693 C CA . PHE A 1 350 ? -12.144 -9.295 7.145 1.00 88.12 350 PHE A CA 1
ATOM 2694 C C . PHE A 1 350 ? -13.542 -9.254 6.529 1.00 88.12 350 PHE A C 1
ATOM 2696 O O . PHE A 1 350 ? -14.097 -10.306 6.209 1.00 88.12 350 PHE A O 1
ATOM 2703 N N . PHE A 1 351 ? -14.110 -8.065 6.333 1.00 88.69 351 PHE A N 1
ATOM 2704 C CA . PHE A 1 351 ? -15.421 -7.886 5.702 1.00 88.69 351 PHE A CA 1
ATOM 2705 C C . PHE A 1 351 ? -15.354 -6.914 4.525 1.00 88.69 351 PHE A C 1
ATOM 2707 O O . PHE A 1 351 ? -14.563 -5.972 4.537 1.00 88.69 351 PHE A O 1
ATOM 2714 N N . ILE A 1 352 ? -16.188 -7.148 3.512 1.00 89.25 352 ILE A N 1
ATOM 2715 C CA . ILE A 1 352 ? -16.379 -6.258 2.366 1.00 89.25 352 ILE A CA 1
ATOM 2716 C C . ILE A 1 352 ? -17.754 -5.592 2.446 1.00 89.25 352 ILE A C 1
ATOM 2718 O O . ILE A 1 352 ? -18.756 -6.261 2.706 1.00 89.25 352 ILE A O 1
ATOM 2722 N N . ALA A 1 353 ? -17.776 -4.276 2.241 1.00 89.38 353 ALA A N 1
ATOM 2723 C CA . ALA A 1 353 ? -18.968 -3.431 2.243 1.00 89.38 353 ALA A CA 1
ATOM 2724 C C . ALA A 1 353 ? -18.766 -2.218 1.315 1.00 89.38 353 ALA A C 1
ATOM 2726 O O . ALA A 1 353 ? -17.638 -1.918 0.904 1.00 89.38 353 ALA A O 1
ATOM 2727 N N . ALA A 1 354 ? -19.845 -1.495 1.006 1.00 89.19 354 ALA A N 1
ATOM 2728 C CA . ALA A 1 354 ? -19.747 -0.191 0.355 1.00 89.19 354 ALA A CA 1
ATOM 2729 C C . ALA A 1 354 ? -19.117 0.852 1.296 1.00 89.19 354 ALA A C 1
ATOM 2731 O O . ALA A 1 354 ? -19.245 0.773 2.522 1.00 89.19 354 ALA A O 1
ATOM 2732 N N . ARG A 1 355 ? -18.448 1.866 0.731 1.00 87.50 355 ARG A N 1
ATOM 2733 C CA . ARG A 1 355 ? -17.689 2.873 1.501 1.00 87.50 355 ARG A CA 1
ATOM 2734 C C . ARG A 1 355 ? -18.501 3.617 2.573 1.00 87.50 355 ARG A C 1
ATOM 2736 O O . ARG A 1 355 ? -17.937 4.017 3.595 1.00 87.50 355 ARG A O 1
ATOM 2743 N N . ALA A 1 356 ? -19.802 3.800 2.352 1.00 86.69 356 ALA A N 1
ATOM 2744 C CA . ALA A 1 356 ? -20.706 4.440 3.307 1.00 86.69 356 ALA A CA 1
ATOM 2745 C C . ALA A 1 356 ? -20.905 3.602 4.586 1.00 86.69 356 ALA A C 1
ATOM 2747 O O . ALA A 1 356 ? -20.921 4.147 5.691 1.00 86.69 356 ALA A O 1
ATOM 2748 N N . ASP A 1 357 ? -20.993 2.278 4.445 1.00 88.00 357 ASP A N 1
ATOM 2749 C CA . ASP A 1 357 ? -21.505 1.386 5.489 1.00 88.00 357 ASP A CA 1
ATOM 2750 C C . ASP A 1 357 ? -20.428 0.830 6.423 1.00 88.00 357 ASP A C 1
ATOM 2752 O O . ASP A 1 357 ? -20.734 0.317 7.499 1.00 88.00 357 ASP A O 1
ATOM 2756 N N . ILE A 1 358 ? -19.150 0.971 6.059 1.00 87.81 358 ILE A N 1
ATOM 2757 C CA . ILE A 1 358 ? -17.999 0.485 6.839 1.00 87.81 358 ILE A CA 1
ATOM 2758 C C . ILE A 1 358 ? -18.095 0.896 8.311 1.00 87.81 358 ILE A C 1
ATOM 2760 O O . ILE A 1 358 ? -17.882 0.070 9.196 1.00 87.81 358 ILE A O 1
ATOM 2764 N N . ARG A 1 359 ? -18.460 2.155 8.598 1.00 85.25 359 ARG A N 1
ATOM 2765 C CA . ARG A 1 359 ? -18.588 2.644 9.981 1.00 85.25 359 ARG A CA 1
ATOM 2766 C C . ARG A 1 359 ? -19.743 1.996 10.753 1.00 85.25 359 ARG A C 1
ATOM 2768 O O . ARG A 1 359 ? -19.632 1.897 11.971 1.00 85.25 359 ARG A O 1
ATOM 2775 N N . ALA A 1 360 ? -20.797 1.523 10.086 1.00 84.38 360 ALA A N 1
ATOM 2776 C CA . ALA A 1 360 ? -21.845 0.730 10.725 1.00 84.38 360 ALA A CA 1
ATOM 2777 C C . ALA A 1 360 ? -21.333 -0.685 11.047 1.00 84.38 360 ALA A C 1
ATOM 2779 O O . ALA A 1 360 ? -21.369 -1.098 12.204 1.00 84.38 360 ALA A O 1
ATOM 2780 N N . VAL A 1 361 ? -20.737 -1.378 10.067 1.00 84.56 361 VAL A N 1
ATOM 2781 C CA . VAL A 1 361 ? -20.204 -2.745 10.254 1.00 84.56 361 VAL A CA 1
ATOM 2782 C C . VAL A 1 361 ? -19.116 -2.798 11.335 1.00 84.56 361 VAL A C 1
ATOM 2784 O O . VAL A 1 361 ? -19.101 -3.710 12.164 1.00 84.56 361 VAL A O 1
ATOM 2787 N N . MET A 1 362 ? -18.234 -1.794 11.387 1.00 84.31 362 MET A N 1
ATOM 2788 C CA . MET A 1 362 ? -17.226 -1.675 12.447 1.00 84.31 362 MET A CA 1
ATOM 2789 C C . MET A 1 362 ? -17.850 -1.535 13.844 1.00 84.31 362 MET A C 1
ATOM 2791 O O . MET A 1 362 ? -17.274 -2.054 14.796 1.00 84.31 362 MET A O 1
ATOM 2795 N N . GLY A 1 363 ? -19.003 -0.868 13.976 1.00 80.19 363 GLY A N 1
ATOM 2796 C CA . GLY A 1 363 ? -19.675 -0.635 15.261 1.00 80.19 363 GLY A CA 1
ATOM 2797 C C . GLY A 1 363 ? -20.371 -1.862 15.859 1.00 80.19 363 GLY A C 1
ATOM 2798 O O . GLY A 1 363 ? -20.561 -1.925 17.072 1.00 80.19 363 GLY A O 1
ATOM 2799 N N . GLU A 1 364 ? -20.694 -2.859 15.036 1.00 78.69 364 GLU A N 1
ATOM 2800 C CA . GLU A 1 364 ? -21.268 -4.132 15.492 1.00 78.69 364 GLU A CA 1
ATOM 2801 C C . GLU A 1 364 ? -20.182 -5.157 15.877 1.00 78.69 364 GLU A C 1
ATOM 2803 O O . GLU A 1 364 ? -20.358 -5.953 16.803 1.00 78.69 364 GLU A O 1
ATOM 2808 N N . LEU A 1 365 ? -19.024 -5.127 15.204 1.00 75.06 365 LEU A N 1
ATOM 2809 C CA . LEU A 1 365 ? -17.881 -6.013 15.487 1.00 75.06 365 LEU A CA 1
ATOM 2810 C C . LEU A 1 365 ? -17.066 -5.577 16.719 1.00 75.06 365 LEU A C 1
ATOM 2812 O O . LEU A 1 365 ? -16.389 -6.395 17.347 1.00 75.06 365 LEU A O 1
ATOM 2816 N N . ARG A 1 366 ? -17.124 -4.292 17.079 1.00 74.38 366 ARG A N 1
ATOM 2817 C CA . ARG A 1 366 ? -16.433 -3.696 18.229 1.00 74.38 366 ARG A CA 1
ATOM 2818 C C . ARG A 1 366 ? -17.119 -2.396 18.636 1.00 74.38 366 ARG A C 1
ATOM 2820 O O . ARG A 1 366 ? -17.769 -1.754 17.821 1.00 74.38 366 ARG A O 1
ATOM 2827 N N . ARG A 1 367 ? -16.872 -1.915 19.858 1.00 69.31 367 ARG A N 1
ATOM 2828 C CA . ARG A 1 367 ? -17.152 -0.503 20.162 1.00 69.31 367 ARG A CA 1
ATOM 2829 C C . ARG A 1 367 ? -16.364 0.384 19.190 1.00 69.31 367 ARG A C 1
ATOM 2831 O O . ARG A 1 367 ? -15.165 0.161 18.983 1.00 69.31 367 ARG A O 1
ATOM 2838 N N . LEU A 1 368 ? -17.051 1.366 18.605 1.00 65.06 368 LEU A N 1
ATOM 2839 C CA . LEU A 1 368 ? -16.425 2.415 17.805 1.00 65.06 368 LEU A CA 1
ATOM 2840 C C . LEU A 1 368 ? -15.454 3.197 18.693 1.00 65.06 368 LEU A C 1
ATOM 2842 O O . LEU A 1 368 ? -15.850 3.708 19.742 1.00 65.06 368 LEU A O 1
ATOM 2846 N N . ASP A 1 369 ? -14.195 3.287 18.267 1.00 67.38 369 ASP A N 1
ATOM 2847 C CA . ASP A 1 369 ? -13.238 4.193 18.897 1.00 67.38 369 ASP A CA 1
ATOM 2848 C C . ASP A 1 369 ? -13.670 5.645 18.640 1.00 67.38 369 ASP A C 1
ATOM 2850 O O . ASP A 1 369 ? -14.296 5.959 17.621 1.00 67.38 369 ASP A O 1
ATOM 2854 N N . GLU A 1 370 ? -13.316 6.558 19.550 1.00 71.12 370 GLU A N 1
ATOM 2855 C CA . GLU A 1 370 ? -13.410 7.986 19.244 1.00 71.12 370 GLU A CA 1
ATOM 2856 C C . GLU A 1 370 ? -12.621 8.290 17.960 1.00 71.12 370 GLU A C 1
ATOM 2858 O O . GLU A 1 370 ? -11.519 7.772 17.766 1.00 71.12 370 GLU A O 1
ATOM 2863 N N . ASN A 1 371 ? -13.131 9.196 17.117 1.00 81.25 371 ASN A N 1
ATOM 2864 C CA . ASN A 1 371 ? -12.310 9.785 16.058 1.00 81.25 371 ASN A CA 1
ATOM 2865 C C . ASN A 1 371 ? -11.010 10.328 16.678 1.00 81.25 371 ASN A C 1
ATOM 2867 O O . ASN A 1 371 ? -11.077 11.120 17.625 1.00 81.25 371 ASN A O 1
ATOM 2871 N N . TYR A 1 372 ? -9.857 9.929 16.130 1.00 88.62 372 TYR A N 1
ATOM 2872 C CA . TYR A 1 372 ? -8.556 10.479 16.514 1.00 88.62 372 TYR A CA 1
ATOM 2873 C C . TYR A 1 372 ? -8.588 12.016 16.413 1.00 88.62 372 TYR A C 1
ATOM 2875 O O . TYR A 1 372 ? -9.188 12.561 15.487 1.00 88.62 372 TYR A O 1
ATOM 2883 N N . LYS A 1 373 ? -7.957 12.724 17.356 1.00 91.50 373 LYS A N 1
ATOM 2884 C CA . LYS A 1 373 ? -7.907 14.199 17.397 1.00 91.50 373 LYS A CA 1
ATOM 2885 C C . LYS A 1 373 ? -6.466 14.704 17.375 1.00 91.50 373 LYS A C 1
ATOM 2887 O O . LYS A 1 373 ? -6.189 15.690 16.699 1.00 91.50 373 LYS A O 1
ATOM 2892 N N . ARG A 1 374 ? -5.561 14.030 18.093 1.00 94.25 374 ARG A N 1
ATOM 2893 C CA . ARG A 1 374 ? -4.137 14.373 18.239 1.00 94.25 374 ARG A CA 1
ATOM 2894 C C . ARG A 1 374 ? -3.261 13.278 17.639 1.00 94.25 374 ARG A C 1
ATOM 2896 O O . ARG A 1 374 ? -3.298 12.139 18.107 1.00 94.25 374 ARG A O 1
ATOM 2903 N N . ILE A 1 375 ? -2.481 13.643 16.624 1.00 96.19 375 ILE A N 1
ATOM 2904 C CA . ILE A 1 375 ? -1.616 12.742 15.858 1.00 96.19 375 ILE A CA 1
ATOM 2905 C C . ILE A 1 375 ? -0.176 13.258 15.935 1.00 96.19 375 ILE A C 1
ATOM 2907 O O . ILE A 1 375 ? 0.080 14.434 15.681 1.00 96.19 375 ILE A O 1
ATOM 2911 N N . VAL A 1 376 ? 0.769 12.383 16.274 1.00 96.88 376 VAL A N 1
ATOM 2912 C CA . VAL A 1 376 ? 2.206 12.697 16.301 1.00 96.88 376 VAL A CA 1
ATOM 2913 C C . VAL A 1 376 ? 2.916 11.840 15.259 1.00 96.88 376 VAL A C 1
ATOM 2915 O O . VAL A 1 376 ? 2.817 10.617 15.293 1.00 96.88 376 VAL A O 1
ATOM 2918 N N . ILE A 1 377 ? 3.632 12.481 14.341 1.00 97.12 377 ILE A N 1
ATOM 2919 C CA . ILE A 1 377 ? 4.415 11.852 13.278 1.00 97.12 377 ILE A CA 1
ATOM 2920 C C . ILE A 1 377 ? 5.899 11.965 13.633 1.00 97.12 377 ILE A C 1
ATOM 2922 O O . ILE A 1 377 ? 6.433 13.061 13.764 1.00 97.12 377 ILE A O 1
ATOM 2926 N N . ALA A 1 378 ? 6.580 10.836 13.762 1.00 95.75 378 ALA A N 1
ATOM 2927 C CA . ALA A 1 378 ? 8.027 10.754 13.877 1.00 95.75 378 ALA A CA 1
ATOM 2928 C C . ALA A 1 378 ? 8.642 10.529 12.487 1.00 95.75 378 ALA A C 1
ATOM 2930 O O . ALA A 1 378 ? 8.415 9.490 11.871 1.00 95.75 378 ALA A O 1
ATOM 2931 N N . GLY A 1 379 ? 9.428 11.492 12.005 1.00 94.56 379 GLY A N 1
ATOM 2932 C CA . GLY A 1 379 ? 10.024 11.495 10.669 1.00 94.56 379 GLY A CA 1
ATOM 2933 C C . GLY A 1 379 ? 9.310 12.447 9.711 1.00 94.56 379 GLY A C 1
ATOM 2934 O O . GLY A 1 379 ? 8.225 12.164 9.210 1.00 94.56 379 GLY A O 1
ATOM 2935 N N . GLY A 1 380 ? 9.970 13.556 9.387 1.00 92.62 380 GLY A N 1
ATOM 2936 C CA . GLY A 1 380 ? 9.538 14.548 8.406 1.00 92.62 380 GLY A CA 1
ATOM 2937 C C . GLY A 1 380 ? 9.946 14.205 6.970 1.00 92.62 380 GLY A C 1
ATOM 2938 O O . GLY A 1 380 ? 10.168 15.108 6.167 1.00 92.62 380 GLY A O 1
ATOM 2939 N N . GLY A 1 381 ? 10.105 12.923 6.625 1.00 90.88 381 GLY A N 1
ATOM 2940 C CA . GLY A 1 381 ? 10.405 12.475 5.256 1.00 90.88 381 GLY A CA 1
ATOM 2941 C C . GLY A 1 381 ? 9.225 12.658 4.291 1.00 90.88 381 GLY A C 1
ATOM 2942 O O . GLY A 1 381 ? 8.158 13.119 4.690 1.00 90.88 381 GLY A O 1
ATOM 2943 N N . ASN A 1 382 ? 9.389 12.266 3.023 1.00 88.62 382 ASN A N 1
ATOM 2944 C CA . ASN A 1 382 ? 8.380 12.463 1.967 1.00 88.62 382 ASN A CA 1
ATOM 2945 C C . ASN A 1 382 ? 6.988 11.907 2.336 1.00 88.62 382 ASN A C 1
ATOM 2947 O O . ASN A 1 382 ? 5.975 12.503 1.985 1.00 88.62 382 ASN A O 1
ATOM 2951 N N . ILE A 1 383 ? 6.933 10.773 3.045 1.00 91.50 383 ILE A N 1
ATOM 2952 C CA . ILE A 1 383 ? 5.675 10.147 3.490 1.00 91.50 383 ILE A CA 1
ATOM 2953 C C . ILE A 1 383 ? 5.047 10.949 4.640 1.00 91.50 383 ILE A C 1
ATOM 2955 O O . ILE A 1 383 ? 3.843 11.191 4.619 1.00 91.50 383 ILE A O 1
ATOM 2959 N N . GLY A 1 384 ? 5.851 11.377 5.622 1.00 94.00 384 GLY A N 1
ATOM 2960 C CA . GLY A 1 384 ? 5.392 12.147 6.783 1.00 94.00 384 GLY A CA 1
ATOM 2961 C C . GLY A 1 384 ? 4.906 13.551 6.419 1.00 94.00 384 GLY A C 1
ATOM 2962 O O . GLY A 1 384 ? 3.876 13.984 6.925 1.00 94.00 384 GLY A O 1
ATOM 2963 N N . GLU A 1 385 ? 5.587 14.217 5.483 1.00 93.06 385 GLU A N 1
ATOM 2964 C CA . GLU A 1 385 ? 5.167 15.499 4.902 1.00 93.06 385 GLU A CA 1
ATOM 2965 C C . GLU A 1 385 ? 3.811 15.381 4.193 1.00 93.06 385 GLU A C 1
ATOM 2967 O O . GLU A 1 385 ? 2.841 16.005 4.621 1.00 93.06 385 GLU A O 1
ATOM 2972 N N . ARG A 1 386 ? 3.723 14.520 3.165 1.00 91.31 386 ARG A N 1
ATOM 2973 C CA . ARG A 1 386 ? 2.487 14.294 2.394 1.00 91.31 386 ARG A CA 1
ATOM 2974 C C . ARG A 1 386 ? 1.330 13.840 3.282 1.00 91.31 386 ARG A C 1
ATOM 2976 O O . ARG A 1 386 ? 0.175 14.143 2.998 1.00 91.31 386 ARG A O 1
ATOM 2983 N N . LEU A 1 387 ? 1.614 13.082 4.345 1.00 94.56 387 LEU A N 1
ATOM 2984 C CA . LEU A 1 387 ? 0.594 12.652 5.296 1.00 94.56 387 LEU A CA 1
ATOM 2985 C C . LEU A 1 387 ? 0.111 13.805 6.178 1.00 94.56 387 LEU A C 1
ATOM 2987 O O . LEU A 1 387 ? -1.096 13.917 6.368 1.00 94.56 387 LEU A O 1
ATOM 2991 N N . ALA A 1 388 ? 1.011 14.653 6.684 1.00 95.38 388 ALA A N 1
ATOM 2992 C CA . ALA A 1 388 ? 0.642 15.832 7.462 1.00 95.38 388 ALA A CA 1
ATOM 2993 C C . ALA A 1 388 ? -0.212 16.801 6.630 1.00 95.38 388 ALA A C 1
ATOM 2995 O O . ALA A 1 388 ? -1.334 17.102 7.031 1.00 95.38 388 ALA A O 1
ATOM 2996 N N . GLU A 1 389 ? 0.248 17.177 5.433 1.00 93.25 389 GLU A N 1
ATOM 2997 C CA . GLU A 1 389 ? -0.501 17.992 4.462 1.00 93.25 389 GLU A CA 1
ATOM 2998 C C . GLU A 1 389 ? -1.909 17.413 4.208 1.00 93.25 389 GLU A C 1
ATOM 3000 O O . GLU A 1 389 ? -2.925 18.108 4.297 1.00 93.25 389 GLU A O 1
ATOM 3005 N N . ALA A 1 390 ? -2.002 16.099 3.974 1.00 92.12 390 ALA A N 1
ATOM 3006 C CA . ALA A 1 390 ? -3.261 15.431 3.662 1.00 92.12 390 ALA A CA 1
ATOM 3007 C C . ALA A 1 390 ? -4.247 15.297 4.843 1.00 92.12 390 ALA A C 1
ATOM 3009 O O . ALA A 1 390 ? -5.379 14.843 4.602 1.00 92.12 390 ALA A O 1
ATOM 3010 N N . ILE A 1 391 ? -3.857 15.639 6.084 1.00 94.81 391 ILE A N 1
ATOM 3011 C CA . ILE A 1 391 ? -4.691 15.481 7.295 1.00 94.81 391 ILE A CA 1
ATOM 3012 C C . ILE A 1 391 ? -4.740 16.712 8.228 1.00 94.81 391 ILE A C 1
ATOM 3014 O O . ILE A 1 391 ? -5.662 16.793 9.040 1.00 94.81 391 ILE A O 1
ATOM 3018 N N . GLU A 1 392 ? -3.833 17.690 8.132 1.00 94.38 392 GLU A N 1
ATOM 3019 C CA . GLU A 1 392 ? -3.748 18.816 9.090 1.00 94.38 392 GLU A CA 1
ATOM 3020 C C . GLU A 1 392 ? -4.995 19.717 9.118 1.00 94.38 392 GLU A C 1
ATOM 3022 O O . GLU A 1 392 ? -5.308 20.329 10.135 1.00 94.38 392 GLU A O 1
ATOM 3027 N N . SER A 1 393 ? -5.784 19.712 8.041 1.00 92.25 393 SER A N 1
ATOM 3028 C CA . SER A 1 393 ? -7.095 20.373 7.963 1.00 92.25 393 SER A CA 1
ATOM 3029 C C . SER A 1 393 ? -8.188 19.742 8.844 1.00 92.25 393 SER A C 1
ATOM 3031 O O . SER A 1 393 ? -9.270 20.316 8.981 1.00 92.25 393 SER A O 1
ATOM 3033 N N . ARG A 1 394 ? -7.947 18.555 9.422 1.00 91.44 394 ARG A N 1
ATOM 3034 C CA . ARG A 1 394 ? -8.920 17.789 10.229 1.00 91.44 394 ARG A CA 1
ATOM 3035 C C . ARG A 1 394 ? -8.395 17.336 11.595 1.00 91.44 394 ARG A C 1
ATOM 3037 O O . ARG A 1 394 ? -9.206 17.080 12.483 1.00 91.44 394 ARG A O 1
ATOM 3044 N N . TYR A 1 395 ? -7.080 17.217 11.767 1.00 94.44 395 TYR A N 1
ATOM 3045 C CA . TYR A 1 395 ? -6.444 16.638 12.956 1.00 94.44 395 TYR A CA 1
ATOM 3046 C C . TYR A 1 395 ? -5.347 17.562 13.497 1.00 94.44 395 TYR A C 1
ATOM 3048 O O . TYR A 1 395 ? -4.685 18.264 12.740 1.00 94.44 395 TYR A O 1
ATOM 3056 N N . GLN A 1 396 ? -5.107 17.537 14.810 1.00 95.00 396 GLN A N 1
ATOM 3057 C CA . GLN A 1 396 ? -3.984 18.249 15.425 1.00 95.00 396 GLN A CA 1
ATOM 3058 C C . GLN A 1 396 ? -2.702 17.438 15.209 1.00 95.00 396 GLN A C 1
ATOM 3060 O O . GLN A 1 396 ? -2.437 16.490 15.952 1.00 95.00 396 GLN A O 1
ATOM 3065 N N . VAL A 1 397 ? -1.938 17.796 14.174 1.00 96.50 397 VAL A N 1
ATOM 3066 C CA . VAL A 1 397 ? -0.693 17.117 13.787 1.00 96.50 397 VAL A CA 1
ATOM 3067 C C . VAL A 1 397 ? 0.520 17.777 14.445 1.00 96.50 397 VAL A C 1
ATOM 3069 O O . VAL A 1 397 ? 0.678 19.001 14.404 1.00 96.50 397 VAL A O 1
ATOM 3072 N N . LYS A 1 398 ? 1.414 16.955 15.001 1.00 96.31 398 LYS A N 1
ATOM 3073 C CA . LYS A 1 398 ? 2.804 17.327 15.302 1.00 96.31 398 LYS A CA 1
ATOM 3074 C C . LYS A 1 398 ? 3.757 16.473 14.463 1.00 96.31 398 LYS A C 1
ATOM 3076 O O . LYS A 1 398 ? 3.522 15.273 14.349 1.00 96.31 398 LYS A O 1
ATOM 3081 N N . ILE A 1 399 ? 4.838 17.045 13.936 1.00 97.00 399 ILE A N 1
ATOM 3082 C CA . ILE A 1 399 ? 5.966 16.301 13.347 1.00 97.00 399 ILE A CA 1
ATOM 3083 C C . ILE A 1 399 ? 7.178 16.429 14.270 1.00 97.00 399 ILE A C 1
ATOM 3085 O O . ILE A 1 399 ? 7.509 17.535 14.683 1.00 97.00 399 ILE A O 1
ATOM 3089 N N . ILE A 1 400 ? 7.872 15.325 14.538 1.00 96.12 400 ILE A N 1
ATOM 3090 C CA . ILE A 1 400 ? 9.206 15.287 15.149 1.00 96.12 400 ILE A CA 1
ATOM 3091 C C . ILE A 1 400 ? 10.209 14.925 14.048 1.00 96.12 400 ILE A C 1
ATOM 3093 O O . ILE A 1 400 ? 10.105 13.857 13.444 1.00 96.12 400 ILE A O 1
ATOM 3097 N N . GLU A 1 401 ? 11.170 15.806 13.780 1.00 95.56 401 GLU A N 1
ATOM 3098 C CA . GLU A 1 401 ? 12.215 15.622 12.766 1.00 95.56 401 GLU A CA 1
ATOM 3099 C C . GLU A 1 401 ? 13.589 16.015 13.335 1.00 95.56 401 GLU A C 1
ATOM 3101 O O . GLU A 1 401 ? 13.717 16.970 14.100 1.00 95.56 401 GLU A O 1
ATOM 3106 N N . VAL A 1 402 ? 14.637 15.271 12.973 1.00 94.06 402 VAL A N 1
ATOM 3107 C CA . VAL A 1 402 ? 15.994 15.458 13.511 1.00 94.06 402 VAL A CA 1
ATOM 3108 C C . VAL A 1 402 ? 16.743 16.553 12.746 1.00 94.06 402 VAL A C 1
ATOM 3110 O O . VAL A 1 402 ? 17.509 17.314 13.337 1.00 94.06 402 VAL A O 1
ATOM 3113 N N . ASN A 1 403 ? 16.549 16.638 11.427 1.00 94.12 403 ASN A N 1
ATOM 3114 C CA . ASN A 1 403 ? 17.310 17.510 10.536 1.00 94.12 403 ASN A CA 1
ATOM 3115 C C . ASN A 1 403 ? 16.807 18.973 10.584 1.00 94.12 403 ASN A C 1
ATOM 3117 O O . ASN A 1 403 ? 15.745 19.267 10.027 1.00 94.12 403 ASN A O 1
ATOM 3121 N N . PRO A 1 404 ? 17.592 19.939 11.113 1.00 94.62 404 PRO A N 1
ATOM 3122 C CA . PRO A 1 404 ? 17.138 21.324 11.288 1.00 94.62 404 PRO A CA 1
ATOM 3123 C C . PRO A 1 404 ? 16.774 22.047 9.985 1.00 94.62 404 PRO A C 1
ATOM 3125 O O . PRO A 1 404 ? 15.964 22.973 10.002 1.00 94.62 404 PRO A O 1
ATOM 3128 N N . ALA A 1 405 ? 17.373 21.660 8.851 1.00 95.38 405 ALA A N 1
ATOM 3129 C CA . ALA A 1 405 ? 17.037 22.237 7.550 1.00 95.38 405 ALA A CA 1
ATOM 3130 C C . ALA A 1 405 ? 15.674 21.729 7.055 1.00 95.38 405 ALA A C 1
ATOM 3132 O O . ALA A 1 405 ? 14.878 22.510 6.534 1.00 95.38 405 ALA A O 1
ATOM 3133 N N . ARG A 1 406 ? 15.376 20.444 7.287 1.00 94.31 406 ARG A N 1
ATOM 3134 C CA . ARG A 1 406 ? 14.079 19.843 6.960 1.00 94.31 406 ARG A CA 1
ATOM 3135 C C . ARG A 1 406 ? 12.974 20.361 7.883 1.00 94.31 406 ARG A C 1
ATOM 3137 O O . ARG A 1 406 ? 11.896 20.660 7.385 1.00 94.31 406 ARG A O 1
ATOM 3144 N N . CYS A 1 407 ? 13.249 20.572 9.174 1.00 95.31 407 CYS A N 1
ATOM 3145 C CA . CYS A 1 407 ? 12.282 21.187 10.092 1.00 95.31 407 CYS A CA 1
ATOM 3146 C C . CYS A 1 407 ? 11.826 22.575 9.613 1.00 95.31 407 CYS A C 1
ATOM 3148 O O . CYS A 1 407 ? 10.628 22.854 9.598 1.00 95.31 407 CYS A O 1
ATOM 3150 N N . ARG A 1 408 ? 12.766 23.439 9.191 1.00 95.12 408 ARG A N 1
ATOM 3151 C CA . ARG A 1 408 ? 12.447 24.770 8.632 1.00 95.12 408 ARG A CA 1
ATOM 3152 C C . ARG A 1 408 ? 11.578 24.669 7.385 1.00 95.12 408 ARG A C 1
ATOM 3154 O O . ARG A 1 408 ? 10.525 25.286 7.350 1.00 95.12 408 ARG A O 1
ATOM 3161 N N . TYR A 1 409 ? 11.985 23.836 6.427 1.00 94.94 409 TYR A N 1
ATOM 3162 C CA . TYR A 1 409 ? 11.233 23.595 5.198 1.00 94.94 409 TYR A CA 1
ATOM 3163 C C . TYR A 1 409 ? 9.780 23.177 5.486 1.00 94.94 409 TYR A C 1
ATOM 3165 O O . TYR A 1 409 ? 8.852 23.805 4.987 1.00 94.94 409 TYR A O 1
ATOM 3173 N N . LEU A 1 410 ? 9.570 22.194 6.369 1.00 95.00 410 LEU A N 1
ATOM 3174 C CA . LEU A 1 410 ? 8.227 21.743 6.758 1.00 95.00 410 LEU A CA 1
ATOM 3175 C C . LEU A 1 410 ? 7.418 22.850 7.457 1.00 95.00 410 LEU A C 1
ATOM 3177 O O . LEU A 1 410 ? 6.227 22.982 7.206 1.00 95.00 410 LEU A O 1
ATOM 3181 N N . SER A 1 411 ? 8.071 23.684 8.273 1.00 94.31 411 SER A N 1
ATOM 3182 C CA . SER A 1 411 ? 7.442 24.825 8.966 1.00 94.31 411 SER A CA 1
ATOM 3183 C C . SER A 1 411 ? 7.102 26.003 8.039 1.00 94.31 411 SER A C 1
ATOM 3185 O O . SER A 1 411 ? 6.434 26.944 8.464 1.00 94.31 411 SER A O 1
ATOM 3187 N N . GLU A 1 412 ? 7.603 25.987 6.802 1.00 93.44 412 GLU A N 1
ATOM 3188 C CA . GLU A 1 412 ? 7.312 26.970 5.752 1.00 93.44 412 GLU A CA 1
ATOM 3189 C C . GLU A 1 412 ? 6.233 26.476 4.768 1.00 93.44 412 GLU A C 1
ATOM 3191 O O . GLU A 1 412 ? 5.607 27.308 4.111 1.00 93.44 412 GLU A O 1
ATOM 3196 N N . HIS A 1 413 ? 6.007 25.156 4.679 1.00 91.50 413 HIS A N 1
ATOM 3197 C CA . HIS A 1 413 ? 5.102 24.520 3.705 1.00 91.50 413 HIS A CA 1
ATOM 3198 C C . HIS A 1 413 ? 3.803 23.962 4.315 1.00 91.50 413 HIS A C 1
ATOM 3200 O O . HIS A 1 413 ? 2.808 23.867 3.603 1.00 91.50 413 HIS A O 1
ATOM 3206 N N . LEU A 1 414 ? 3.785 23.615 5.607 1.00 93.50 414 LEU A N 1
ATOM 3207 C CA . LEU A 1 414 ? 2.589 23.150 6.322 1.00 93.50 414 LEU A CA 1
ATOM 3208 C C . LEU A 1 414 ? 1.933 24.332 7.059 1.00 93.50 414 LEU A C 1
ATOM 3210 O O . LEU A 1 414 ? 2.603 25.033 7.818 1.00 93.50 414 LEU A O 1
ATOM 3214 N N . ASP A 1 415 ? 0.634 24.571 6.848 1.00 91.19 415 ASP A N 1
ATOM 3215 C CA . ASP A 1 415 ? -0.063 25.759 7.372 1.00 91.19 415 ASP A CA 1
ATOM 3216 C C . ASP A 1 415 ? -0.563 25.554 8.822 1.00 91.19 415 ASP A C 1
ATOM 3218 O O . ASP A 1 415 ? -0.767 26.535 9.542 1.00 91.19 415 ASP A O 1
ATOM 3222 N N . SER A 1 416 ? -0.790 24.306 9.266 1.00 92.38 416 SER A N 1
ATOM 3223 C CA . SER A 1 416 ? -1.408 23.996 10.578 1.00 92.38 416 SER A CA 1
ATOM 3224 C C . SER A 1 416 ? -0.619 23.028 11.477 1.00 92.38 416 SER A C 1
ATOM 3226 O O . SER A 1 416 ? -0.887 22.954 12.680 1.00 92.38 416 SER A O 1
ATOM 3228 N N . THR A 1 417 ? 0.354 22.303 10.930 1.00 95.75 417 THR A N 1
ATOM 3229 C CA . THR A 1 417 ? 1.174 21.311 11.641 1.00 95.75 417 THR A CA 1
ATOM 3230 C C . THR A 1 417 ? 2.243 21.961 12.522 1.00 95.75 417 THR A C 1
ATOM 3232 O O . THR A 1 417 ? 2.962 22.863 12.098 1.00 95.75 417 THR A O 1
ATOM 3235 N N . VAL A 1 418 ? 2.417 21.462 13.751 1.00 95.19 418 VAL A N 1
ATOM 3236 C CA . VAL A 1 418 ? 3.530 21.877 14.624 1.00 95.19 418 VAL A CA 1
ATOM 3237 C C . VAL A 1 418 ? 4.759 21.019 14.329 1.00 95.19 418 VAL A C 1
ATOM 3239 O O . VAL A 1 418 ? 4.731 19.811 14.551 1.00 95.19 418 VAL A O 1
ATOM 3242 N N . VAL A 1 419 ? 5.850 21.627 13.863 1.00 96.56 419 VAL A N 1
ATOM 3243 C CA . VAL A 1 419 ? 7.115 20.920 13.605 1.00 96.56 419 VAL A CA 1
ATOM 3244 C C . VAL A 1 419 ? 8.082 21.122 14.772 1.00 96.56 419 VAL A C 1
ATOM 3246 O O . VAL A 1 419 ? 8.355 22.246 15.192 1.00 96.56 419 VAL A O 1
ATOM 3249 N N . LEU A 1 420 ? 8.612 20.015 15.283 1.00 94.69 420 LEU A N 1
ATOM 3250 C CA . LEU A 1 420 ? 9.500 19.920 16.434 1.00 94.69 420 LEU A CA 1
ATOM 3251 C C . LEU A 1 420 ? 10.858 19.383 15.974 1.00 94.69 420 LEU A C 1
ATOM 3253 O O . LEU A 1 420 ? 10.922 18.390 15.245 1.00 94.69 420 LEU A O 1
ATOM 3257 N N . GLN A 1 421 ? 11.949 20.018 16.405 1.00 95.06 421 GLN A N 1
ATOM 3258 C CA . GLN A 1 421 ? 13.300 19.542 16.112 1.00 95.06 421 GLN A CA 1
ATOM 3259 C C . GLN A 1 421 ? 13.795 18.627 17.241 1.00 95.06 421 GLN A C 1
ATOM 3261 O O . GLN A 1 421 ? 14.060 19.107 18.341 1.00 95.06 421 GLN A O 1
ATOM 3266 N N . GLY A 1 422 ? 13.969 17.333 16.972 1.00 92.38 422 GLY A N 1
ATOM 3267 C CA . GLY A 1 422 ? 14.434 16.371 17.971 1.00 92.38 422 GLY A CA 1
ATOM 3268 C C . GLY A 1 422 ? 14.404 14.919 17.495 1.00 92.38 422 GLY A C 1
ATOM 3269 O O . GLY A 1 422 ? 14.062 14.635 16.350 1.00 92.38 422 GLY A O 1
ATOM 3270 N N . SER A 1 423 ? 14.778 13.992 18.380 1.00 91.12 423 SER A N 1
ATOM 3271 C CA . SER A 1 423 ? 14.709 12.549 18.115 1.00 91.12 423 SER A CA 1
ATOM 3272 C C . SER A 1 423 ? 13.373 11.977 18.581 1.00 91.12 423 SER A C 1
ATOM 3274 O O . SER A 1 423 ? 12.947 12.224 19.704 1.00 91.12 423 SER A O 1
ATOM 3276 N N . SER A 1 424 ? 12.734 11.146 17.758 1.00 87.62 424 SER A N 1
ATOM 3277 C CA . SER A 1 424 ? 11.512 10.420 18.134 1.00 87.62 424 SER A CA 1
ATOM 3278 C C . SER A 1 424 ? 11.728 9.341 19.199 1.00 87.62 424 SER A C 1
ATOM 3280 O O . SER A 1 424 ? 10.760 8.854 19.776 1.00 87.62 424 SER A O 1
ATOM 3282 N N . SER A 1 425 ? 12.983 8.970 19.465 1.00 87.94 425 SER A N 1
ATOM 3283 C CA . SER A 1 425 ? 13.372 8.055 20.545 1.00 87.94 425 SER A CA 1
ATOM 3284 C C . SER A 1 425 ? 13.775 8.791 21.831 1.00 87.94 425 SER A C 1
ATOM 3286 O O . SER A 1 425 ? 14.199 8.148 22.791 1.00 87.94 425 SER A O 1
ATOM 3288 N N . ASP A 1 426 ? 13.672 10.124 21.865 1.00 91.06 426 ASP A N 1
ATOM 3289 C CA . ASP A 1 426 ? 13.903 10.921 23.069 1.00 91.06 426 ASP A CA 1
ATOM 3290 C C . ASP A 1 426 ? 12.668 10.871 23.982 1.00 91.06 426 ASP A C 1
ATOM 3292 O O . ASP A 1 426 ? 11.571 11.307 23.625 1.00 91.06 426 ASP A O 1
ATOM 3296 N N . ARG A 1 427 ? 12.849 10.309 25.180 1.00 91.56 427 ARG A N 1
ATOM 3297 C CA . ARG A 1 427 ? 11.787 10.177 26.179 1.00 91.56 427 ARG A CA 1
ATOM 3298 C C . ARG A 1 427 ? 11.308 11.531 26.690 1.00 91.56 427 ARG A C 1
ATOM 3300 O O . ARG A 1 427 ? 10.109 11.682 26.922 1.00 91.56 427 ARG A O 1
ATOM 3307 N N . ASP A 1 428 ? 12.219 12.466 26.921 1.00 91.62 428 ASP A N 1
ATOM 3308 C CA . ASP A 1 428 ? 11.900 13.690 27.648 1.00 91.62 428 ASP A CA 1
ATOM 3309 C C . ASP A 1 428 ? 11.164 14.660 26.716 1.00 91.62 428 ASP A C 1
ATOM 3311 O O . ASP A 1 428 ? 10.113 15.178 27.093 1.00 91.62 428 ASP A O 1
ATOM 3315 N N . LEU A 1 429 ? 11.576 14.735 25.443 1.00 91.62 429 LEU A N 1
ATOM 3316 C CA . LEU A 1 429 ? 10.828 15.417 24.378 1.00 91.62 429 LEU A CA 1
ATOM 3317 C C . LEU A 1 429 ? 9.386 14.888 24.234 1.00 91.62 429 LEU A C 1
ATOM 3319 O O . LEU A 1 429 ? 8.436 15.668 24.163 1.00 91.62 429 LEU A O 1
ATOM 3323 N N . LEU A 1 430 ? 9.196 13.561 24.211 1.00 92.25 430 LEU A N 1
ATOM 3324 C CA . LEU A 1 430 ? 7.859 12.957 24.125 1.00 92.25 430 LEU A CA 1
ATOM 3325 C C . LEU A 1 430 ? 6.998 13.261 25.367 1.00 92.25 430 LEU A C 1
ATOM 3327 O O . LEU A 1 430 ? 5.781 13.433 25.250 1.00 92.25 430 LEU A O 1
ATOM 3331 N N . MET A 1 431 ? 7.610 13.335 26.551 1.00 90.50 431 MET A N 1
ATOM 3332 C CA . MET A 1 431 ? 6.926 13.689 27.798 1.00 90.50 431 MET A CA 1
ATOM 3333 C C . MET A 1 431 ? 6.511 15.166 27.827 1.00 90.50 431 MET A C 1
ATOM 3335 O O . MET A 1 431 ? 5.351 15.450 28.134 1.00 90.50 431 MET A O 1
ATOM 3339 N N . GLU A 1 432 ? 7.405 16.092 27.464 1.00 90.00 432 GLU A N 1
ATOM 3340 C CA . GLU A 1 432 ? 7.105 17.529 27.349 1.00 90.00 432 GLU A CA 1
ATOM 3341 C C . GLU A 1 432 ? 5.955 17.781 26.361 1.00 90.00 432 GLU A C 1
ATOM 3343 O O . GLU A 1 432 ? 4.994 18.493 26.662 1.00 90.00 432 GLU A O 1
ATOM 3348 N N . GLU A 1 433 ? 5.967 17.093 25.218 1.00 89.00 433 GLU A N 1
ATOM 3349 C CA . GLU A 1 433 ? 4.943 17.219 24.177 1.00 89.00 433 GLU A CA 1
ATOM 3350 C C . GLU A 1 433 ? 3.647 16.428 24.452 1.00 89.00 433 GLU A C 1
ATOM 3352 O O . GLU A 1 433 ? 2.743 16.406 23.606 1.00 89.00 433 GLU A O 1
ATOM 3357 N N . ASN A 1 434 ? 3.503 15.862 25.660 1.00 89.06 434 ASN A N 1
ATOM 3358 C CA . ASN A 1 434 ? 2.304 15.181 26.166 1.00 89.06 434 ASN A CA 1
ATOM 3359 C C . ASN A 1 434 ? 1.881 13.959 25.319 1.00 89.06 434 ASN A C 1
ATOM 3361 O O . ASN A 1 434 ? 0.710 13.794 24.954 1.00 89.06 434 ASN A O 1
ATOM 3365 N N . ILE A 1 435 ? 2.830 13.060 25.027 1.00 92.25 435 ILE A N 1
ATOM 3366 C CA . ILE A 1 435 ? 2.584 11.804 24.292 1.00 92.25 435 ILE A CA 1
ATOM 3367 C C . ILE A 1 435 ? 1.471 10.937 24.917 1.00 92.25 435 ILE A C 1
ATOM 3369 O O . ILE A 1 435 ? 0.696 10.320 24.192 1.00 92.25 435 ILE A O 1
ATOM 3373 N N . ASN A 1 436 ? 1.308 10.980 26.243 1.00 90.56 436 ASN A N 1
ATOM 3374 C CA . ASN A 1 436 ? 0.245 10.302 27.001 1.00 90.56 436 ASN A CA 1
ATOM 3375 C C . ASN A 1 436 ? -1.191 10.698 26.598 1.00 90.56 436 ASN A C 1
ATOM 3377 O O . ASN A 1 436 ? -2.146 9.988 26.901 1.00 90.56 436 ASN A O 1
ATOM 3381 N N . ASN A 1 437 ? -1.355 11.848 25.944 1.00 90.19 437 ASN A N 1
ATOM 3382 C CA . ASN A 1 437 ? -2.627 12.358 25.446 1.00 90.19 437 ASN A CA 1
ATOM 3383 C C . ASN A 1 437 ? -2.795 12.140 23.931 1.00 90.19 437 ASN A C 1
ATOM 3385 O O . ASN A 1 437 ? -3.832 12.504 23.369 1.00 90.19 437 ASN A O 1
ATOM 3389 N N . THR A 1 438 ? -1.795 11.579 23.253 1.00 93.50 438 THR A N 1
ATOM 3390 C CA . THR A 1 438 ? -1.813 11.362 21.804 1.00 93.50 438 THR A CA 1
ATOM 3391 C C . THR A 1 438 ? -2.710 10.178 21.456 1.00 93.50 438 THR A C 1
ATOM 3393 O O . THR A 1 438 ? -2.584 9.093 22.027 1.00 93.50 438 THR A O 1
ATOM 3396 N N . ASP A 1 439 ? -3.627 10.382 20.508 1.00 93.06 439 ASP A N 1
ATOM 3397 C CA . ASP A 1 439 ? -4.516 9.315 20.050 1.00 93.06 439 ASP A CA 1
ATOM 3398 C C . ASP A 1 439 ? -3.779 8.342 19.125 1.00 93.06 439 ASP A C 1
ATOM 3400 O O . ASP A 1 439 ? -4.023 7.137 19.172 1.00 93.06 439 ASP A O 1
ATOM 3404 N N . LEU A 1 440 ? -2.860 8.870 18.311 1.00 94.69 440 LEU A N 1
ATOM 3405 C CA . LEU A 1 440 ? -2.120 8.107 17.316 1.00 94.69 440 LEU A CA 1
ATOM 3406 C C . LEU A 1 440 ? -0.676 8.608 17.160 1.00 94.69 440 LEU A C 1
ATOM 3408 O O . LEU A 1 440 ? -0.452 9.756 16.777 1.00 94.69 440 LEU A O 1
ATOM 3412 N N . PHE A 1 441 ? 0.301 7.740 17.421 1.00 96.19 441 PHE A N 1
ATOM 3413 C CA . PHE A 1 441 ? 1.713 7.969 17.097 1.00 96.19 441 PHE A CA 1
ATOM 3414 C C . PHE A 1 441 ? 2.094 7.200 15.825 1.00 96.19 441 PHE A C 1
ATOM 3416 O O . PHE A 1 441 ? 1.715 6.041 15.665 1.00 96.19 441 PHE A O 1
ATOM 3423 N N . LEU A 1 442 ? 2.831 7.837 14.918 1.00 96.69 442 LEU A N 1
ATOM 3424 C CA . LEU A 1 442 ? 3.163 7.321 13.590 1.00 96.69 442 LEU A CA 1
ATOM 3425 C C . LEU A 1 442 ? 4.673 7.410 13.360 1.00 96.69 442 LEU A C 1
ATOM 3427 O O . LEU A 1 442 ? 5.190 8.501 13.133 1.00 96.69 442 LEU A O 1
ATOM 3431 N N . ALA A 1 443 ? 5.386 6.286 13.394 1.00 96.12 443 ALA A N 1
ATOM 3432 C CA . ALA A 1 443 ? 6.824 6.261 13.129 1.00 96.12 443 ALA A CA 1
ATOM 3433 C C . ALA A 1 443 ? 7.103 5.989 11.647 1.00 96.12 443 ALA A C 1
ATOM 3435 O O . ALA A 1 443 ? 6.927 4.865 11.184 1.00 96.12 443 ALA A O 1
ATOM 3436 N N . LEU A 1 444 ? 7.493 7.031 10.906 1.00 95.19 444 LEU A N 1
ATOM 3437 C CA . LEU A 1 444 ? 7.586 7.080 9.441 1.00 95.19 444 LEU A CA 1
ATOM 3438 C C . LEU A 1 444 ? 8.995 7.473 8.946 1.00 95.19 444 LEU A C 1
ATOM 3440 O O . LEU A 1 444 ? 9.138 8.076 7.880 1.00 95.19 444 LEU A O 1
ATOM 3444 N N . THR A 1 445 ? 10.043 7.171 9.719 1.00 92.06 445 THR A N 1
ATOM 3445 C CA . THR A 1 445 ? 11.436 7.395 9.297 1.00 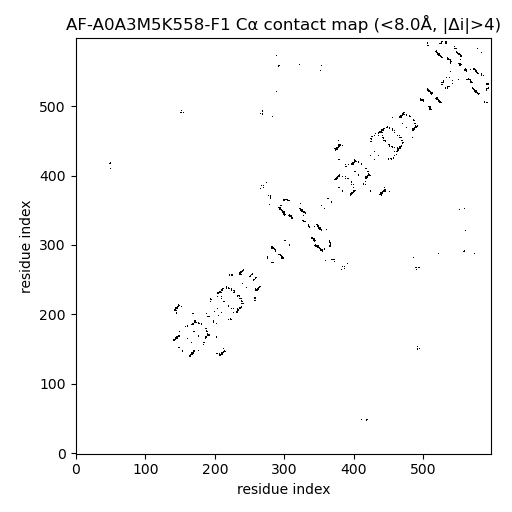92.06 445 THR A CA 1
ATOM 3446 C C . THR A 1 445 ? 11.902 6.313 8.308 1.00 92.06 445 THR A C 1
ATOM 3448 O O . THR A 1 445 ? 11.220 5.310 8.095 1.00 92.06 445 THR A O 1
ATOM 3451 N N . ASN A 1 446 ? 13.086 6.493 7.717 1.00 87.12 446 ASN A N 1
ATOM 3452 C CA . ASN A 1 446 ? 13.713 5.494 6.839 1.00 87.12 446 ASN A CA 1
ATOM 3453 C C . ASN A 1 446 ? 14.411 4.344 7.601 1.00 87.12 446 ASN A C 1
ATOM 3455 O O . ASN A 1 446 ? 15.018 3.487 6.962 1.00 87.12 446 ASN A O 1
ATOM 3459 N N . ASP A 1 447 ? 14.382 4.358 8.934 1.00 89.25 447 ASP A N 1
ATOM 3460 C CA . ASP A 1 447 ? 15.078 3.417 9.812 1.00 89.25 447 ASP A CA 1
ATOM 3461 C C . ASP A 1 447 ? 14.043 2.581 10.583 1.00 89.25 447 ASP A C 1
ATOM 3463 O O . ASP A 1 447 ? 13.309 3.091 11.433 1.00 89.25 447 ASP A O 1
ATOM 3467 N N . ASP A 1 448 ? 13.963 1.290 10.253 1.00 90.19 448 ASP A N 1
ATOM 3468 C CA . ASP A 1 448 ? 12.995 0.357 10.840 1.00 90.19 448 ASP A CA 1
ATOM 3469 C C . ASP A 1 448 ? 13.229 0.161 12.348 1.00 90.19 448 ASP A C 1
ATOM 3471 O O . ASP A 1 448 ? 12.273 0.019 13.110 1.00 90.19 448 ASP A O 1
ATOM 3475 N N . GLU A 1 449 ? 14.484 0.193 12.799 1.00 90.31 449 GLU A N 1
ATOM 3476 C CA . GLU A 1 449 ? 14.864 -0.027 14.196 1.00 90.31 449 GLU A CA 1
ATOM 3477 C C . GLU A 1 449 ? 14.502 1.202 15.038 1.00 90.31 449 GLU A C 1
ATOM 3479 O O . GLU A 1 449 ? 13.869 1.077 16.092 1.00 90.31 449 GLU A O 1
ATOM 3484 N N . ALA A 1 450 ? 14.783 2.405 14.527 1.00 90.88 450 ALA A N 1
ATOM 3485 C CA . ALA A 1 450 ? 14.314 3.657 15.115 1.00 90.88 450 ALA A CA 1
ATOM 3486 C C . ALA A 1 450 ? 12.778 3.757 15.114 1.00 90.88 450 ALA A C 1
ATOM 3488 O O . ALA A 1 450 ? 12.190 4.216 16.101 1.00 90.88 450 ALA A O 1
ATOM 3489 N N . ASN A 1 451 ? 12.105 3.294 14.053 1.00 93.88 451 ASN A N 1
ATOM 3490 C CA . ASN A 1 451 ? 10.643 3.297 13.973 1.00 93.88 451 ASN A CA 1
ATOM 3491 C C . ASN A 1 451 ? 10.012 2.373 15.027 1.00 93.88 451 ASN A C 1
ATOM 3493 O O . ASN A 1 451 ? 9.099 2.791 15.749 1.00 93.88 451 ASN A O 1
ATOM 3497 N N . ILE A 1 452 ? 10.512 1.139 15.155 1.00 92.94 452 ILE A N 1
ATOM 3498 C CA . ILE A 1 452 ? 10.051 0.165 16.155 1.00 92.94 452 ILE A CA 1
ATOM 3499 C C . ILE A 1 452 ? 10.313 0.699 17.569 1.00 92.94 452 ILE A C 1
ATOM 3501 O O . ILE A 1 452 ? 9.391 0.756 18.384 1.00 92.94 452 ILE A O 1
ATOM 3505 N N . MET A 1 453 ? 11.533 1.157 17.863 1.00 92.06 453 MET A N 1
ATOM 3506 C CA . MET A 1 453 ? 11.903 1.613 19.209 1.00 92.06 453 MET A CA 1
ATOM 3507 C C . MET A 1 453 ? 11.140 2.869 19.650 1.00 92.06 453 MET A C 1
ATOM 3509 O O . MET A 1 453 ? 10.666 2.917 20.788 1.00 92.06 453 MET A O 1
ATOM 3513 N N . SER A 1 454 ? 10.953 3.855 18.765 1.00 94.12 454 SER A N 1
ATOM 3514 C CA . SER A 1 454 ? 10.152 5.049 19.080 1.00 94.12 454 SER A CA 1
ATOM 3515 C C . SER A 1 454 ? 8.663 4.725 19.250 1.00 94.12 454 SER A C 1
ATOM 3517 O O . SER A 1 454 ? 8.030 5.249 20.166 1.00 94.12 454 SER A O 1
ATOM 3519 N N . SER A 1 455 ? 8.109 3.794 18.463 1.00 95.00 455 SER A N 1
ATOM 3520 C CA . SER A 1 455 ? 6.721 3.329 18.629 1.00 95.00 455 SER A CA 1
ATOM 3521 C C . SER A 1 455 ? 6.507 2.595 19.960 1.00 95.00 455 SER A C 1
ATOM 3523 O O . SER A 1 455 ? 5.542 2.880 20.670 1.00 95.00 455 SER A O 1
ATOM 3525 N N . LEU A 1 456 ? 7.425 1.699 20.346 1.00 93.25 456 LEU A N 1
ATOM 3526 C CA . LEU A 1 456 ? 7.388 1.001 21.639 1.00 93.25 456 LEU A CA 1
ATOM 3527 C C . LEU A 1 456 ? 7.532 1.970 22.825 1.00 93.25 456 LEU A C 1
ATOM 3529 O O . LEU A 1 456 ? 6.870 1.798 23.852 1.00 93.25 456 LEU A O 1
ATOM 3533 N N . LEU A 1 457 ? 8.368 3.005 22.688 1.00 93.31 457 LEU A N 1
ATOM 3534 C CA . LEU A 1 457 ? 8.505 4.068 23.683 1.00 93.31 457 LEU A CA 1
ATOM 3535 C C . LEU A 1 457 ? 7.207 4.880 23.806 1.00 93.31 457 LEU A C 1
ATOM 3537 O O . LEU A 1 457 ? 6.674 5.000 24.907 1.00 93.31 457 LEU A O 1
ATOM 3541 N N . ALA A 1 458 ? 6.656 5.371 22.693 1.00 94.56 458 ALA A N 1
ATOM 3542 C CA . ALA A 1 458 ? 5.409 6.135 22.673 1.00 94.56 458 ALA A CA 1
ATOM 3543 C C . ALA A 1 458 ? 4.230 5.356 23.283 1.00 94.56 458 ALA A C 1
ATOM 3545 O O . ALA A 1 458 ? 3.473 5.915 24.081 1.00 94.56 458 ALA A O 1
ATOM 3546 N N . LYS A 1 459 ? 4.115 4.053 22.983 1.00 94.00 459 LYS A N 1
ATOM 3547 C CA . LYS A 1 459 ? 3.110 3.158 23.578 1.00 94.00 459 LYS A CA 1
ATOM 3548 C C . LYS A 1 459 ? 3.243 3.096 25.103 1.00 94.00 459 LYS A C 1
ATOM 3550 O O . LYS A 1 459 ? 2.276 3.350 25.818 1.00 94.00 459 LYS A O 1
ATOM 3555 N N . ARG A 1 460 ? 4.459 2.852 25.611 1.00 91.81 460 ARG A N 1
ATOM 3556 C CA . ARG A 1 460 ? 4.757 2.790 27.057 1.00 91.81 460 ARG A CA 1
ATOM 3557 C C . ARG A 1 460 ? 4.589 4.122 27.789 1.00 91.81 460 ARG A C 1
ATOM 3559 O O . ARG A 1 460 ? 4.333 4.115 28.990 1.00 91.81 460 ARG A O 1
ATOM 3566 N N . LEU A 1 461 ? 4.728 5.248 27.090 1.00 92.56 461 LEU A N 1
ATOM 3567 C CA . LEU A 1 461 ? 4.455 6.586 27.627 1.00 92.56 461 LEU A CA 1
ATOM 3568 C C . LEU A 1 461 ? 2.968 6.994 27.509 1.00 92.56 461 LEU A C 1
ATOM 3570 O O . LEU A 1 461 ? 2.598 8.070 27.975 1.00 92.56 461 LEU A O 1
ATOM 3574 N N . GLY A 1 462 ? 2.107 6.135 26.949 1.00 91.12 462 GLY A N 1
ATOM 3575 C CA . GLY A 1 462 ? 0.647 6.262 27.009 1.00 91.12 462 GLY A CA 1
ATOM 3576 C C . GLY A 1 462 ? -0.061 6.666 25.713 1.00 91.12 462 GLY A C 1
ATOM 3577 O O . GLY A 1 462 ? -1.252 6.966 25.772 1.00 91.12 462 GLY A O 1
ATOM 3578 N N . ALA A 1 463 ? 0.607 6.675 24.553 1.00 94.12 463 ALA A N 1
ATOM 3579 C CA . ALA A 1 463 ? -0.080 6.890 23.275 1.00 94.12 463 ALA A CA 1
ATOM 3580 C C . ALA A 1 463 ? -1.142 5.794 23.042 1.00 94.12 463 ALA A C 1
ATOM 3582 O O . ALA A 1 463 ? -0.830 4.602 23.115 1.00 94.12 463 ALA A O 1
ATOM 3583 N N . ARG A 1 464 ? -2.397 6.180 22.750 1.00 90.75 464 ARG A N 1
ATOM 3584 C CA . ARG A 1 464 ? -3.528 5.228 22.649 1.00 90.75 464 ARG A CA 1
ATOM 3585 C C . ARG A 1 464 ? -3.261 4.155 21.579 1.00 90.75 464 ARG A C 1
ATOM 3587 O O . ARG A 1 464 ? -3.389 2.954 21.846 1.00 90.75 464 ARG A O 1
ATOM 3594 N N . LYS A 1 465 ? -2.855 4.587 20.381 1.00 91.06 465 LYS A N 1
ATOM 3595 C CA . LYS A 1 465 ? -2.468 3.734 19.249 1.00 91.06 465 LYS A CA 1
ATOM 3596 C C . LYS A 1 465 ? -1.114 4.139 18.677 1.00 91.06 465 LYS A C 1
ATOM 3598 O O . LYS A 1 465 ? -0.777 5.322 18.654 1.00 91.06 465 LYS A O 1
ATOM 3603 N N . VAL A 1 466 ? -0.362 3.157 18.182 1.00 93.62 466 VAL A N 1
ATOM 3604 C CA . VAL A 1 466 ? 0.891 3.377 17.449 1.00 93.62 466 VAL A CA 1
ATOM 3605 C C . VAL A 1 466 ? 0.872 2.623 16.117 1.00 93.62 466 VAL A C 1
ATOM 3607 O O . VAL A 1 466 ? 0.427 1.475 16.056 1.00 93.62 466 VAL A O 1
ATOM 3610 N N . MET A 1 467 ? 1.352 3.261 15.048 1.00 93.56 467 MET A N 1
ATOM 3611 C CA . MET A 1 467 ? 1.611 2.605 13.763 1.00 93.56 467 MET A CA 1
ATOM 3612 C C . MET A 1 467 ? 3.061 2.829 13.342 1.00 93.56 467 MET A C 1
ATOM 3614 O O . MET A 1 467 ? 3.613 3.917 13.521 1.00 93.56 467 MET A O 1
ATOM 3618 N N . THR A 1 468 ? 3.667 1.800 12.762 1.00 93.69 468 THR A N 1
ATOM 3619 C CA . THR A 1 468 ? 5.110 1.751 12.513 1.00 93.69 468 THR A CA 1
ATOM 3620 C C . THR A 1 468 ? 5.381 1.434 11.048 1.00 93.69 468 THR A C 1
ATOM 3622 O O . THR A 1 468 ? 4.904 0.423 10.531 1.00 93.69 468 THR A O 1
ATOM 3625 N N . LEU A 1 469 ? 6.151 2.285 10.372 1.00 92.62 469 LEU A N 1
ATOM 3626 C CA . LEU A 1 469 ? 6.652 2.018 9.030 1.00 92.62 469 LEU A CA 1
ATOM 3627 C C . LEU A 1 469 ? 7.810 1.020 9.116 1.00 92.62 469 LEU A C 1
ATOM 3629 O O . LEU A 1 469 ? 8.774 1.251 9.846 1.00 92.62 469 LEU A O 1
ATOM 3633 N N . ILE A 1 470 ? 7.706 -0.085 8.383 1.00 89.88 470 ILE A N 1
ATOM 3634 C CA . ILE A 1 470 ? 8.706 -1.154 8.370 1.00 89.88 470 ILE A CA 1
ATOM 3635 C C . ILE A 1 470 ? 9.008 -1.518 6.915 1.00 89.88 470 ILE A C 1
ATOM 3637 O O . ILE A 1 470 ? 8.174 -2.072 6.194 1.00 89.88 470 ILE A O 1
ATOM 3641 N N . ASN A 1 471 ? 10.211 -1.184 6.463 1.00 82.88 471 ASN A N 1
ATOM 3642 C CA . ASN A 1 471 ? 10.679 -1.455 5.114 1.00 82.88 471 ASN A CA 1
ATOM 3643 C C . ASN A 1 471 ? 10.946 -2.950 4.910 1.00 82.88 471 ASN A C 1
ATOM 3645 O O . ASN A 1 471 ? 10.547 -3.480 3.876 1.00 82.88 471 ASN A O 1
ATOM 3649 N N . ASN A 1 472 ? 11.565 -3.629 5.880 1.00 78.75 472 ASN A N 1
ATOM 3650 C CA . ASN A 1 472 ? 11.844 -5.063 5.833 1.00 78.75 472 ASN A CA 1
ATOM 3651 C C . ASN A 1 472 ? 10.588 -5.897 6.181 1.00 78.75 472 ASN A C 1
ATOM 3653 O O . ASN A 1 472 ? 10.192 -5.936 7.351 1.00 78.75 472 ASN A O 1
ATOM 3657 N N . PRO A 1 473 ? 9.970 -6.626 5.228 1.00 72.69 473 PRO A N 1
ATOM 3658 C CA . PRO A 1 473 ? 8.755 -7.393 5.504 1.00 72.69 473 PRO A CA 1
ATOM 3659 C C . PRO A 1 473 ? 8.946 -8.474 6.582 1.00 72.69 473 PRO A C 1
ATOM 3661 O O . PRO A 1 473 ? 7.997 -8.771 7.301 1.00 72.69 473 PRO A O 1
ATOM 3664 N N . ALA A 1 474 ? 10.161 -9.004 6.779 1.00 74.75 474 ALA A N 1
ATOM 3665 C CA . ALA A 1 474 ? 10.432 -10.012 7.810 1.00 74.75 474 ALA A CA 1
ATOM 3666 C C . ALA A 1 474 ? 10.262 -9.491 9.253 1.00 74.75 474 ALA A C 1
ATOM 3668 O O . ALA A 1 474 ? 10.089 -10.284 10.177 1.00 74.75 474 ALA A O 1
ATOM 3669 N N . TYR A 1 475 ? 10.299 -8.171 9.467 1.00 78.88 475 TYR A N 1
ATOM 3670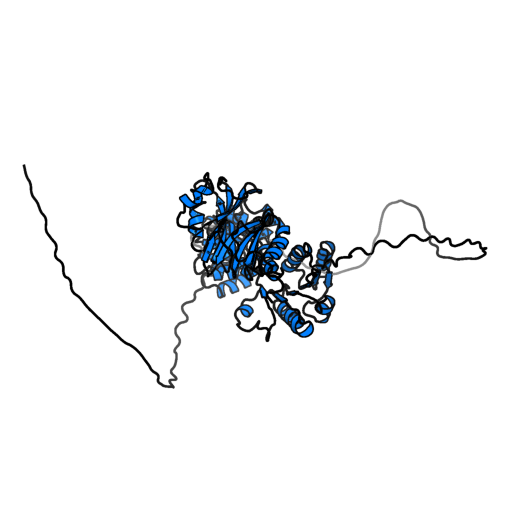 C CA . TYR A 1 475 ? 10.075 -7.561 10.782 1.00 78.88 475 TYR A CA 1
ATOM 3671 C C . TYR A 1 475 ? 8.593 -7.248 11.049 1.00 78.88 475 TYR A C 1
ATOM 3673 O O . TYR A 1 475 ? 8.201 -7.137 12.209 1.00 78.88 475 TYR A O 1
ATOM 3681 N N . VAL A 1 476 ? 7.749 -7.165 10.012 1.00 76.56 476 VAL A N 1
ATOM 3682 C CA . VAL A 1 476 ? 6.298 -6.917 10.142 1.00 76.56 476 VAL A CA 1
ATOM 3683 C C . VAL A 1 476 ? 5.643 -8.005 11.000 1.00 76.56 476 VAL A C 1
ATOM 3685 O O . VAL A 1 476 ? 4.953 -7.697 11.973 1.00 76.56 476 VAL A O 1
ATOM 3688 N N . ASP A 1 477 ? 5.939 -9.271 10.699 1.00 69.12 477 ASP A N 1
ATOM 3689 C CA . ASP A 1 477 ? 5.364 -10.440 11.378 1.00 69.12 477 ASP A CA 1
ATOM 3690 C C . ASP A 1 477 ? 5.831 -10.622 12.830 1.00 69.12 477 ASP A C 1
ATOM 3692 O O . ASP A 1 477 ? 5.124 -11.238 13.626 1.00 69.12 477 ASP A O 1
ATOM 3696 N N . LEU A 1 478 ? 7.002 -10.083 13.186 1.00 72.69 478 LEU A N 1
ATOM 3697 C CA . LEU A 1 478 ? 7.553 -10.141 14.546 1.00 72.69 478 LEU A CA 1
ATOM 3698 C C . LEU A 1 478 ? 6.998 -9.045 15.468 1.00 72.69 478 LEU A C 1
ATOM 3700 O O . LEU A 1 478 ? 7.107 -9.156 16.688 1.00 72.69 478 LEU A O 1
ATOM 3704 N N . VAL A 1 479 ? 6.454 -7.971 14.890 1.00 76.88 479 VAL A N 1
ATOM 3705 C CA . VAL A 1 479 ? 6.146 -6.719 15.598 1.00 76.88 479 VAL A CA 1
ATOM 3706 C C . VAL A 1 479 ? 4.641 -6.449 15.686 1.00 76.88 479 VAL A C 1
ATOM 3708 O O . VAL A 1 479 ? 4.163 -5.948 16.707 1.00 76.88 479 VAL A O 1
ATOM 3711 N N . GLN A 1 480 ? 3.880 -6.773 14.638 1.00 71.56 480 GLN A N 1
ATOM 3712 C CA . GLN A 1 480 ? 2.453 -6.465 14.569 1.00 71.56 480 GLN A CA 1
ATOM 3713 C C . GLN A 1 480 ? 1.618 -7.328 15.529 1.00 71.56 480 GLN A C 1
ATOM 3715 O O . GLN A 1 480 ? 1.718 -8.553 15.538 1.00 71.56 480 GLN A O 1
ATOM 3720 N N . GLY A 1 481 ? 0.731 -6.685 16.295 1.00 65.00 481 GLY A N 1
ATOM 3721 C CA . GLY A 1 481 ? -0.209 -7.361 17.199 1.00 65.00 481 GLY A CA 1
ATOM 3722 C C . GLY A 1 481 ? 0.304 -7.559 18.630 1.00 65.00 481 GLY A C 1
ATOM 3723 O O . GLY A 1 481 ? -0.444 -8.051 19.474 1.00 65.00 481 GLY A O 1
ATOM 3724 N N . GLY A 1 482 ? 1.545 -7.147 18.909 1.00 74.81 482 GLY A N 1
ATOM 3725 C CA . GLY A 1 482 ? 2.048 -6.916 20.264 1.00 74.81 482 GLY A CA 1
ATOM 3726 C C . GLY A 1 482 ? 1.711 -5.502 20.754 1.00 74.81 482 GLY A C 1
ATOM 3727 O O . GLY A 1 482 ? 0.590 -5.023 20.610 1.00 74.81 482 GLY A O 1
ATOM 3728 N N . GLU A 1 483 ? 2.709 -4.808 21.304 1.00 83.44 483 GLU A N 1
ATOM 3729 C CA . GLU A 1 483 ? 2.605 -3.393 21.712 1.00 83.44 483 GLU A CA 1
ATOM 3730 C C . GLU A 1 483 ? 2.405 -2.434 20.517 1.00 83.44 483 GLU A C 1
ATOM 3732 O O . GLU A 1 483 ? 1.884 -1.332 20.687 1.00 83.44 483 GLU A O 1
ATOM 3737 N N . ILE A 1 484 ? 2.801 -2.846 19.305 1.00 88.75 484 ILE A N 1
ATOM 3738 C CA . ILE A 1 484 ? 2.596 -2.089 18.065 1.00 88.75 484 ILE A CA 1
ATOM 3739 C C . ILE A 1 484 ? 1.300 -2.553 17.389 1.00 88.75 484 ILE A C 1
ATOM 3741 O O . ILE A 1 484 ? 1.168 -3.706 16.969 1.00 88.75 484 ILE A O 1
ATOM 3745 N N . ASP A 1 485 ? 0.326 -1.639 17.300 1.00 86.19 485 ASP A N 1
ATOM 3746 C CA . ASP A 1 485 ? -1.035 -1.957 16.856 1.00 86.19 485 ASP A CA 1
ATOM 3747 C C . ASP A 1 485 ? -1.110 -2.252 15.348 1.00 86.19 485 ASP A C 1
ATOM 3749 O O . ASP A 1 485 ? -1.856 -3.141 14.939 1.00 86.19 485 ASP A O 1
ATOM 3753 N N . VAL A 1 486 ? -0.349 -1.518 14.523 1.00 87.19 486 VAL A N 1
ATOM 3754 C CA . VAL A 1 486 ? -0.282 -1.717 13.063 1.00 87.19 486 VAL A CA 1
ATOM 3755 C C . VAL A 1 486 ? 1.148 -1.525 12.558 1.00 87.19 486 VAL A C 1
ATOM 3757 O O . VAL A 1 486 ? 1.785 -0.511 12.840 1.00 87.19 486 VAL A O 1
ATOM 3760 N N . ALA A 1 487 ? 1.633 -2.464 11.749 1.00 88.12 487 ALA A N 1
ATOM 3761 C CA . ALA A 1 487 ? 2.845 -2.298 10.954 1.00 88.12 487 ALA A CA 1
ATOM 3762 C C . ALA A 1 487 ? 2.472 -2.015 9.489 1.00 88.12 487 ALA A C 1
ATOM 3764 O O . ALA A 1 487 ? 1.516 -2.581 8.959 1.00 88.12 487 ALA A O 1
ATOM 3765 N N . VAL A 1 488 ? 3.215 -1.127 8.827 1.00 86.06 488 VAL A N 1
ATOM 3766 C CA . VAL A 1 488 ? 2.955 -0.699 7.445 1.00 86.06 488 VAL A CA 1
ATOM 3767 C C . VAL A 1 488 ? 4.221 -0.874 6.618 1.00 86.06 488 VAL A C 1
ATOM 3769 O O . VAL A 1 488 ? 5.229 -0.231 6.898 1.00 86.06 488 VAL A O 1
ATOM 3772 N N . SER A 1 489 ? 4.172 -1.706 5.572 1.00 83.50 489 SER A N 1
ATOM 3773 C CA . SER A 1 489 ? 5.305 -1.887 4.658 1.00 83.50 489 SER A CA 1
ATOM 3774 C C . SER A 1 489 ? 5.088 -1.183 3.315 1.00 83.50 489 SER A C 1
ATOM 3776 O O . SER A 1 489 ? 4.165 -1.554 2.579 1.00 83.50 489 SER A O 1
ATOM 3778 N N . PRO A 1 490 ? 5.962 -0.225 2.932 1.00 78.88 490 PRO A N 1
ATOM 3779 C CA . PRO A 1 490 ? 5.958 0.370 1.597 1.00 78.88 490 PRO A CA 1
ATOM 3780 C C . PRO A 1 490 ? 6.086 -0.649 0.469 1.00 78.88 490 PRO A C 1
ATOM 3782 O O . PRO A 1 490 ? 5.513 -0.450 -0.602 1.00 78.88 490 PRO A O 1
ATOM 3785 N N . GLN A 1 491 ? 6.827 -1.737 0.702 1.00 73.12 491 GLN A N 1
ATOM 3786 C CA . GLN A 1 491 ? 7.071 -2.757 -0.312 1.00 73.12 491 GLN A CA 1
ATOM 3787 C C . GLN A 1 491 ? 5.761 -3.455 -0.674 1.00 73.12 491 GLN A C 1
ATOM 3789 O O . GLN A 1 491 ? 5.315 -3.361 -1.814 1.00 73.12 491 GLN A O 1
ATOM 3794 N N . LEU A 1 492 ? 5.087 -4.053 0.314 1.00 71.12 492 LEU A N 1
ATOM 3795 C CA . LEU A 1 492 ? 3.824 -4.771 0.116 1.00 71.12 492 LEU A CA 1
ATOM 3796 C C . LEU A 1 492 ? 2.726 -3.870 -0.476 1.00 71.12 492 LEU A C 1
ATOM 3798 O O . LEU A 1 492 ? 2.002 -4.299 -1.374 1.00 71.12 492 LEU A O 1
ATOM 3802 N N . ALA A 1 493 ? 2.640 -2.613 -0.024 1.00 71.38 493 ALA A N 1
ATOM 3803 C CA . ALA A 1 493 ? 1.683 -1.641 -0.551 1.00 71.38 493 ALA A CA 1
ATOM 3804 C C . ALA A 1 493 ? 1.928 -1.313 -2.038 1.00 71.38 493 ALA A C 1
ATOM 3806 O O . ALA A 1 493 ? 0.982 -1.240 -2.817 1.00 71.38 493 ALA A O 1
ATOM 3807 N N . THR A 1 494 ? 3.192 -1.156 -2.447 1.00 71.06 494 THR A N 1
ATOM 3808 C CA . THR A 1 494 ? 3.562 -0.827 -3.837 1.00 71.06 494 THR A CA 1
ATOM 3809 C C . THR A 1 494 ? 3.472 -2.041 -4.765 1.00 71.06 494 THR A C 1
ATOM 3811 O O . THR A 1 494 ? 3.071 -1.912 -5.921 1.00 71.06 494 THR A O 1
ATOM 3814 N N . ILE A 1 495 ? 3.843 -3.226 -4.269 1.00 71.88 495 ILE A N 1
ATOM 3815 C CA . ILE A 1 495 ? 3.873 -4.473 -5.044 1.00 71.88 495 ILE A CA 1
ATOM 3816 C C . ILE A 1 495 ? 2.471 -4.856 -5.527 1.00 71.88 495 ILE A C 1
ATOM 3818 O O . ILE A 1 495 ? 2.346 -5.281 -6.669 1.00 71.88 495 ILE A O 1
ATOM 3822 N N . GLY A 1 496 ? 1.417 -4.649 -4.729 1.00 67.00 496 GLY A N 1
ATOM 3823 C CA . GLY A 1 496 ? 0.039 -4.916 -5.168 1.00 67.00 496 GLY A CA 1
ATOM 3824 C C . GLY A 1 496 ? -0.355 -4.138 -6.432 1.00 67.00 496 GLY A C 1
ATOM 3825 O O . GLY A 1 496 ? -0.837 -4.721 -7.402 1.00 67.00 496 GLY A O 1
ATOM 3826 N N . THR A 1 497 ? -0.056 -2.834 -6.464 1.00 69.62 497 THR A N 1
ATOM 3827 C CA . THR A 1 497 ? -0.290 -1.972 -7.637 1.00 69.62 497 THR A CA 1
ATOM 3828 C C . THR A 1 497 ? 0.621 -2.336 -8.814 1.00 69.62 497 THR A C 1
ATOM 3830 O O . THR A 1 497 ? 0.159 -2.396 -9.949 1.00 69.62 497 THR A O 1
ATOM 3833 N N . LEU A 1 498 ? 1.904 -2.631 -8.568 1.00 73.56 498 LEU A N 1
ATOM 3834 C CA . LEU A 1 498 ? 2.828 -3.081 -9.617 1.00 73.56 498 LEU A CA 1
ATOM 3835 C C . LEU A 1 498 ? 2.369 -4.396 -10.266 1.00 73.56 498 LEU A C 1
ATOM 3837 O O . LEU A 1 498 ? 2.327 -4.484 -11.490 1.00 73.56 498 LEU A O 1
ATOM 3841 N N . LEU A 1 499 ? 2.007 -5.407 -9.471 1.00 69.56 499 LEU A N 1
ATOM 3842 C CA . LEU A 1 499 ? 1.601 -6.722 -9.975 1.00 69.56 499 LEU A CA 1
ATOM 3843 C C . LEU A 1 499 ? 0.301 -6.666 -10.781 1.00 69.56 499 LEU A C 1
ATOM 3845 O O . LEU A 1 499 ? 0.195 -7.396 -11.765 1.00 69.56 499 LEU A O 1
ATOM 3849 N N . ALA A 1 500 ? -0.643 -5.792 -10.418 1.00 68.12 500 ALA A N 1
ATOM 3850 C CA . ALA A 1 500 ? -1.857 -5.570 -11.204 1.00 68.12 500 ALA A CA 1
ATOM 3851 C C . ALA A 1 500 ? -1.538 -5.095 -12.634 1.00 68.12 500 ALA A C 1
ATOM 3853 O O . ALA A 1 500 ? -2.082 -5.628 -13.593 1.00 68.12 500 ALA A O 1
ATOM 3854 N N . HIS A 1 501 ? -0.583 -4.173 -12.800 1.00 70.19 501 HIS A N 1
ATOM 3855 C CA . HIS A 1 501 ? -0.158 -3.715 -14.129 1.00 70.19 501 HIS A CA 1
ATOM 3856 C C . HIS A 1 501 ? 0.767 -4.695 -14.873 1.00 70.19 501 HIS A C 1
ATOM 3858 O O . HIS A 1 501 ? 0.875 -4.609 -16.095 1.00 70.19 501 HIS A O 1
ATOM 3864 N N . VAL A 1 502 ? 1.451 -5.606 -14.166 1.00 65.25 502 VAL A N 1
ATOM 3865 C CA . VAL A 1 502 ? 2.358 -6.602 -14.770 1.00 65.25 502 VAL A CA 1
ATOM 3866 C C . VAL A 1 502 ? 1.620 -7.857 -15.256 1.00 65.25 502 VAL A C 1
ATOM 3868 O O . VAL A 1 502 ? 1.982 -8.413 -16.298 1.00 65.25 502 VAL A O 1
ATOM 3871 N N . ARG A 1 503 ? 0.603 -8.332 -14.524 1.00 64.88 503 ARG A N 1
ATOM 3872 C CA . ARG A 1 503 ? -0.139 -9.555 -14.875 1.00 64.88 503 ARG A CA 1
ATOM 3873 C C . ARG A 1 503 ? -1.044 -9.318 -16.091 1.00 64.88 503 ARG A C 1
ATOM 3875 O O . ARG A 1 503 ? -1.746 -8.320 -16.191 1.00 64.88 503 ARG A O 1
ATOM 3882 N N . ARG A 1 504 ? -1.018 -10.250 -17.053 1.00 53.06 504 ARG A N 1
ATOM 3883 C CA . ARG A 1 504 ? -1.764 -10.148 -18.322 1.00 53.06 504 ARG A CA 1
ATOM 3884 C C . ARG A 1 504 ? -3.194 -10.675 -18.186 1.00 53.06 504 ARG A C 1
ATOM 3886 O O . ARG A 1 504 ? -3.446 -11.863 -18.393 1.00 53.06 504 ARG A O 1
ATOM 3893 N N . GLY A 1 505 ? -4.127 -9.770 -17.932 1.00 54.66 505 GLY A N 1
ATOM 3894 C CA . GLY A 1 505 ? -5.564 -10.023 -17.952 1.00 54.66 505 GLY A CA 1
ATOM 3895 C C . GLY A 1 505 ? -6.323 -8.823 -17.405 1.00 54.66 505 GLY A C 1
ATOM 3896 O O . GLY A 1 505 ? -5.719 -7.804 -17.083 1.00 54.66 505 GLY A O 1
ATOM 3897 N N . ASP A 1 506 ? -7.631 -8.970 -17.248 1.00 60.78 506 ASP A N 1
ATOM 3898 C CA . ASP A 1 506 ? -8.541 -7.885 -16.861 1.00 60.78 506 ASP A CA 1
ATOM 3899 C C . ASP A 1 506 ? -8.496 -7.588 -15.339 1.00 60.78 506 ASP A C 1
ATOM 3901 O O . ASP A 1 506 ? -9.481 -7.167 -14.736 1.00 60.78 506 ASP A O 1
ATOM 3905 N N . ILE A 1 507 ? -7.354 -7.864 -14.692 1.00 68.31 507 ILE A N 1
ATOM 3906 C CA . ILE A 1 507 ? -7.116 -7.696 -13.252 1.00 68.31 507 ILE A CA 1
ATOM 3907 C C . ILE A 1 507 ? -6.772 -6.231 -12.967 1.00 68.31 507 ILE A C 1
ATOM 3909 O O . ILE A 1 507 ? -5.751 -5.720 -13.419 1.00 68.31 507 ILE A O 1
ATOM 3913 N N . VAL A 1 508 ? -7.612 -5.569 -12.173 1.00 62.88 508 VAL A N 1
ATOM 3914 C CA . VAL A 1 508 ? -7.483 -4.147 -11.813 1.00 62.88 508 VAL A CA 1
ATOM 3915 C C . VAL A 1 508 ? -6.611 -3.962 -10.573 1.00 62.88 508 VAL A C 1
ATOM 3917 O O . VAL A 1 508 ? -5.840 -3.008 -10.487 1.00 62.88 508 VAL A O 1
ATOM 3920 N N . SER A 1 509 ? -6.716 -4.872 -9.602 1.00 66.06 509 SER A N 1
ATOM 3921 C CA . SER A 1 509 ? -5.978 -4.783 -8.342 1.00 66.06 509 SER A CA 1
ATOM 3922 C C . SER A 1 509 ? -5.682 -6.160 -7.739 1.00 66.06 509 SER A C 1
ATOM 3924 O O . SER A 1 509 ? -6.422 -7.128 -7.933 1.00 66.06 509 SER A O 1
ATOM 3926 N N . VAL A 1 510 ? -4.566 -6.252 -7.009 1.00 69.81 510 VAL A N 1
ATOM 3927 C CA . VAL A 1 510 ? -4.134 -7.443 -6.263 1.00 69.81 510 VAL A CA 1
ATOM 3928 C C . VAL A 1 510 ? -3.650 -7.001 -4.887 1.00 69.81 510 VAL A C 1
ATOM 3930 O O . VAL A 1 510 ? -2.712 -6.213 -4.770 1.00 69.81 510 VAL A O 1
ATOM 3933 N N . HIS A 1 511 ? -4.254 -7.538 -3.832 1.00 73.00 511 HIS A N 1
ATOM 3934 C CA . HIS A 1 511 ? -3.951 -7.179 -2.452 1.00 73.00 511 HIS A CA 1
ATOM 3935 C C . HIS A 1 511 ? -3.720 -8.425 -1.595 1.00 73.00 511 HIS A C 1
ATOM 3937 O O . HIS A 1 511 ? -4.608 -9.253 -1.406 1.00 73.00 511 HIS A O 1
ATOM 3943 N N . SER A 1 512 ? -2.515 -8.549 -1.030 1.00 70.19 512 SER A N 1
ATOM 3944 C CA . SER A 1 512 ? -2.221 -9.599 -0.048 1.00 70.19 512 SER A CA 1
ATOM 3945 C C . SER A 1 512 ? -3.001 -9.356 1.244 1.00 70.19 512 SER A C 1
ATOM 3947 O O . SER A 1 512 ? -2.850 -8.317 1.894 1.00 70.19 512 SER A O 1
ATOM 3949 N N . LEU A 1 513 ? -3.804 -10.342 1.638 1.00 71.75 513 LEU A N 1
ATOM 3950 C CA . LEU A 1 513 ? -4.439 -10.390 2.948 1.00 71.75 513 LEU A CA 1
ATOM 3951 C C . LEU A 1 513 ? -3.494 -11.088 3.926 1.00 71.75 513 LEU A C 1
ATOM 3953 O O . LEU A 1 513 ? -2.843 -12.069 3.563 1.00 71.75 513 LEU A O 1
ATOM 3957 N N . ARG A 1 514 ? -3.419 -10.559 5.152 1.00 61.03 514 ARG A N 1
ATOM 3958 C CA . ARG A 1 514 ? -2.781 -11.147 6.345 1.00 61.03 514 ARG A CA 1
ATOM 3959 C C . ARG A 1 514 ? -1.608 -12.107 6.059 1.00 61.03 514 ARG A C 1
ATOM 3961 O O . ARG A 1 514 ? -1.779 -13.321 5.956 1.00 61.03 514 ARG A O 1
ATOM 3968 N N . ARG A 1 515 ? -0.398 -11.545 5.945 1.00 60.38 515 ARG A N 1
ATOM 3969 C CA . ARG A 1 515 ? 0.865 -12.266 5.654 1.00 60.38 515 ARG A CA 1
ATOM 3970 C C . ARG A 1 515 ? 0.908 -12.996 4.299 1.00 60.38 515 ARG A C 1
ATOM 3972 O O . ARG A 1 515 ? 1.748 -13.861 4.080 1.00 60.38 515 ARG A O 1
ATOM 3979 N N . GLY A 1 516 ? 0.001 -12.667 3.376 1.00 59.56 516 GLY A N 1
ATOM 3980 C CA . GLY A 1 516 ? -0.090 -13.315 2.065 1.00 59.56 516 GLY A CA 1
ATOM 3981 C C . GLY A 1 516 ? -0.663 -14.735 2.105 1.00 59.56 516 GLY A C 1
ATOM 3982 O O . GLY A 1 516 ? -0.538 -15.448 1.110 1.00 59.56 516 GLY A O 1
ATOM 3983 N N . ALA A 1 517 ? -1.290 -15.130 3.223 1.00 60.62 517 ALA A N 1
ATOM 3984 C CA . ALA A 1 517 ? -2.002 -16.403 3.382 1.00 60.62 517 ALA A CA 1
ATOM 3985 C C . ALA A 1 517 ? -3.335 -16.453 2.605 1.00 60.62 517 ALA A C 1
ATOM 3987 O O . ALA A 1 517 ? -3.932 -17.517 2.466 1.00 60.62 517 ALA A O 1
ATOM 3988 N N . ALA A 1 518 ? -3.781 -15.306 2.089 1.00 70.88 518 ALA A N 1
ATOM 3989 C CA . ALA A 1 518 ? -4.740 -15.197 1.001 1.00 70.88 518 ALA A CA 1
ATOM 3990 C C . ALA A 1 518 ? -4.409 -13.961 0.143 1.00 70.88 518 ALA A C 1
ATOM 3992 O O . ALA A 1 518 ? -3.762 -13.021 0.613 1.00 70.88 518 ALA A O 1
ATOM 3993 N N . GLU A 1 519 ? -4.881 -13.929 -1.101 1.00 77.56 519 GLU A N 1
ATOM 3994 C CA . GLU A 1 519 ? -4.923 -12.713 -1.924 1.00 77.56 519 GLU A CA 1
ATOM 3995 C C . GLU A 1 519 ? -6.378 -12.345 -2.225 1.00 77.56 519 GLU A C 1
ATOM 3997 O O . GLU A 1 519 ? -7.211 -13.210 -2.498 1.00 77.56 519 GLU A O 1
ATOM 4002 N N . ALA A 1 520 ? -6.681 -11.051 -2.157 1.00 82.56 520 ALA A N 1
ATOM 4003 C CA . ALA A 1 520 ? -7.893 -10.470 -2.706 1.00 82.56 520 ALA A CA 1
ATOM 4004 C C . ALA A 1 520 ? -7.554 -9.836 -4.057 1.00 82.56 520 ALA A C 1
ATOM 4006 O O . ALA A 1 520 ? -6.580 -9.086 -4.149 1.00 82.56 520 ALA A O 1
ATOM 4007 N N . ILE A 1 521 ? -8.336 -10.132 -5.089 1.00 84.06 521 ILE A N 1
ATOM 4008 C CA . ILE A 1 521 ? -8.152 -9.583 -6.435 1.00 84.06 521 ILE A CA 1
ATOM 4009 C C . ILE A 1 521 ? -9.446 -8.957 -6.941 1.00 84.06 521 ILE A C 1
ATOM 4011 O O . ILE A 1 521 ? -10.542 -9.389 -6.584 1.00 84.06 521 ILE A O 1
ATOM 4015 N N . GLU A 1 522 ? -9.295 -7.972 -7.810 1.00 86.19 522 GLU A N 1
ATOM 4016 C CA . GLU A 1 522 ? -10.372 -7.355 -8.576 1.00 86.19 522 GLU A CA 1
ATOM 4017 C C . GLU A 1 522 ? -10.145 -7.665 -10.051 1.00 86.19 522 GLU A C 1
ATOM 4019 O O . GLU A 1 522 ? -9.059 -7.403 -10.570 1.00 86.19 522 GLU A O 1
ATOM 4024 N N . ILE A 1 523 ? -11.145 -8.235 -10.720 1.00 87.12 523 ILE A N 1
ATOM 4025 C CA . ILE A 1 523 ? -11.063 -8.620 -12.130 1.00 87.12 523 ILE A CA 1
ATOM 4026 C C . ILE A 1 523 ? -12.339 -8.205 -12.863 1.00 87.12 523 ILE A C 1
ATOM 4028 O O . ILE A 1 523 ? -13.443 -8.486 -12.397 1.00 87.12 523 ILE A O 1
ATOM 4032 N N . VAL A 1 524 ? -12.207 -7.512 -13.995 1.00 86.25 524 VAL A N 1
ATOM 4033 C CA . VAL A 1 524 ? -13.363 -7.093 -14.797 1.00 86.25 524 VAL A CA 1
ATOM 4034 C C . VAL A 1 524 ? -13.839 -8.260 -15.654 1.00 86.25 524 VAL A C 1
ATOM 4036 O O . VAL A 1 524 ? -13.061 -8.901 -16.359 1.00 86.25 524 VAL A O 1
ATOM 4039 N N . ALA A 1 525 ? -15.135 -8.547 -15.619 1.00 87.25 525 ALA A N 1
ATOM 4040 C CA . ALA A 1 525 ? -15.748 -9.530 -16.496 1.00 87.25 525 ALA A CA 1
ATOM 4041 C C . ALA A 1 525 ? -15.962 -8.921 -17.891 1.00 87.25 525 ALA A C 1
ATOM 4043 O O . ALA A 1 525 ? -16.920 -8.186 -18.124 1.00 87.25 525 ALA A O 1
ATOM 4044 N N . HIS A 1 526 ? -15.068 -9.209 -18.836 1.00 83.69 526 HIS A N 1
ATOM 4045 C CA . HIS A 1 526 ? -15.235 -8.812 -20.235 1.00 83.69 526 HIS A CA 1
ATOM 4046 C C . HIS A 1 526 ? -15.957 -9.883 -21.076 1.00 83.69 526 HIS A C 1
ATOM 4048 O O . HIS A 1 526 ? -15.961 -11.078 -20.753 1.00 83.69 526 HIS A O 1
ATOM 4054 N N . GLY A 1 527 ? -16.540 -9.433 -22.192 1.00 82.19 527 GLY A N 1
ATOM 4055 C CA . GLY A 1 527 ? -17.147 -10.265 -23.232 1.00 82.19 527 GLY A CA 1
ATOM 4056 C C . GLY A 1 527 ? -18.629 -10.594 -23.042 1.00 82.19 527 GLY A C 1
ATOM 4057 O O . GLY A 1 527 ? -19.227 -10.369 -21.998 1.00 82.19 527 GLY A O 1
ATOM 4058 N N . ASP A 1 528 ? -19.220 -11.178 -24.081 1.00 82.31 528 ASP A N 1
ATOM 4059 C CA . ASP A 1 528 ? -20.608 -11.640 -24.104 1.00 82.31 528 ASP A CA 1
ATOM 4060 C C . ASP A 1 528 ? -20.752 -13.032 -23.461 1.00 82.31 528 ASP A C 1
ATOM 4062 O O . ASP A 1 528 ? -19.778 -13.791 -23.431 1.00 82.31 528 ASP A O 1
ATOM 4066 N N . PRO A 1 529 ? -21.976 -13.492 -23.128 1.00 80.25 529 PRO A N 1
ATOM 4067 C CA . PRO A 1 529 ? -22.243 -14.878 -22.710 1.00 80.25 529 PRO A CA 1
ATOM 4068 C C . PRO A 1 529 ? -21.835 -15.985 -23.709 1.00 80.25 529 PRO A C 1
ATOM 4070 O O . PRO A 1 529 ? -21.984 -17.171 -23.417 1.00 80.25 529 PRO A O 1
ATOM 4073 N N . LYS A 1 530 ? -21.356 -15.615 -24.908 1.00 79.19 530 LYS A N 1
ATOM 4074 C CA . LYS A 1 530 ? -20.809 -16.519 -25.938 1.00 79.19 530 LYS A CA 1
ATOM 4075 C C . LYS A 1 530 ? -19.277 -16.514 -26.011 1.00 79.19 530 LYS A C 1
ATOM 4077 O O . LYS A 1 530 ? -18.704 -17.517 -26.428 1.00 79.19 530 LYS A O 1
ATOM 4082 N N . SER A 1 531 ? -18.624 -15.402 -25.663 1.00 82.25 531 SER A N 1
ATOM 4083 C CA . SER A 1 531 ? -17.162 -15.234 -25.726 1.00 82.25 531 SER A CA 1
ATOM 4084 C C . SER A 1 531 ? -16.495 -15.318 -24.350 1.00 82.25 531 SER A C 1
ATOM 4086 O O . SER A 1 531 ? -15.331 -15.707 -24.267 1.00 82.25 531 SER A O 1
ATOM 4088 N N . SER A 1 532 ? -17.234 -15.028 -23.278 1.00 84.19 532 SER A N 1
ATOM 4089 C CA . SER A 1 532 ? -16.824 -15.172 -21.882 1.00 84.19 532 SER A CA 1
ATOM 4090 C C . SER A 1 532 ? -17.283 -16.507 -21.280 1.00 84.19 532 SER A C 1
ATOM 4092 O O . SER A 1 532 ? -18.251 -17.125 -21.732 1.00 84.19 532 SER A O 1
ATOM 4094 N N . LYS A 1 533 ? -16.604 -16.965 -20.222 1.00 83.56 533 LYS A N 1
ATOM 4095 C CA . LYS A 1 533 ? -17.014 -18.148 -19.432 1.00 83.56 533 LYS A CA 1
ATOM 4096 C C . LYS A 1 533 ? -17.764 -17.775 -18.154 1.00 83.56 533 LYS A C 1
ATOM 4098 O O . LYS A 1 533 ? -18.282 -18.677 -17.499 1.00 83.56 533 LYS A O 1
ATOM 4103 N N . VAL A 1 534 ? -17.796 -16.488 -17.805 1.00 86.81 534 VAL A N 1
ATOM 4104 C CA . VAL A 1 534 ? -18.380 -15.968 -16.558 1.00 86.81 534 VAL A CA 1
ATOM 4105 C C . VAL A 1 534 ? -19.599 -15.081 -16.813 1.00 86.81 534 VAL A C 1
ATOM 4107 O O . VAL A 1 534 ? -20.599 -15.232 -16.117 1.00 86.81 534 VAL A O 1
ATOM 4110 N N . VAL A 1 535 ? -19.565 -14.229 -17.846 1.00 89.06 535 VAL A N 1
ATOM 4111 C CA . VAL A 1 535 ? -20.690 -13.343 -18.186 1.00 89.06 535 VAL A CA 1
ATOM 4112 C C . VAL A 1 535 ? -21.927 -14.159 -18.582 1.00 89.06 535 VAL A C 1
ATOM 4114 O O . VAL A 1 535 ? -21.838 -15.152 -19.307 1.00 89.06 535 VAL A O 1
ATOM 4117 N N . GLY A 1 536 ? -23.094 -13.743 -18.089 1.00 87.12 536 GLY A N 1
ATOM 4118 C CA . GLY A 1 536 ? -24.381 -14.409 -18.281 1.00 87.12 536 GLY A CA 1
ATOM 4119 C C . GLY A 1 536 ? -24.610 -15.642 -17.401 1.00 87.12 536 GLY A C 1
ATOM 4120 O O . GLY A 1 536 ? -25.545 -16.395 -17.669 1.00 87.12 536 GLY A O 1
ATOM 4121 N N . ARG A 1 537 ? -23.779 -15.884 -16.375 1.00 89.69 537 ARG A N 1
ATOM 4122 C CA . ARG A 1 537 ? -23.915 -17.027 -15.450 1.00 89.69 537 ARG A CA 1
ATOM 4123 C C . ARG A 1 537 ? -24.096 -16.573 -14.009 1.00 89.69 537 ARG A C 1
ATOM 4125 O O . ARG A 1 537 ? -23.509 -15.573 -13.601 1.00 89.69 537 ARG A O 1
ATOM 4132 N N . ALA A 1 538 ? -24.873 -17.332 -13.236 1.00 91.44 538 ALA A N 1
ATOM 4133 C CA . ALA A 1 538 ? -24.945 -17.143 -11.792 1.00 91.44 538 ALA A CA 1
ATOM 4134 C C . ALA A 1 538 ? -23.674 -17.674 -11.111 1.00 91.44 538 ALA A C 1
ATOM 4136 O O . ALA A 1 538 ? -23.085 -18.647 -11.580 1.00 91.44 538 ALA A O 1
ATOM 4137 N N . ILE A 1 539 ? -23.270 -17.070 -9.989 1.00 89.19 539 ILE A N 1
ATOM 4138 C CA . ILE A 1 539 ? -22.025 -17.407 -9.271 1.00 89.19 539 ILE A CA 1
ATOM 4139 C C . ILE A 1 539 ? -21.891 -18.911 -8.971 1.00 89.19 539 ILE A C 1
ATOM 4141 O O . ILE A 1 539 ? -20.809 -19.469 -9.146 1.00 89.19 539 ILE A O 1
ATOM 4145 N N . LYS A 1 540 ? -22.979 -19.588 -8.584 1.00 88.19 540 LYS A N 1
ATOM 4146 C CA . LYS A 1 540 ? -22.999 -21.044 -8.327 1.00 88.19 540 LYS A CA 1
ATOM 4147 C C . LYS A 1 540 ? -22.687 -21.916 -9.558 1.00 88.19 540 LYS A C 1
ATOM 4149 O O . LYS A 1 540 ? -22.260 -23.053 -9.401 1.00 88.19 540 LYS A O 1
ATOM 4154 N N . ASP A 1 541 ? -22.948 -21.402 -10.763 1.00 88.19 541 ASP A N 1
ATOM 4155 C CA . ASP A 1 541 ? -22.828 -22.117 -12.043 1.00 88.19 541 ASP A CA 1
ATOM 4156 C C . ASP A 1 541 ? -21.450 -21.863 -12.704 1.00 88.19 541 ASP A C 1
ATOM 4158 O O . ASP A 1 541 ? -21.195 -22.256 -13.849 1.00 88.19 541 ASP A O 1
ATOM 4162 N N . ILE A 1 542 ? -20.548 -21.185 -11.982 1.00 88.31 542 ILE A N 1
ATOM 4163 C CA . ILE A 1 542 ? -19.171 -20.900 -12.378 1.00 88.31 542 ILE A CA 1
ATOM 4164 C C . ILE A 1 542 ? -18.235 -21.857 -11.631 1.00 88.31 542 ILE A C 1
ATOM 4166 O O . ILE A 1 542 ? -18.143 -21.842 -10.406 1.00 88.31 542 ILE A O 1
ATOM 4170 N N . ASN A 1 543 ? -17.485 -22.664 -12.385 1.00 85.50 543 ASN A N 1
ATOM 4171 C CA . ASN A 1 543 ? -16.482 -23.582 -11.841 1.00 85.50 543 ASN A CA 1
ATOM 4172 C C . ASN A 1 543 ? -15.240 -22.810 -11.355 1.00 85.50 543 ASN A C 1
ATOM 4174 O O . ASN A 1 543 ? -14.244 -22.699 -12.072 1.00 85.50 543 ASN A O 1
ATOM 4178 N N . LEU A 1 544 ? -15.320 -22.254 -10.145 1.00 86.12 544 LEU A N 1
ATOM 4179 C CA . LEU A 1 544 ? -14.211 -21.588 -9.461 1.00 86.12 544 LEU A CA 1
ATOM 4180 C C . LEU A 1 544 ? -13.151 -22.608 -8.985 1.00 86.12 544 LEU A C 1
ATOM 4182 O O . LEU A 1 544 ? -13.518 -23.706 -8.559 1.00 86.12 544 LEU A O 1
ATOM 4186 N N . PRO A 1 545 ? -11.845 -22.266 -8.999 1.00 84.56 545 PRO A N 1
ATOM 4187 C CA . PRO A 1 545 ? -10.802 -23.124 -8.434 1.00 84.56 545 PRO A CA 1
ATOM 4188 C C . PRO A 1 545 ? -10.980 -23.347 -6.925 1.00 84.56 545 PRO A C 1
ATOM 4190 O O . PRO A 1 545 ? -11.383 -22.440 -6.194 1.00 84.56 545 PRO A O 1
ATOM 4193 N N . THR A 1 546 ? -10.622 -24.533 -6.428 1.00 78.56 546 THR A N 1
ATOM 4194 C CA . THR A 1 546 ? -10.705 -24.875 -4.997 1.00 78.56 546 THR A CA 1
ATOM 4195 C C . THR A 1 546 ? -9.962 -23.852 -4.134 1.00 78.56 546 THR A C 1
ATOM 4197 O O . THR A 1 546 ? -8.787 -23.581 -4.364 1.00 78.56 546 THR A O 1
ATOM 4200 N N . GLY A 1 547 ? -10.633 -23.294 -3.122 1.00 76.06 547 GLY A N 1
ATOM 4201 C CA . GLY A 1 547 ? -10.072 -22.219 -2.291 1.00 76.06 547 GLY A CA 1
ATOM 4202 C C . GLY A 1 547 ? -10.220 -20.811 -2.882 1.00 76.06 547 GLY A C 1
ATOM 4203 O O . GLY A 1 547 ? -9.576 -19.888 -2.389 1.00 76.06 547 GLY A O 1
ATOM 4204 N N . THR A 1 548 ? -11.060 -20.640 -3.909 1.00 82.81 548 THR A N 1
ATOM 4205 C CA . THR A 1 548 ? -11.477 -19.342 -4.466 1.00 82.81 548 THR A CA 1
ATOM 4206 C C . THR A 1 548 ? -12.937 -19.050 -4.113 1.00 82.81 548 THR A C 1
ATOM 4208 O O . THR A 1 548 ? -13.784 -19.934 -4.221 1.00 82.81 548 THR A O 1
ATOM 4211 N N . ALA A 1 549 ? -13.257 -17.809 -3.740 1.00 83.50 549 ALA A N 1
ATOM 4212 C CA . ALA A 1 549 ? -14.625 -17.347 -3.493 1.00 83.50 549 ALA A CA 1
ATOM 4213 C C . ALA A 1 549 ? -14.847 -15.932 -4.050 1.00 83.50 549 ALA A C 1
ATOM 4215 O O . ALA A 1 549 ? -13.947 -15.098 -3.992 1.00 83.50 549 ALA A O 1
ATOM 4216 N N . ILE A 1 550 ? -16.052 -15.639 -4.548 1.00 87.56 550 ILE A N 1
ATOM 4217 C CA . ILE A 1 550 ? -16.454 -14.274 -4.930 1.00 87.56 550 ILE A CA 1
ATOM 4218 C C . ILE A 1 550 ? -17.069 -13.586 -3.701 1.00 87.56 550 ILE A C 1
ATOM 4220 O O . ILE A 1 550 ? -17.939 -14.152 -3.035 1.00 87.56 550 ILE A O 1
ATOM 4224 N N . GLY A 1 551 ? -16.593 -12.383 -3.380 1.00 85.06 551 GLY A N 1
ATOM 4225 C CA . GLY A 1 551 ? -17.029 -11.589 -2.228 1.00 85.06 551 GLY A CA 1
ATOM 4226 C C . GLY A 1 551 ? -18.101 -10.559 -2.565 1.00 85.06 551 GLY A C 1
ATOM 4227 O O . GLY A 1 551 ? -19.131 -10.479 -1.893 1.00 85.06 551 GLY A O 1
ATOM 4228 N N . ALA A 1 552 ? -17.859 -9.791 -3.624 1.00 89.31 552 ALA A N 1
ATOM 4229 C CA . ALA A 1 552 ? -18.764 -8.778 -4.149 1.00 89.31 552 ALA A CA 1
ATOM 4230 C C . ALA A 1 552 ? -18.548 -8.603 -5.658 1.00 89.31 552 ALA A C 1
ATOM 4232 O O . ALA A 1 552 ? -17.537 -9.035 -6.212 1.00 89.31 552 ALA A O 1
ATOM 4233 N N . ILE A 1 553 ? -19.511 -7.958 -6.297 1.00 91.25 553 ILE A N 1
ATOM 4234 C CA . ILE A 1 553 ? -19.485 -7.485 -7.677 1.00 91.25 553 ILE A CA 1
ATOM 4235 C C . ILE A 1 553 ? -19.770 -5.984 -7.627 1.00 91.25 553 ILE A C 1
ATOM 4237 O O . ILE A 1 553 ? -20.574 -5.545 -6.806 1.00 91.25 553 ILE A O 1
ATOM 4241 N N . ILE A 1 554 ? -19.128 -5.188 -8.478 1.00 89.31 554 ILE A N 1
ATOM 4242 C CA . ILE A 1 554 ? -19.440 -3.764 -8.629 1.00 89.31 554 ILE A CA 1
ATOM 4243 C C . ILE A 1 554 ? -19.906 -3.515 -10.061 1.00 89.31 554 ILE A C 1
ATOM 4245 O O . ILE A 1 554 ? -19.208 -3.874 -11.011 1.00 89.31 554 ILE A O 1
ATOM 4249 N N . ARG A 1 555 ? -21.093 -2.914 -10.187 1.00 90.38 555 ARG A N 1
ATOM 4250 C CA . ARG A 1 555 ? -21.806 -2.643 -11.442 1.00 90.38 555 ARG A CA 1
ATOM 4251 C C . ARG A 1 555 ? -22.465 -1.275 -11.352 1.00 90.38 555 ARG A C 1
ATOM 4253 O O . ARG A 1 555 ? -23.128 -1.007 -10.355 1.00 90.38 555 ARG A O 1
ATOM 4260 N N . ASP A 1 556 ? -22.293 -0.429 -12.366 1.00 83.06 556 ASP A N 1
ATOM 4261 C CA . ASP A 1 556 ? -22.911 0.907 -12.446 1.00 83.06 556 ASP A CA 1
ATOM 4262 C C . ASP A 1 556 ? -22.793 1.712 -11.131 1.00 83.06 556 ASP A C 1
ATOM 4264 O O . ASP A 1 556 ? -23.774 2.212 -10.582 1.00 83.06 556 ASP A O 1
ATOM 4268 N N . GLU A 1 557 ? -21.567 1.783 -10.595 1.00 79.62 557 GLU A N 1
ATOM 4269 C CA . GLU A 1 557 ? -21.191 2.374 -9.295 1.00 79.62 557 GLU A CA 1
ATOM 4270 C C . GLU A 1 557 ? -21.739 1.681 -8.025 1.00 79.62 557 GLU A C 1
ATOM 4272 O O . GLU A 1 557 ? -21.339 2.040 -6.916 1.00 79.62 557 GLU A O 1
ATOM 4277 N N . GLN A 1 558 ? -22.604 0.671 -8.144 1.00 85.81 558 GLN A N 1
ATOM 4278 C CA . GLN A 1 558 ? -23.238 -0.023 -7.016 1.00 85.81 558 GLN A CA 1
ATOM 4279 C C . GLN A 1 558 ? -22.452 -1.263 -6.576 1.00 85.81 558 GLN A C 1
ATOM 4281 O O . GLN A 1 558 ? -21.974 -2.043 -7.398 1.00 85.81 558 GLN A O 1
ATOM 4286 N N . VAL A 1 559 ? -22.355 -1.475 -5.259 1.00 86.75 559 VAL A N 1
ATOM 4287 C CA . VAL A 1 559 ? -21.688 -2.640 -4.655 1.00 86.75 559 VAL A CA 1
ATOM 4288 C C . VAL A 1 559 ? -22.717 -3.736 -4.381 1.00 86.75 559 VAL A C 1
ATOM 4290 O O . VAL A 1 559 ? -23.496 -3.653 -3.436 1.00 86.75 559 VAL A O 1
ATOM 4293 N N . LEU A 1 560 ? -22.700 -4.785 -5.197 1.00 88.62 560 LEU A N 1
ATOM 4294 C CA . LEU A 1 560 ? -23.560 -5.957 -5.079 1.00 88.62 560 LEU A CA 1
ATOM 4295 C C . LEU A 1 560 ? -22.826 -7.052 -4.294 1.00 88.62 560 LEU A C 1
ATOM 4297 O O . LEU A 1 560 ? -21.874 -7.662 -4.785 1.00 88.62 560 LEU A O 1
ATOM 4301 N N . ILE A 1 561 ? -23.260 -7.344 -3.067 1.00 87.06 561 ILE A N 1
ATOM 4302 C CA . ILE A 1 561 ? -22.676 -8.444 -2.287 1.00 87.06 561 ILE A CA 1
ATOM 4303 C C . ILE A 1 561 ? -22.952 -9.781 -2.985 1.00 87.06 561 ILE A C 1
ATOM 4305 O O . ILE A 1 561 ? -24.095 -10.127 -3.280 1.00 87.06 561 ILE A O 1
ATOM 4309 N N . ALA A 1 562 ? -21.904 -10.571 -3.219 1.00 84.12 562 ALA A N 1
ATOM 4310 C CA . ALA A 1 562 ? -21.998 -11.798 -4.001 1.00 84.12 562 ALA A CA 1
ATOM 4311 C C . ALA A 1 562 ? -22.916 -12.827 -3.328 1.00 84.12 562 ALA A C 1
ATOM 4313 O O . ALA A 1 562 ? -22.726 -13.157 -2.153 1.00 84.12 562 ALA A O 1
ATOM 4314 N N . HIS A 1 563 ? -23.897 -13.343 -4.067 1.00 83.00 563 HIS A N 1
ATOM 4315 C CA . HIS A 1 563 ? -24.773 -14.446 -3.666 1.00 83.00 563 HIS A CA 1
ATOM 4316 C C . HIS A 1 563 ? -24.782 -15.512 -4.770 1.00 83.00 563 HIS A C 1
ATOM 4318 O O . HIS A 1 563 ? -24.585 -15.209 -5.942 1.00 83.00 563 HIS A O 1
ATOM 4324 N N . ASP A 1 564 ? -25.076 -16.758 -4.413 1.00 82.69 564 ASP A N 1
ATOM 4325 C CA . ASP A 1 564 ? -25.042 -17.926 -5.309 1.00 82.69 564 ASP A CA 1
ATOM 4326 C C . ASP A 1 564 ? -25.908 -17.767 -6.578 1.00 82.69 564 ASP A C 1
ATOM 4328 O O . ASP A 1 564 ? -25.618 -18.358 -7.618 1.00 82.69 564 ASP A O 1
ATOM 4332 N N . ILE A 1 565 ? -26.963 -16.947 -6.495 1.00 86.75 565 ILE A N 1
ATOM 4333 C CA . ILE A 1 565 ? -27.896 -16.618 -7.585 1.00 86.75 565 ILE A CA 1
ATOM 4334 C C . ILE A 1 565 ? -27.537 -15.345 -8.371 1.00 86.75 565 ILE A C 1
ATOM 4336 O O . ILE A 1 565 ? -28.170 -15.086 -9.392 1.00 86.75 565 ILE A O 1
ATOM 4340 N N . THR A 1 566 ? -26.573 -14.538 -7.915 1.00 89.38 566 THR A N 1
ATOM 4341 C CA . THR A 1 566 ? -26.173 -13.294 -8.593 1.00 89.38 566 THR A CA 1
ATOM 4342 C C . THR A 1 566 ? -25.556 -13.631 -9.947 1.00 89.38 566 THR A C 1
ATOM 4344 O O . THR A 1 566 ? -24.644 -14.453 -10.007 1.00 89.38 566 THR A O 1
ATOM 4347 N N . VAL A 1 567 ? -26.046 -13.010 -11.022 1.00 92.00 567 VAL A N 1
ATOM 4348 C CA . VAL A 1 567 ? -25.541 -13.203 -12.390 1.00 92.00 567 VAL A CA 1
ATOM 4349 C C . VAL A 1 567 ? -24.467 -12.165 -12.700 1.00 92.00 567 VAL A C 1
ATOM 4351 O O . VAL A 1 567 ? -24.679 -10.983 -12.440 1.00 92.00 567 VAL A O 1
ATOM 4354 N N . ILE A 1 568 ? -23.337 -12.609 -13.256 1.00 91.94 568 ILE A N 1
ATOM 4355 C CA . ILE A 1 568 ? -22.248 -11.730 -13.708 1.00 91.94 568 ILE A CA 1
ATOM 4356 C C . ILE A 1 568 ? -22.581 -11.173 -15.098 1.00 91.94 568 ILE A C 1
ATOM 4358 O O . ILE A 1 568 ? -22.966 -11.925 -15.995 1.00 91.94 568 ILE A O 1
ATOM 4362 N N . GLU A 1 569 ? -22.407 -9.872 -15.294 1.00 91.00 569 GLU A N 1
ATOM 4363 C CA . GLU A 1 569 ? -22.640 -9.140 -16.545 1.00 91.00 569 GLU A CA 1
ATOM 4364 C C . GLU A 1 569 ? -21.333 -8.555 -17.114 1.00 91.00 569 GLU A C 1
ATOM 4366 O O . GLU A 1 569 ? -20.282 -8.589 -16.475 1.00 91.00 569 GLU A O 1
ATOM 4371 N N . SER A 1 570 ? -21.365 -8.081 -18.364 1.00 90.00 570 SER A N 1
ATOM 4372 C CA . SER A 1 570 ? -20.176 -7.515 -19.015 1.00 90.00 570 SER A CA 1
ATOM 4373 C C . SER A 1 570 ? -19.861 -6.136 -18.441 1.00 90.00 570 SER A C 1
ATOM 4375 O O . SER A 1 570 ? -20.702 -5.244 -18.493 1.00 90.00 570 SER A O 1
ATOM 4377 N N . GLY A 1 571 ? -18.631 -5.946 -17.968 1.00 86.88 571 GLY A N 1
ATOM 4378 C CA . GLY A 1 571 ? -18.185 -4.736 -17.273 1.00 86.88 571 GLY A CA 1
ATOM 4379 C C . GLY A 1 571 ? -18.231 -4.841 -15.747 1.00 86.88 571 GLY A C 1
ATOM 4380 O O . GLY A 1 571 ? -17.725 -3.943 -15.082 1.00 86.88 571 GLY A O 1
ATOM 4381 N N . ASP A 1 572 ? -18.762 -5.932 -15.183 1.00 90.38 572 ASP A N 1
ATOM 4382 C CA . ASP A 1 572 ? -18.746 -6.172 -13.736 1.00 90.38 572 ASP A CA 1
ATOM 4383 C C . ASP A 1 572 ? -17.310 -6.236 -13.200 1.00 90.38 572 ASP A C 1
ATOM 4385 O O . ASP A 1 572 ? -16.522 -7.084 -13.623 1.00 90.38 572 ASP A O 1
ATOM 4389 N N . HIS A 1 573 ? -16.984 -5.410 -12.205 1.00 89.38 573 HIS A N 1
ATOM 4390 C CA . HIS A 1 573 ? -15.756 -5.557 -11.420 1.00 89.38 573 HIS A CA 1
ATOM 4391 C C . HIS A 1 573 ? -15.995 -6.618 -10.338 1.00 89.38 573 HIS A C 1
ATOM 4393 O O . HIS A 1 573 ? -16.678 -6.372 -9.341 1.00 89.38 573 HIS A O 1
ATOM 4399 N N . VAL A 1 574 ? -15.460 -7.822 -10.537 1.00 90.00 574 VAL A N 1
ATOM 4400 C CA . VAL A 1 574 ? -15.669 -8.973 -9.653 1.00 90.00 574 VAL A CA 1
ATOM 4401 C C . VAL A 1 574 ? -14.542 -9.051 -8.626 1.00 90.00 574 VAL A C 1
ATOM 4403 O O . VAL A 1 574 ? -13.368 -9.156 -8.980 1.00 90.00 574 VAL A O 1
ATOM 4406 N N . ILE A 1 575 ? -14.893 -9.015 -7.339 1.00 89.44 575 ILE A N 1
ATOM 4407 C CA . ILE A 1 575 ? -13.935 -9.036 -6.227 1.00 89.44 575 ILE A CA 1
ATOM 4408 C C . ILE A 1 575 ? -13.880 -10.446 -5.643 1.00 89.44 575 ILE A C 1
ATOM 4410 O O . ILE A 1 575 ? -14.889 -10.990 -5.180 1.00 89.44 575 ILE A O 1
ATOM 4414 N N . MET A 1 576 ? -12.691 -11.043 -5.665 1.00 87.00 576 MET A N 1
ATOM 4415 C CA . MET A 1 576 ? -12.466 -12.459 -5.383 1.00 87.00 576 MET A CA 1
ATOM 4416 C C . MET A 1 576 ? -11.392 -12.657 -4.314 1.00 87.00 576 MET A C 1
ATOM 4418 O O . MET A 1 576 ? -10.402 -11.934 -4.274 1.00 87.00 576 MET A O 1
ATOM 4422 N N . PHE A 1 577 ? -11.564 -13.677 -3.476 1.00 84.75 577 PHE A N 1
ATOM 4423 C CA . PHE A 1 577 ? -10.613 -14.088 -2.444 1.00 84.75 577 PHE A CA 1
ATOM 4424 C C . PHE A 1 577 ? -10.053 -15.470 -2.778 1.00 84.75 577 PHE A C 1
ATOM 4426 O O . PHE A 1 577 ? -10.820 -16.381 -3.095 1.00 84.75 577 PHE A O 1
ATOM 4433 N N . LEU A 1 578 ? -8.730 -15.627 -2.704 1.00 81.31 578 LEU A N 1
ATOM 4434 C CA . LEU A 1 578 ? -8.006 -16.852 -3.048 1.00 81.31 578 LEU A CA 1
ATOM 4435 C C . LEU A 1 578 ? -7.080 -17.264 -1.902 1.00 81.31 578 LEU A C 1
ATOM 4437 O O . LEU A 1 578 ? -6.288 -16.451 -1.431 1.00 81.31 578 LEU A O 1
ATOM 4441 N N . VAL A 1 579 ? -7.142 -18.531 -1.488 1.00 75.69 579 VAL A N 1
ATOM 4442 C CA . VAL A 1 579 ? -6.295 -19.084 -0.410 1.00 75.69 579 VAL A CA 1
ATOM 4443 C C . VAL A 1 579 ? -4.914 -19.545 -0.913 1.00 75.69 579 VAL A C 1
ATOM 4445 O O . VAL A 1 579 ? -3.952 -19.533 -0.153 1.00 75.69 579 VAL A O 1
ATOM 4448 N N . ASP A 1 580 ? -4.769 -19.905 -2.195 1.00 72.12 580 ASP A N 1
ATOM 4449 C CA . ASP A 1 580 ? -3.464 -20.194 -2.816 1.00 72.12 580 ASP A CA 1
ATOM 4450 C C . ASP A 1 580 ? -3.230 -19.279 -4.028 1.00 72.12 580 ASP A C 1
ATOM 4452 O O . ASP A 1 580 ? -4.035 -19.218 -4.959 1.00 72.12 580 ASP A O 1
ATOM 4456 N N . LYS A 1 581 ? -2.074 -18.607 -4.042 1.00 69.06 581 LYS A N 1
ATOM 4457 C CA . LYS A 1 581 ? -1.599 -17.738 -5.131 1.00 69.06 581 LYS A CA 1
ATOM 4458 C C . LYS A 1 581 ? -1.535 -18.471 -6.480 1.00 69.06 581 LYS A C 1
ATOM 4460 O O . LYS A 1 581 ? -1.674 -17.848 -7.529 1.00 69.06 581 LYS A O 1
ATOM 4465 N N . LYS A 1 582 ? -1.375 -19.802 -6.483 1.00 71.50 582 LYS A N 1
ATOM 4466 C CA . LYS A 1 582 ? -1.396 -20.627 -7.708 1.00 71.50 582 LYS A CA 1
ATOM 4467 C C . LYS A 1 582 ? -2.733 -20.551 -8.454 1.00 71.50 582 LYS A C 1
ATOM 4469 O O . LYS A 1 582 ? -2.734 -20.601 -9.684 1.00 71.50 582 LYS A O 1
ATOM 4474 N N . CYS A 1 583 ? -3.848 -20.384 -7.738 1.00 76.44 583 CYS A N 1
ATOM 4475 C CA . CYS A 1 583 ? -5.193 -20.325 -8.317 1.00 76.44 583 CYS A CA 1
ATOM 4476 C C . CYS A 1 583 ? -5.428 -19.070 -9.174 1.00 76.44 583 CYS A C 1
ATOM 4478 O O . CYS A 1 583 ? -6.303 -19.085 -10.037 1.00 76.44 583 CYS A O 1
ATOM 4480 N N . ILE A 1 584 ? -4.622 -18.012 -9.008 1.00 76.50 584 ILE A N 1
ATOM 4481 C CA . ILE A 1 584 ? -4.750 -16.749 -9.759 1.00 76.50 584 ILE A CA 1
ATOM 4482 C C . ILE A 1 584 ? -4.695 -17.008 -11.270 1.00 76.50 584 ILE A C 1
ATOM 4484 O O . ILE A 1 584 ? -5.564 -16.548 -12.000 1.00 76.50 584 ILE A O 1
ATOM 4488 N N . ARG A 1 585 ? -3.771 -17.860 -11.734 1.00 75.69 585 ARG A N 1
ATOM 4489 C CA . ARG A 1 585 ? -3.655 -18.243 -13.157 1.00 75.69 585 ARG A CA 1
ATOM 4490 C C . ARG A 1 585 ? -4.823 -19.063 -13.693 1.00 75.69 585 ARG A C 1
ATOM 4492 O O . ARG A 1 585 ? -4.986 -19.187 -14.906 1.00 75.69 585 ARG A O 1
ATOM 4499 N N . GLU A 1 586 ? -5.598 -19.688 -12.817 1.00 80.06 586 GLU A N 1
ATOM 4500 C CA . GLU A 1 586 ? -6.805 -20.417 -13.202 1.00 80.06 586 GLU A CA 1
ATOM 4501 C C . GLU A 1 586 ? -8.002 -19.465 -13.277 1.00 80.06 586 GLU A C 1
ATOM 4503 O O . GLU A 1 586 ? -8.789 -19.575 -14.214 1.00 80.06 586 GLU A O 1
ATOM 4508 N N . VAL A 1 587 ? -8.062 -18.459 -12.394 1.00 83.19 587 VAL A N 1
ATOM 4509 C CA . VAL A 1 587 ? -9.019 -17.345 -12.481 1.00 83.19 587 VAL A CA 1
ATOM 4510 C C . VAL A 1 587 ? -8.752 -16.459 -13.706 1.00 83.19 587 VAL A C 1
ATOM 4512 O O . VAL A 1 587 ? -9.681 -16.210 -14.469 1.00 83.19 587 VAL A O 1
ATOM 4515 N N . GLU A 1 588 ? -7.501 -16.083 -13.995 1.00 78.94 588 GLU A N 1
ATOM 4516 C CA . GLU A 1 588 ? -7.115 -15.379 -15.235 1.00 78.94 588 GLU A CA 1
ATOM 4517 C C . GLU A 1 588 ? -7.663 -16.103 -16.477 1.00 78.94 588 GLU A C 1
ATOM 4519 O O . GLU A 1 588 ? -8.329 -15.512 -17.323 1.00 78.94 588 GLU A O 1
ATOM 4524 N N . ARG A 1 589 ? -7.457 -17.424 -16.561 1.00 79.94 589 ARG A N 1
ATOM 4525 C CA . ARG A 1 589 ? -7.961 -18.262 -17.664 1.00 79.94 589 ARG A CA 1
ATOM 4526 C C . ARG A 1 589 ? -9.476 -18.449 -17.658 1.00 79.94 589 ARG A C 1
ATOM 4528 O O . ARG A 1 589 ? -10.019 -18.869 -18.681 1.00 79.94 589 ARG A O 1
ATOM 4535 N N . LEU A 1 590 ? -10.152 -18.231 -16.535 1.00 83.88 590 LEU A N 1
ATOM 4536 C CA . LEU A 1 590 ? -11.606 -18.325 -16.415 1.00 83.88 590 LEU A CA 1
ATOM 4537 C C . LEU A 1 590 ? -12.279 -17.046 -16.933 1.00 83.88 590 LEU A C 1
ATOM 4539 O O . LEU A 1 590 ? -13.266 -17.146 -17.655 1.00 83.88 590 LEU A O 1
ATOM 4543 N N . PHE A 1 591 ? -11.708 -15.880 -16.633 1.00 81.94 591 PHE A N 1
ATOM 4544 C CA . PHE A 1 591 ? -12.227 -14.577 -17.058 1.00 81.94 591 PHE A CA 1
ATOM 4545 C C . PHE A 1 591 ? -11.790 -14.183 -18.480 1.00 81.94 591 PHE A C 1
ATOM 4547 O O . PHE A 1 591 ? -12.557 -13.524 -19.176 1.00 81.94 591 PHE A O 1
ATOM 4554 N N . GLN A 1 592 ? -10.633 -14.667 -18.958 1.00 78.62 592 GLN A N 1
ATOM 4555 C CA . GLN A 1 592 ? -10.163 -14.466 -20.337 1.00 78.62 592 GLN A CA 1
ATOM 4556 C C . GLN A 1 592 ? -11.234 -14.789 -21.395 1.00 78.62 592 GLN A C 1
ATOM 4558 O O . GLN A 1 592 ? -11.637 -15.948 -21.574 1.00 78.62 592 GLN A O 1
ATOM 4563 N N . VAL A 1 593 ? -11.604 -13.756 -22.155 1.00 74.00 593 VAL A N 1
ATOM 4564 C CA . VAL A 1 593 ? -12.451 -13.839 -23.351 1.00 74.00 593 VAL A CA 1
ATOM 4565 C C . VAL A 1 593 ? -11.827 -14.689 -24.461 1.00 74.00 593 VAL A C 1
ATOM 4567 O O . VAL A 1 593 ? -10.609 -14.761 -24.642 1.00 74.00 593 VAL A O 1
ATOM 4570 N N . GLY A 1 594 ? -12.686 -15.349 -25.236 1.00 63.09 594 GLY A N 1
ATOM 4571 C CA . GLY A 1 594 ? -12.296 -16.090 -26.430 1.00 63.09 594 GLY A CA 1
ATOM 4572 C C . GLY A 1 594 ? -11.747 -15.188 -27.542 1.00 63.09 594 GLY A C 1
ATOM 4573 O O . GLY A 1 594 ? -12.139 -14.035 -27.687 1.00 63.09 594 GLY A O 1
ATOM 4574 N N . LEU A 1 595 ? -10.891 -15.764 -28.395 1.00 51.62 595 LEU A N 1
ATOM 4575 C CA . LEU A 1 595 ? -10.213 -15.102 -29.529 1.00 51.62 595 LEU A CA 1
ATOM 4576 C C . LEU A 1 595 ? -11.141 -14.488 -30.602 1.00 51.62 595 LEU A C 1
ATOM 4578 O O . LEU A 1 595 ? -10.644 -13.945 -31.578 1.00 51.62 595 LEU A O 1
ATOM 4582 N N . SER A 1 596 ? -12.461 -14.599 -30.455 1.00 50.19 596 SER A N 1
ATOM 4583 C CA . SER A 1 596 ? -13.479 -14.045 -31.356 1.00 50.19 596 SER A CA 1
ATOM 4584 C C . SER A 1 596 ? -14.085 -12.725 -30.850 1.00 50.19 596 SER A C 1
ATOM 4586 O O . SER A 1 596 ? -15.201 -12.392 -31.239 1.00 50.19 596 SER A O 1
ATOM 4588 N N . PHE A 1 597 ? -13.412 -12.040 -29.920 1.00 43.44 597 PHE A N 1
ATOM 4589 C CA . PHE A 1 597 ? -13.844 -10.771 -29.312 1.00 43.44 597 PHE A CA 1
ATOM 4590 C C . PHE A 1 597 ? -12.962 -9.565 -29.710 1.00 43.44 597 PHE A C 1
ATOM 4592 O O . PHE A 1 597 ? -13.307 -8.431 -29.393 1.00 43.44 597 PHE A O 1
ATOM 4599 N N . PHE A 1 598 ? -11.847 -9.812 -30.408 1.00 47.09 598 PHE A N 1
ATOM 4600 C CA . PHE A 1 598 ? -10.897 -8.810 -30.911 1.00 47.09 598 PHE A CA 1
ATOM 4601 C C . PHE A 1 598 ? -10.897 -8.781 -32.445 1.00 47.09 598 PHE A C 1
ATOM 4603 O O . PHE A 1 598 ? -11.092 -9.870 -33.036 1.00 47.09 598 PHE A O 1
#

Solvent-accessible surface area (backbone atoms only — not comparable to full-atom values): 35953 Å² total; per-residue (Å²): 140,86,81,87,90,88,85,90,82,87,90,89,80,86,88,80,89,86,77,90,78,90,77,90,79,88,75,90,78,89,84,84,90,80,96,70,86,81,76,90,85,84,96,80,87,84,81,80,80,68,84,77,88,72,92,80,90,77,86,90,83,91,88,84,88,81,83,90,86,88,80,89,83,86,86,88,78,84,88,83,88,83,88,88,86,91,77,88,85,87,86,80,90,86,89,87,79,92,79,90,87,90,88,82,83,89,88,90,83,88,86,90,83,85,89,88,88,86,86,88,87,86,87,88,87,78,98,85,82,91,72,79,84,70,80,77,78,71,79,81,58,49,29,38,34,35,25,20,69,41,75,67,35,43,55,49,46,59,62,44,54,78,44,80,46,46,44,27,43,23,23,73,56,64,62,57,46,44,62,48,44,79,73,40,94,48,46,68,42,79,32,60,55,53,37,70,72,44,32,50,73,56,40,37,75,74,26,53,28,39,38,23,44,50,98,42,46,66,52,16,50,45,21,30,35,48,36,43,77,76,36,59,33,74,41,24,35,28,40,44,84,61,63,81,63,75,74,41,84,69,53,53,33,79,92,63,37,38,45,77,40,84,42,36,53,53,56,56,43,30,53,47,54,49,49,47,62,77,40,55,75,47,70,45,75,45,68,39,84,98,47,48,29,33,41,38,30,32,62,26,38,91,80,10,78,45,50,76,36,35,52,63,49,51,55,75,78,37,77,89,56,75,65,42,71,66,38,34,33,50,95,94,38,85,41,83,70,44,58,76,44,63,41,49,66,71,22,38,40,28,34,38,29,34,60,84,47,48,70,57,59,48,41,37,40,15,73,70,56,72,79,68,51,34,37,38,33,26,24,67,42,78,40,34,45,55,36,45,68,74,39,37,92,78,33,51,36,34,36,29,22,68,51,70,70,58,39,51,53,51,57,74,72,43,92,69,48,41,57,42,79,39,60,62,72,39,66,64,64,41,57,75,73,43,36,52,71,23,39,33,38,35,19,43,43,98,42,47,66,61,10,50,52,19,37,52,48,42,38,76,56,41,21,73,35,30,35,26,34,30,70,55,68,82,53,41,78,79,41,45,72,61,87,35,62,32,60,45,40,54,49,67,63,38,47,22,60,50,49,22,75,67,51,92,58,59,40,74,39,37,42,72,37,82,96,59,60,26,38,39,37,32,33,41,30,46,50,48,65,85,40,15,72,47,20,78,33,30,52,68,78,45,93,66,56,93,60,49,47,71,50,32,35,35,49,97,88,41,70,43,70,54,45,62,76,46,61,40,46,65,67,24,37,36,31,33,40,29,53,50,81,75,49,52,68,55,51,48,63,44,44,50,54,41,89,87,79,116

Foldseek 3Di:
DDDDDDDDDDDDDDDDDDDDDDDDDDDDDDDDDDDDDDDDDDPPDDDFPAPPDDDDDDDDDDDDDDDDDDDDDDDDDDDDDDDDDDDDDDDDDDDDDDDDDDDDDYDDDDDDDDDDDDDDDDDDDDDDDPPDPDPPPPDPAAAEEEEDLPLQSLVLQVVPLVDSHAYEYEEQDPVSQCVSVVVGVYHYFHDQLLDLVRCVVRPLLPHLEYAYDHPDQVSLQSSQVSSCPPRVRPAREGEDADVVQVVDPPCCPCVHRPHPHYDHLLVLQLVFVVVCLVQPQWQGWAADPNRQKIKTKHAFAPPQQQAFHFQLCVCVVPVPFDKDWCWKADPRDIDGRDRRDGHHHRITTIMMGGNVCVQVVNCNRDPGDPNFAAEEEEDLDSNSLSNCQVPQVPHAYEYEHADPVSLVVSSVVRPRYHYHHDQLLDLVVCVVVPLLPGQEYEYDHPDQVSQLNSQLSSLVSHHNAYEGEHQDPVVQVVRDPDSHPYYDHSNQSRSQCVVQVVDPAQWRTWHQDDVNQKIKTKGFQADDPVFALQAFDFQLRQPQPPQKDWQWKADPSDTGGHDRGDGHHHGITIIMMGRDPVSVVVVRVRRDTHPVPD

Nearest PDB structures (foldseek):
  4g65-assembly1_B  TM=8.866E-01  e=1.529E-66  Vibrio vulnificus CMCP6
  4g65-assembly1_A  TM=8.548E-01  e=7.603E-66  Vibrio vulnificus CMCP6
  6v4l-assembly1_C-2  TM=8.752E-01  e=2.051E-58  Vibrio parahaemolyticus RIMD 2210633
  6v4l-assembly1_D-2  TM=8.759E-01  e=2.972E-57  Vibrio parahaemolyticus RIMD 2210633
  6v4k-assembly1_E  TM=7.252E-01  e=1.098E-56  Vibrio parahaemolyticus

Organism: Pseudomonas savastanoi (NCBI:txid29438)

Mean predicted aligned error: 16.46 Å

InterPro domains:
  IPR003148 Regulator of K+ conductance, N-terminal lobe [PF02254] (144-252)
  IPR003148 Regulator of K+ conductance, N-terminal lobe [PF02254] (375-490)
  IPR003148 Regulator of K+ conductance, N-terminal lobe [PS51201] (141-263)
  IPR003148 Regulator of K+ conductance, N-terminal lobe [PS51201] (372-488)
  IPR006036 Potassium uptake protein TrkA [PR00335] (143-157)
  IPR006036 Potassium uptake protein TrkA [PR00335] (160-174)
  IPR006036 Potassium uptake protein TrkA [PR00335] (190-200)
  IPR006036 Potassium uptake protein TrkA [PR00335] (201-211)
  IPR006036 Potassium uptake protein TrkA [PR00335] (214-228)
  IPR006037 Regulator of K+ conductance, C-terminal [PF02080] (296-362)
  IPR006037 Regulator of K+ conductance, C-terminal [PF02080] (529-590)
  IPR006037 Regulator of K+ conductance, C-terminal [PS51202] (283-367)
  IPR006037 Regulator of K+ conductance, C-terminal [PS51202] (508-593)
  IPR036291 NAD(P)-binding domain superfamily [SSF51735] (143-291)
  IPR036291 NAD(P)-binding domain superfamily [SSF51735] (373-516)
  IPR036721 Regulator of K+ conductance, C-terminal domain superfamily [G3DSA:3.30.70.1450] (282-372)
  IPR036721 Regulator of K+ conductance, C-terminal domain superfamily [G3DSA:3.30.70.1450] (507-598)
  IPR036721 Regulator of K+ conductance, C-terminal domain superfamily [SSF116726] (276-363)
  IPR036721 Regulator of K+ conductance, C-terminal domain superfamily [SSF116726] (501-577)
  IPR050721 Trk/Ktr/HKT Potassium Transport [PTHR43833] (139-361)

Radius of gyration: 36.5 Å; Cα contacts (8 Å, |Δi|>4): 1007; chains: 1; bounding box: 136×110×92 Å

Sequence (598 aa):
MVGRQAVPAHPARRAVLGDRRDSSSSGHQTDSSGRRHRRAGGLAGRAARCVVAYAAGRRHAGVRDLLDTADRKYRRHRGVSGAYLRGQRTGYRRAGRTATRRYQASPWSPAACPARRPRRFLLRQTDQDRGSRSRRRGSKQVKIIILGAGQVGGTLAEHLAGEANDITVVDTDGDRLRDLGDRLDIRTVQGKGSYPAVLRQAGADDADMLVAVTSSDEANMIACQVAHTLFHTPTKIARIREAAYLTRAGLFDKNAIPVDVLISPEQVVTNYIKRLIEYPGALQVIDFAEGKAQLVAVKAYYGGALVGQQLRQLRAHMPNVDTRIAAIYRRDRAILPHGDTVIEADDEVFFIAARADIRAVMGELRRLDENYKRIVIAGGGNIGERLAEAIESRYQVKIIEVNPARCRYLSEHLDSTVVLQGSSSDRDLLMEENINNTDLFLALTNDDEANIMSSLLAKRLGARKVMTLINNPAYVDLVQGGEIDVAVSPQLATIGTLLAHVRRGDIVSVHSLRRGAAEAIEIVAHGDPKSSKVVGRAIKDINLPTGTAIGAIIRDEQVLIAHDITVIESGDHVIMFLVDKKCIREVERLFQVGLSFF

pLDDT: mean 71.98, std 25.25, range [24.25, 97.12]

Secondary structure (DSSP, 8-state):
------------------------------------PPPP----------------------------------------------------------------------------------------------------PEEEEEE--SHHHHHHHHHHHTTTEEEEEEES-HHHHHHHHTTSS-EEEES-TTSHHHHHHTTGGG-SEEEE-SS-HHHHHHHHHHIIIII--SEEEEE---HHHHTSTTTTSTTSS--SEEE-HHHHHHHHHHHHHHSTTEEEEEEEGGGTEEEEEEE--TT-TTTT-BGGGHHHH-TT--EEEEEEEETTEEE---TTPBPPTT-EEEEEEETTTHHHHHHHHSPPPPPP-EEEEE--SHHHHHHHHTTTTTSEEEEEES-HHHHHHHHHH-SSPEEEES-TT-HHHHHHTTGGG-SEEEE-SS-HHHHHHHHHHHHHTT-SEEEEE-SSHHHHHHHBTTTBSEEE-HHHHHHHHHHHHHSSSSEEEEEEEGGGTEEEEEEE--S-TTT-SSTTSBGGGS-PPTTEEEEEEEETTEEEE--TTPBP-TT-EEEEEESSGGGHHHHHHHHPPPTT--